Protein AF-A0A5R9DY13-F1 (afdb_monomer_lite)

InterPro domains:
  IPR001054 Adenylyl cyclase class-3/4/guanylyl cyclase [PF00211] (62-213)
  IPR001054 Adenylyl cyclase class-3/4/guanylyl cyclase [PS50125] (68-194)
  IPR001054 Adenylyl cyclase class-3/4/guanylyl cyclase [cd07302] (67-253)
  IPR029787 Nucleotide cyclase [G3DSA:3.30.70.1230] (62-266)
  IPR029787 Nucleotide cyclase [SSF55073] (59-257)
  IPR050697 Adenylyl/Guanylyl Cyclase Class-3/4 [PTHR43081] (61-280)

pLDDT: mean 74.36, std 24.33, range [22.41, 98.88]

Radius of gyration: 33.56 Å; chains: 1; bounding box: 117×83×84 Å

Secondary structure (DSSP, 8-state):
--------------------------------PPP------------------HHHHHH-GGGEEEEEEEEEEETTHHHHHHHS-HHHHHHHHHHHHHHHHHHHHHH-TT-EEEEETTEEEEEEEGGGHHHHHHHHHHHHHHHHHHHB-GGGSBPS----EEEEEEEEEEEEEE-TTS-EEEESHHHHHHHHHHHHBPTT-EEEEHHHHHHS-GGG---HHHHHTT--GGGGB---EEE--TT-SSPEEEEEB--SSS---B-HHHHHHHHHHHTTSPPPPPPP------------------------EEEEEEEEEEEGGGTEEEEEETTT--EEEE-GGGBS-GGGHHHH--TT-EEEEEEES-TTSSSPPEEEEEEETTSEEEEEEE--TT-SEEEEEEE-TTS-EEEEEEEHHHHTTS-TT-EEEEEEEEETTEEEEEEEEPPP-----

Foldseek 3Di:
DDDDDDDDDDDDDDDDDDDDDDDDDDDDDDDDDDDDDPPPPPPPPPPPPPVCPVVNLQVDPVQKAWKKKKKKAWPPVVVCPVPDDCVVCVQVLVVLVVQLVVLQCVLPVPWDWDDDPRMIMIMDHLLSLQSSLQSLLSSLVVVVVQCDDPPPDGGSDDIFMFMFMFIGIWGWDADPVGDIDTDDPRNLRRVQNRVFAAGSKHKYFPSSVVSHDLQSRAAPVCVVVVNHSVNQWADWDFFDTPPDPGTTIIIIGPRDPDHRGTDPVSVVVVVVVVVPDDDDDDDDDDDDDDDDDDDDDDDDDDDDDDPFQKFKFFWQADDLVVQKTWTQGPPPRAIAIEGLQQELCSVCCVPQDDGGWIKMFTWADDPPDPDHTHGHHIDTAQDKDKFAWADDPPDQWTFGWGAGNVGDIDTAIEGCVVCVVDDHGAIWMFGWHADPRTTHTHPIGHPDPPPDD

Structure (mmCIF, N/CA/C/O backbone):
data_AF-A0A5R9DY13-F1
#
_entry.id   AF-A0A5R9DY13-F1
#
loop_
_atom_site.group_PDB
_atom_site.id
_atom_site.type_symbol
_atom_site.label_atom_id
_atom_site.label_alt_id
_atom_site.label_comp_id
_atom_site.label_asym_id
_atom_site.label_entity_id
_atom_site.label_seq_id
_atom_site.pdbx_PDB_ins_code
_atom_site.Cartn_x
_atom_site.Cartn_y
_atom_site.Cartn_z
_atom_site.occupancy
_atom_site.B_iso_or_equiv
_atom_site.auth_seq_id
_atom_site.auth_comp_id
_atom_site.auth_asym_id
_atom_site.auth_atom_id
_atom_site.pdbx_PDB_model_num
ATOM 1 N N . MET A 1 1 ? 40.344 26.426 52.930 1.00 34.72 1 MET A N 1
ATOM 2 C CA . MET A 1 1 ? 40.906 25.186 52.351 1.00 34.72 1 MET A CA 1
ATOM 3 C C . MET A 1 1 ? 40.030 24.780 51.169 1.00 34.72 1 MET A C 1
ATOM 5 O O . MET A 1 1 ? 38.862 24.529 51.400 1.00 34.72 1 MET A O 1
ATOM 9 N N . ARG A 1 2 ? 40.609 24.840 49.954 1.00 33.97 2 ARG A N 1
ATOM 10 C CA . ARG A 1 2 ? 40.239 24.253 48.635 1.00 33.97 2 ARG A CA 1
ATOM 11 C C . ARG A 1 2 ? 38.736 24.131 48.297 1.00 33.97 2 ARG A C 1
ATOM 13 O O . ARG A 1 2 ? 38.066 23.295 48.877 1.00 33.97 2 ARG A O 1
ATOM 20 N N . SER A 1 3 ? 38.106 24.984 47.477 1.00 29.84 3 SER A N 1
ATOM 21 C CA . SER A 1 3 ? 38.254 25.281 46.027 1.00 29.84 3 SER A CA 1
ATOM 22 C C . SER A 1 3 ? 37.978 24.099 45.085 1.00 29.84 3 SER A C 1
ATOM 24 O O . SER A 1 3 ? 38.819 23.214 44.991 1.00 29.84 3 SER A O 1
ATOM 26 N N . HIS A 1 4 ? 36.864 24.152 44.341 1.00 33.75 4 HIS A N 1
ATOM 27 C CA . HIS A 1 4 ? 36.842 24.094 42.869 1.00 33.75 4 HIS A CA 1
ATOM 28 C C . HIS A 1 4 ? 35.463 24.525 42.327 1.00 33.75 4 HIS A C 1
ATOM 30 O O . HIS A 1 4 ? 34.470 23.823 42.483 1.00 33.75 4 HIS A O 1
ATOM 36 N N . HIS A 1 5 ? 35.446 25.699 41.692 1.00 33.16 5 HIS A N 1
ATOM 37 C CA . HIS A 1 5 ? 34.465 26.154 40.705 1.00 33.16 5 HIS A CA 1
ATOM 38 C C . HIS A 1 5 ? 35.084 25.949 39.316 1.00 33.16 5 HIS A C 1
ATOM 40 O O . HIS A 1 5 ? 36.285 26.180 39.173 1.00 33.16 5 HIS A O 1
ATOM 46 N N . TYR A 1 6 ? 34.276 25.605 38.313 1.00 32.31 6 TYR A N 1
ATOM 47 C CA . TYR A 1 6 ? 34.524 25.987 36.920 1.00 32.31 6 TYR A CA 1
ATOM 48 C C . TYR A 1 6 ? 33.188 26.114 36.177 1.00 32.31 6 TYR A C 1
ATOM 50 O O . TYR A 1 6 ? 32.523 25.117 35.908 1.00 32.31 6 TYR A O 1
ATOM 58 N N . ASP A 1 7 ? 32.830 27.362 35.873 1.00 31.80 7 ASP A N 1
ATOM 59 C CA . ASP A 1 7 ? 31.864 27.763 34.851 1.00 31.80 7 ASP A CA 1
ATOM 60 C C . ASP A 1 7 ? 32.601 27.939 33.514 1.00 31.80 7 ASP A C 1
ATOM 62 O O . ASP A 1 7 ? 33.741 28.410 33.480 1.00 31.80 7 ASP A O 1
ATOM 66 N N . GLY A 1 8 ? 31.944 27.588 32.408 1.00 29.84 8 GLY A N 1
ATOM 67 C CA . GLY A 1 8 ? 32.460 27.763 31.052 1.00 29.84 8 GLY A CA 1
ATOM 68 C C . GLY A 1 8 ? 31.366 28.227 30.096 1.00 29.84 8 GLY A C 1
ATOM 69 O O . GLY A 1 8 ? 30.647 27.412 29.528 1.00 29.84 8 GLY A O 1
ATOM 70 N N . LEU A 1 9 ? 31.275 29.542 29.897 1.00 31.50 9 LEU A N 1
ATOM 71 C CA . LEU A 1 9 ? 30.564 30.196 28.796 1.00 31.50 9 LEU A CA 1
ATOM 72 C C . LEU A 1 9 ? 31.496 31.259 28.200 1.00 31.50 9 LEU A C 1
ATOM 74 O O . LEU A 1 9 ? 32.114 32.038 28.923 1.00 31.50 9 LEU A O 1
ATOM 78 N N . SER A 1 10 ? 31.608 31.303 26.875 1.00 30.11 10 SER A N 1
ATOM 79 C CA . SER A 1 10 ? 32.267 32.386 26.132 1.00 30.11 10 SER A CA 1
ATOM 80 C C . SER A 1 10 ? 31.550 32.615 24.801 1.00 30.11 10 SER A C 1
ATOM 82 O O . SER A 1 10 ? 31.262 31.641 24.106 1.00 30.11 10 SER A O 1
ATOM 84 N N . PRO A 1 11 ? 31.286 33.882 24.428 1.00 36.81 11 PRO A N 1
ATOM 85 C CA . PRO A 1 11 ? 30.962 34.290 23.064 1.00 36.81 11 PRO A CA 1
ATOM 86 C C . PRO A 1 11 ? 32.041 35.292 22.540 1.00 36.81 11 PRO A C 1
ATOM 88 O O . PRO A 1 11 ? 33.172 35.243 23.022 1.00 36.81 11 PRO A O 1
ATOM 91 N N . PRO A 1 12 ? 31.801 36.114 21.494 1.00 42.72 12 PRO A N 1
ATOM 92 C CA . PRO A 1 12 ? 32.488 36.032 20.205 1.00 42.72 12 PRO A CA 1
ATOM 93 C C . PRO A 1 12 ? 33.523 37.155 19.977 1.00 42.72 12 PRO A C 1
ATOM 95 O O . PRO A 1 12 ? 33.524 38.173 20.665 1.00 42.72 12 PRO A O 1
ATOM 98 N N . CYS A 1 13 ? 34.379 37.007 18.959 1.00 26.83 13 CYS A N 1
ATOM 99 C CA . CYS A 1 13 ? 35.374 38.017 18.583 1.00 26.83 13 CYS A CA 1
ATOM 100 C C . CYS A 1 13 ? 35.196 38.481 17.128 1.00 26.83 13 CYS A C 1
ATOM 102 O O . CYS A 1 13 ? 35.056 37.670 16.213 1.00 26.83 13 CYS A O 1
ATOM 104 N N . GLN A 1 14 ? 35.217 39.802 16.940 1.00 32.22 14 GLN A N 1
ATOM 105 C CA . GLN A 1 14 ? 35.135 40.528 15.674 1.00 32.22 14 GLN A CA 1
ATOM 106 C C . GLN A 1 14 ? 36.376 41.439 15.521 1.00 32.22 14 GLN A C 1
ATOM 108 O O . GLN A 1 14 ? 36.855 41.988 16.508 1.00 32.22 14 GLN A O 1
ATOM 113 N N . GLN A 1 15 ? 36.771 41.676 14.257 1.00 31.61 15 GLN A N 1
ATOM 114 C CA . GLN A 1 15 ? 37.649 42.736 13.702 1.00 31.61 15 GLN A CA 1
ATOM 115 C C . GLN A 1 15 ? 39.187 42.577 13.740 1.00 31.61 15 GLN A C 1
ATOM 117 O O . GLN A 1 15 ? 39.808 42.632 14.796 1.00 31.61 15 GLN A O 1
ATOM 122 N N . ARG A 1 16 ? 39.827 42.636 12.553 1.00 29.59 16 ARG A N 1
ATOM 123 C CA . ARG A 1 16 ? 40.486 43.863 12.030 1.00 29.59 16 ARG A CA 1
ATOM 124 C C . ARG A 1 16 ? 41.014 43.716 10.590 1.00 29.59 16 ARG A C 1
ATOM 126 O O . ARG A 1 16 ? 41.559 42.689 10.210 1.00 29.59 16 ARG A O 1
ATOM 133 N N . LEU A 1 17 ? 40.854 44.804 9.834 1.00 33.59 17 LEU A N 1
ATOM 134 C CA . LEU A 1 17 ? 41.421 45.110 8.514 1.00 33.59 17 LEU A CA 1
ATOM 135 C C . LEU A 1 17 ? 42.868 45.627 8.637 1.00 33.59 17 LEU A C 1
ATOM 137 O O . LEU A 1 17 ? 43.201 46.275 9.630 1.00 33.59 17 LEU A O 1
ATOM 141 N N . GLY A 1 18 ? 43.681 45.445 7.590 1.00 28.92 18 GLY A N 1
ATOM 142 C CA . GLY A 1 18 ? 44.979 46.109 7.423 1.00 28.92 18 GLY A CA 1
ATOM 143 C C . GLY A 1 18 ? 45.474 46.041 5.974 1.00 28.92 18 GLY A C 1
ATOM 144 O O . GLY A 1 18 ? 45.554 44.963 5.396 1.00 28.92 18 GLY A O 1
ATOM 145 N N . ALA A 1 19 ? 45.759 47.205 5.390 1.00 32.06 19 ALA A N 1
ATOM 146 C CA . ALA A 1 19 ? 46.112 47.438 3.992 1.00 32.06 19 ALA A CA 1
ATOM 147 C C . ALA A 1 19 ? 47.623 47.702 3.797 1.00 32.06 19 ALA A C 1
ATOM 149 O O . ALA A 1 19 ? 48.274 48.194 4.714 1.00 32.06 19 ALA A O 1
ATOM 150 N N . GLY A 1 20 ? 48.122 47.506 2.565 1.00 28.83 20 GLY A N 1
ATOM 151 C CA . GLY A 1 20 ? 49.206 48.314 1.975 1.00 28.83 20 GLY A CA 1
ATOM 152 C C . GLY A 1 20 ? 50.581 47.660 1.754 1.00 28.83 20 GLY A C 1
ATOM 153 O O . GLY A 1 20 ? 51.299 47.362 2.700 1.00 28.83 20 GLY A O 1
ATOM 154 N N . SER A 1 21 ? 51.019 47.567 0.491 1.00 29.06 21 SER A N 1
ATOM 155 C CA . SER A 1 21 ? 52.071 48.438 -0.094 1.00 29.06 21 SER A CA 1
ATOM 156 C C . SER A 1 21 ? 52.761 47.824 -1.332 1.00 29.06 21 SER A C 1
ATOM 158 O O . SER A 1 21 ? 52.785 46.614 -1.533 1.00 29.06 21 SER A O 1
ATOM 160 N N . LEU A 1 22 ? 53.246 48.717 -2.201 1.00 28.28 22 LEU A N 1
ATOM 161 C CA . LEU A 1 22 ? 53.724 48.539 -3.576 1.00 28.28 22 LEU A CA 1
ATOM 162 C C . LEU A 1 22 ? 55.270 48.590 -3.675 1.00 28.28 22 LEU A C 1
ATOM 164 O O . LEU A 1 22 ? 55.860 49.461 -3.047 1.00 28.28 22 LEU A O 1
ATOM 168 N N . GLN A 1 23 ? 55.832 47.790 -4.610 1.00 30.05 23 GLN A N 1
ATOM 169 C CA . GLN A 1 23 ? 57.008 48.039 -5.505 1.00 30.05 23 GLN A CA 1
ATOM 170 C C . GLN A 1 23 ? 58.452 48.161 -4.925 1.00 30.05 23 GLN A C 1
ATOM 172 O O . GLN A 1 23 ? 58.563 48.368 -3.721 1.00 30.05 23 GLN A O 1
ATOM 177 N N . PRO A 1 24 ? 59.574 48.108 -5.726 1.00 42.06 24 PRO A N 1
ATOM 178 C CA . PRO A 1 24 ? 59.779 47.915 -7.201 1.00 42.06 24 PRO A CA 1
ATOM 179 C C . PRO A 1 24 ? 60.961 46.979 -7.681 1.00 42.06 24 PRO A C 1
ATOM 181 O O . PRO A 1 24 ? 61.841 46.655 -6.899 1.00 42.06 24 PRO A O 1
ATOM 184 N N . CYS A 1 25 ? 60.960 46.628 -8.998 1.00 28.00 25 CYS A N 1
ATOM 185 C CA . CYS A 1 25 ? 62.019 46.471 -10.068 1.00 28.00 25 CYS A CA 1
ATOM 186 C C . CYS A 1 25 ? 63.490 45.988 -9.787 1.00 28.00 25 CYS A C 1
ATOM 188 O O . CYS A 1 25 ? 63.915 46.084 -8.646 1.00 28.00 25 CYS A O 1
ATOM 190 N N . PRO A 1 26 ? 64.351 45.581 -10.785 1.00 42.91 26 PRO A N 1
ATOM 191 C CA . PRO A 1 26 ? 64.261 45.729 -12.258 1.00 42.91 26 PRO A CA 1
ATOM 192 C C . PRO A 1 26 ? 64.737 44.560 -13.190 1.00 42.91 26 PRO A C 1
ATOM 194 O O . PRO A 1 26 ? 65.440 43.626 -12.830 1.00 42.91 26 PRO A O 1
ATOM 197 N N . LEU A 1 27 ? 64.318 44.736 -14.448 1.00 31.39 27 LEU A N 1
ATOM 198 C CA . LEU A 1 27 ? 64.796 44.382 -15.804 1.00 31.39 27 LEU A CA 1
ATOM 199 C C . LEU A 1 27 ? 66.202 43.772 -16.118 1.00 31.39 27 LEU A C 1
ATOM 201 O O . LEU A 1 27 ? 67.233 44.336 -15.776 1.00 31.39 27 LEU A O 1
ATOM 205 N N . VAL A 1 28 ? 66.141 42.790 -17.048 1.00 32.34 28 VAL A N 1
ATOM 206 C CA . VAL A 1 28 ? 66.913 42.579 -18.318 1.00 32.34 28 VAL A CA 1
ATOM 207 C C . VAL A 1 28 ? 68.231 41.777 -18.323 1.00 32.34 28 VAL A C 1
ATOM 209 O O . VAL A 1 28 ? 69.223 42.157 -17.718 1.00 32.34 28 VAL A O 1
ATOM 212 N N . GLY A 1 29 ? 68.265 40.740 -19.186 1.00 29.81 29 GLY A N 1
ATOM 213 C CA . GLY A 1 29 ? 69.494 40.069 -19.642 1.00 29.81 29 GLY A CA 1
ATOM 214 C C . GLY A 1 29 ? 69.299 38.855 -20.575 1.00 29.81 29 GLY A C 1
ATOM 215 O O . GLY A 1 29 ? 69.408 37.725 -20.132 1.00 29.81 29 GLY A O 1
ATOM 216 N N . VAL A 1 30 ? 68.986 39.119 -21.850 1.00 36.53 30 VAL A N 1
ATOM 217 C CA . VAL A 1 30 ? 69.357 38.419 -23.112 1.00 36.53 30 VAL A CA 1
ATOM 218 C C . VAL A 1 30 ? 69.718 36.911 -23.116 1.00 36.53 30 VAL A C 1
ATOM 220 O O . VAL A 1 30 ? 70.729 36.501 -22.561 1.00 36.53 30 VAL A O 1
ATOM 223 N N . GLY A 1 31 ? 69.051 36.158 -24.009 1.00 33.28 31 GLY A N 1
ATOM 224 C CA . GLY A 1 31 ? 69.748 35.240 -24.931 1.00 33.28 31 GLY A CA 1
ATOM 225 C C . GLY A 1 31 ? 69.369 33.756 -24.879 1.00 33.28 31 GLY A C 1
ATOM 226 O O . GLY A 1 31 ? 69.719 33.050 -23.944 1.00 33.28 31 GLY A O 1
ATOM 227 N N . GLY A 1 32 ? 68.758 33.256 -25.960 1.00 32.25 32 GLY A N 1
ATOM 228 C CA . GLY A 1 32 ? 68.712 31.821 -26.271 1.00 32.25 32 GLY A CA 1
ATOM 229 C C . GLY A 1 32 ? 67.359 31.357 -26.799 1.00 32.25 32 GLY A C 1
ATOM 230 O O . GLY A 1 32 ? 66.417 31.191 -26.035 1.00 32.25 32 GLY A O 1
ATOM 231 N N . ARG A 1 33 ? 67.256 31.120 -28.111 1.00 42.44 33 ARG A N 1
ATOM 232 C CA . ARG A 1 33 ? 66.158 30.334 -28.695 1.00 42.44 33 ARG A CA 1
ATOM 233 C C . ARG A 1 33 ? 66.456 28.843 -28.485 1.00 42.44 33 ARG A C 1
ATOM 235 O O . ARG A 1 33 ? 67.481 28.399 -29.002 1.00 42.44 33 ARG A O 1
ATOM 242 N N . PRO A 1 34 ? 65.570 28.044 -27.868 1.00 38.25 34 PRO A N 1
ATOM 243 C CA . PRO A 1 34 ? 65.516 26.613 -28.112 1.00 38.25 34 PRO A CA 1
ATOM 244 C C . PRO A 1 34 ? 64.434 26.313 -29.162 1.00 38.25 34 PRO A C 1
ATOM 246 O O . PRO A 1 34 ? 63.343 26.883 -29.139 1.00 38.25 34 PRO A O 1
ATOM 249 N N . GLY A 1 35 ? 64.763 25.443 -30.119 1.00 41.62 35 GLY A N 1
ATOM 250 C CA . GLY A 1 35 ? 63.836 24.950 -31.140 1.00 41.62 35 GLY A CA 1
ATOM 251 C C . GLY A 1 35 ? 62.648 24.173 -30.550 1.00 41.62 35 GLY A C 1
ATOM 252 O O . GLY A 1 35 ? 62.635 23.870 -29.355 1.00 41.62 35 GLY A O 1
ATOM 253 N N . PRO A 1 36 ? 61.635 23.844 -31.371 1.00 36.19 36 PRO A N 1
ATOM 254 C CA . PRO A 1 36 ? 60.441 23.170 -30.888 1.00 36.19 36 PRO A CA 1
ATOM 255 C C . PRO A 1 36 ? 60.803 21.770 -30.383 1.00 36.19 36 PRO A C 1
ATOM 257 O O . PRO A 1 36 ? 61.211 20.893 -31.144 1.00 36.19 36 PRO A O 1
ATOM 260 N N . VAL A 1 37 ? 60.644 21.569 -29.077 1.00 39.16 37 VAL A N 1
ATOM 261 C CA . VAL A 1 37 ? 60.623 20.247 -28.452 1.00 39.16 37 VAL A CA 1
ATOM 262 C C . VAL A 1 37 ? 59.404 19.509 -29.016 1.00 39.16 37 VAL A C 1
ATOM 264 O O . VAL A 1 37 ? 58.307 20.075 -28.985 1.00 39.16 37 VAL A O 1
ATOM 267 N N . PRO A 1 38 ? 59.530 18.275 -29.536 1.00 34.84 38 PRO A N 1
ATOM 268 C CA . PRO A 1 38 ? 58.363 17.515 -29.940 1.00 34.84 38 PRO A CA 1
ATOM 269 C C . PRO A 1 38 ? 57.567 17.190 -28.678 1.00 34.84 38 PRO A C 1
ATOM 271 O O . PRO A 1 38 ? 57.940 16.324 -27.885 1.00 34.84 38 PRO A O 1
ATOM 274 N N . VAL A 1 39 ? 56.458 17.903 -28.482 1.00 34.84 39 VAL A N 1
ATOM 275 C CA . VAL A 1 39 ? 55.418 17.488 -27.550 1.00 34.84 39 VAL A CA 1
ATOM 276 C C . VAL A 1 39 ? 54.942 16.137 -28.063 1.00 34.84 39 VAL A C 1
ATOM 278 O O . VAL A 1 39 ? 54.221 16.049 -29.057 1.00 34.84 39 VAL A O 1
ATOM 281 N N . ARG A 1 40 ? 55.380 15.058 -27.405 1.00 35.50 40 ARG A N 1
ATOM 282 C CA . ARG A 1 40 ? 54.664 13.789 -27.446 1.00 35.50 40 ARG A CA 1
ATOM 283 C C . ARG A 1 40 ? 53.268 14.112 -26.942 1.00 35.50 40 ARG A C 1
ATOM 285 O O . ARG A 1 40 ? 53.043 14.198 -25.739 1.00 35.50 40 ARG A O 1
ATOM 292 N N . ILE A 1 41 ? 52.349 14.335 -27.878 1.00 35.62 41 ILE A N 1
ATOM 293 C CA . ILE A 1 41 ? 50.923 14.262 -27.613 1.00 35.62 41 ILE A CA 1
ATOM 294 C C . ILE A 1 41 ? 50.752 12.854 -27.068 1.00 35.62 41 ILE A C 1
ATOM 296 O O . ILE A 1 41 ? 50.846 11.879 -27.817 1.00 35.62 41 ILE A O 1
ATOM 300 N N . ALA A 1 42 ? 50.619 12.751 -25.745 1.00 35.31 42 ALA A N 1
ATOM 301 C CA . ALA A 1 42 ? 50.146 11.546 -25.109 1.00 35.31 42 ALA A CA 1
ATOM 302 C C . ALA A 1 42 ? 48.892 11.185 -25.889 1.00 35.31 42 ALA A C 1
ATOM 304 O O . ALA A 1 42 ? 47.928 11.960 -25.914 1.00 35.31 42 ALA A O 1
ATOM 305 N N . SER A 1 43 ? 48.977 10.081 -26.635 1.00 37.78 43 SER A N 1
ATOM 306 C CA . SER A 1 43 ? 47.846 9.538 -27.353 1.00 37.78 43 SER A CA 1
ATOM 307 C C . SER A 1 43 ? 46.749 9.471 -26.314 1.00 37.78 43 SER A C 1
ATOM 309 O O . SER A 1 43 ? 46.859 8.694 -25.362 1.00 37.78 43 SER A O 1
ATOM 311 N N . HIS A 1 44 ? 45.751 10.343 -26.445 1.00 36.25 44 HIS A N 1
ATOM 312 C CA . HIS A 1 44 ? 44.519 10.180 -25.716 1.00 36.25 44 HIS A CA 1
ATOM 313 C C . HIS A 1 44 ? 44.089 8.784 -26.111 1.00 36.25 44 HIS A C 1
ATOM 315 O O . HIS A 1 44 ? 43.691 8.548 -27.257 1.00 36.25 44 HIS A O 1
ATOM 321 N N . ARG A 1 45 ? 44.279 7.835 -25.194 1.00 39.12 45 ARG A N 1
ATOM 322 C CA . ARG A 1 45 ? 43.628 6.547 -25.257 1.00 39.12 45 ARG A CA 1
ATOM 323 C C . ARG A 1 45 ? 42.172 6.958 -25.143 1.00 39.12 45 ARG A C 1
ATOM 325 O O . ARG A 1 45 ? 41.662 7.151 -24.047 1.00 39.12 45 ARG A O 1
ATOM 332 N N . ARG A 1 46 ? 41.550 7.250 -26.291 1.00 38.38 46 ARG A N 1
ATOM 333 C CA . ARG A 1 46 ? 40.106 7.317 -26.407 1.00 38.38 46 ARG A CA 1
ATOM 334 C C . ARG A 1 46 ? 39.709 5.945 -25.924 1.00 38.38 46 ARG A C 1
ATOM 336 O O . ARG A 1 46 ? 39.860 4.968 -26.658 1.00 38.38 46 ARG A O 1
ATOM 343 N N . VAL A 1 47 ? 39.311 5.866 -24.660 1.00 38.12 47 VAL A N 1
ATOM 344 C CA . VAL A 1 47 ? 38.432 4.811 -24.212 1.00 38.12 47 VAL A CA 1
ATOM 345 C C . VAL A 1 47 ? 37.245 5.000 -25.133 1.00 38.12 47 VAL A C 1
ATOM 347 O O . VAL A 1 47 ? 36.445 5.918 -24.978 1.00 38.12 47 VAL A O 1
ATOM 350 N N . ARG A 1 48 ? 37.243 4.237 -26.227 1.00 37.31 48 ARG A N 1
ATOM 351 C CA . ARG A 1 48 ? 36.048 4.020 -27.007 1.00 37.31 48 ARG A CA 1
ATOM 352 C C . ARG A 1 48 ? 35.140 3.324 -26.004 1.00 37.31 48 ARG A C 1
ATOM 354 O O . ARG A 1 48 ? 35.198 2.108 -25.881 1.00 37.31 48 ARG A O 1
ATOM 361 N N . HIS A 1 49 ? 34.353 4.087 -25.248 1.00 45.12 49 HIS A N 1
ATOM 362 C CA . HIS A 1 49 ? 33.031 3.615 -24.890 1.00 45.12 49 HIS A CA 1
ATOM 363 C C . HIS A 1 49 ? 32.357 3.407 -26.240 1.00 45.12 49 HIS A C 1
ATOM 365 O O . HIS A 1 49 ? 31.771 4.319 -26.819 1.00 45.12 49 HIS A O 1
ATOM 371 N N . MET A 1 50 ? 32.563 2.222 -26.822 1.00 46.31 50 MET A N 1
ATOM 372 C CA . MET A 1 50 ? 31.526 1.685 -27.670 1.00 46.31 50 MET A CA 1
ATOM 373 C C . MET A 1 50 ? 30.338 1.668 -26.732 1.00 46.31 50 MET A C 1
ATOM 375 O O . MET A 1 50 ? 30.386 1.000 -25.704 1.00 46.31 50 MET A O 1
ATOM 379 N N . ALA A 1 51 ? 29.370 2.540 -26.994 1.00 53.50 51 ALA A N 1
ATOM 380 C CA . ALA A 1 51 ? 28.057 2.380 -26.425 1.00 53.50 51 ALA A CA 1
ATOM 381 C C . ALA A 1 51 ? 27.650 0.965 -26.829 1.00 53.50 51 ALA A C 1
ATOM 383 O O . ALA A 1 51 ? 27.265 0.756 -27.981 1.00 53.50 51 ALA A O 1
ATOM 384 N N . THR A 1 52 ? 27.876 -0.011 -25.943 1.00 59.69 52 THR A N 1
ATOM 385 C CA . THR A 1 52 ? 27.317 -1.345 -26.086 1.00 59.69 52 THR A CA 1
ATOM 386 C C . THR A 1 52 ? 25.855 -1.078 -26.349 1.00 59.69 52 THR A C 1
ATOM 388 O O . THR A 1 52 ? 25.195 -0.388 -25.562 1.00 59.69 52 THR A O 1
ATOM 391 N N . GLN A 1 53 ? 25.381 -1.463 -27.531 1.00 75.94 53 GLN A N 1
ATOM 392 C CA . GLN A 1 53 ? 23.999 -1.168 -27.863 1.00 75.94 53 GLN A CA 1
ATOM 393 C C . GLN A 1 53 ? 23.152 -1.833 -26.779 1.00 75.94 53 GLN A C 1
ATOM 395 O O . GLN A 1 53 ? 23.461 -2.952 -26.384 1.00 75.94 53 GLN A O 1
ATOM 400 N N . LEU A 1 54 ? 22.104 -1.175 -26.273 1.00 82.12 54 LEU A N 1
ATOM 401 C CA . LEU A 1 54 ? 21.315 -1.706 -25.145 1.00 82.12 54 LEU A CA 1
ATOM 402 C C . LEU A 1 54 ? 20.886 -3.166 -25.364 1.00 82.12 54 LEU A C 1
ATOM 404 O O . LEU A 1 54 ? 20.848 -3.961 -24.434 1.00 82.12 54 LEU A O 1
ATOM 408 N N . ARG A 1 55 ? 20.650 -3.538 -26.626 1.00 83.62 55 ARG A N 1
ATOM 409 C CA . ARG A 1 55 ? 20.386 -4.914 -27.050 1.00 83.62 55 ARG A CA 1
ATOM 410 C C . ARG A 1 55 ? 21.484 -5.910 -26.652 1.00 83.62 55 ARG A C 1
ATOM 412 O O . ARG A 1 55 ? 21.158 -7.010 -26.224 1.00 83.62 55 ARG A O 1
ATOM 419 N N . GLU A 1 56 ? 22.748 -5.554 -26.844 1.00 81.69 56 GLU A N 1
ATOM 420 C CA . GLU A 1 56 ? 23.908 -6.366 -26.465 1.00 81.69 56 GLU A CA 1
ATOM 421 C C . GLU A 1 56 ? 24.046 -6.400 -24.941 1.00 81.69 56 GLU A C 1
ATOM 423 O O . GLU A 1 56 ? 24.115 -7.485 -24.370 1.00 81.69 56 GLU A O 1
ATOM 428 N N . ALA A 1 57 ? 23.930 -5.242 -24.280 1.00 77.19 57 ALA A N 1
ATOM 429 C CA . ALA A 1 57 ? 23.993 -5.146 -22.820 1.00 77.19 57 ALA A CA 1
ATOM 430 C C . ALA A 1 57 ? 22.936 -6.038 -22.142 1.00 77.19 57 ALA A C 1
ATOM 432 O O . ALA A 1 57 ? 23.229 -6.738 -21.180 1.00 77.19 57 ALA A O 1
ATOM 433 N N . PHE A 1 58 ? 21.717 -6.097 -22.687 1.00 84.50 58 PHE A N 1
ATOM 434 C CA . PHE A 1 58 ? 20.647 -6.943 -22.149 1.00 84.50 58 PHE A CA 1
ATOM 435 C C . PHE A 1 58 ? 20.871 -8.444 -22.369 1.00 84.50 58 PHE A C 1
ATOM 437 O O . PHE A 1 58 ? 20.258 -9.258 -21.666 1.00 84.50 58 PHE A O 1
ATOM 444 N N . ALA A 1 59 ? 21.698 -8.819 -23.346 1.00 82.31 59 ALA A N 1
ATOM 445 C CA . ALA A 1 59 ? 22.014 -10.206 -23.669 1.00 82.31 59 ALA A CA 1
ATOM 446 C C . ALA A 1 59 ? 23.206 -10.749 -22.862 1.00 82.31 59 ALA A C 1
ATOM 448 O O . ALA A 1 59 ? 23.333 -11.965 -22.721 1.00 82.31 59 ALA A O 1
ATOM 449 N N . GLU A 1 60 ? 24.060 -9.877 -22.322 1.00 85.44 60 GLU A N 1
ATOM 450 C CA . GLU A 1 60 ? 25.231 -10.272 -21.540 1.00 85.44 60 GLU A CA 1
ATOM 451 C C . GLU A 1 60 ? 24.825 -10.894 -20.193 1.00 85.44 60 GLU A C 1
ATOM 453 O O . GLU A 1 60 ? 24.105 -10.257 -19.422 1.00 85.44 60 GLU A O 1
ATOM 458 N N . PRO A 1 61 ? 25.294 -12.107 -19.844 1.00 83.25 61 PRO A N 1
ATOM 459 C CA . PRO A 1 61 ? 24.990 -12.730 -18.553 1.00 83.25 61 PRO A CA 1
ATOM 460 C C . PRO A 1 61 ? 25.388 -11.880 -17.340 1.00 83.25 61 PRO A C 1
ATOM 462 O O . PRO A 1 61 ? 24.712 -11.928 -16.318 1.00 83.25 61 PRO A O 1
ATOM 465 N N . GLN A 1 62 ? 26.451 -11.082 -17.460 1.00 85.12 62 GLN A N 1
ATOM 466 C CA . GLN A 1 62 ? 26.960 -10.203 -16.405 1.00 85.12 62 GLN A CA 1
ATOM 467 C C . GLN A 1 62 ? 26.001 -9.059 -16.057 1.00 85.12 62 GLN A C 1
ATOM 469 O O . GLN A 1 62 ? 26.088 -8.523 -14.962 1.00 85.12 62 GLN A O 1
ATOM 474 N N . SER A 1 63 ? 25.066 -8.718 -16.949 1.00 86.69 63 SER A N 1
ATOM 475 C CA . SER A 1 63 ? 24.017 -7.729 -16.668 1.00 86.69 63 SER A CA 1
ATOM 476 C C . SER A 1 63 ? 22.948 -8.247 -15.700 1.00 86.69 63 SER A C 1
ATOM 478 O O . SER A 1 63 ? 22.074 -7.487 -15.291 1.00 86.69 63 SER A O 1
ATOM 480 N N . ARG A 1 64 ? 22.942 -9.549 -15.376 1.00 89.25 64 ARG A N 1
ATOM 481 C CA . ARG A 1 64 ? 21.955 -10.149 -14.474 1.00 89.25 64 ARG A CA 1
ATOM 482 C C . ARG A 1 64 ? 22.403 -10.002 -13.030 1.00 89.25 64 ARG A C 1
ATOM 484 O O . ARG A 1 64 ? 23.320 -10.682 -12.582 1.00 89.25 64 ARG A O 1
ATOM 491 N N . GLU A 1 65 ? 21.682 -9.175 -12.292 1.00 91.69 65 GLU A N 1
ATOM 492 C CA . GLU A 1 65 ? 21.967 -8.873 -10.892 1.00 91.69 65 GLU A CA 1
ATOM 493 C C . GLU A 1 65 ? 20.777 -9.245 -10.013 1.00 91.69 65 GLU A C 1
ATOM 495 O O . GLU A 1 65 ? 19.633 -9.217 -10.466 1.00 91.69 65 GLU A O 1
ATOM 500 N N . ALA A 1 66 ? 21.025 -9.611 -8.757 1.00 93.31 66 ALA A N 1
ATOM 501 C CA . ALA A 1 66 ? 19.973 -9.896 -7.789 1.00 93.31 66 ALA A CA 1
ATOM 502 C C . ALA A 1 66 ? 19.721 -8.654 -6.930 1.00 93.31 66 ALA A C 1
ATOM 504 O O . ALA A 1 66 ? 20.553 -8.297 -6.095 1.00 93.31 66 ALA A O 1
ATOM 505 N N . ARG A 1 67 ? 18.566 -8.013 -7.117 1.00 97.50 67 ARG A N 1
ATOM 506 C CA . ARG A 1 67 ? 18.223 -6.733 -6.485 1.00 97.50 67 ARG A CA 1
ATOM 507 C C . ARG A 1 67 ? 16.874 -6.792 -5.772 1.00 97.50 67 ARG A C 1
ATOM 509 O O . ARG A 1 67 ? 16.017 -7.613 -6.111 1.00 97.50 67 ARG A O 1
ATOM 516 N N . THR A 1 68 ? 16.683 -5.898 -4.807 1.00 98.44 68 THR A N 1
ATOM 517 C CA . THR A 1 68 ? 15.377 -5.576 -4.221 1.00 98.44 68 THR A CA 1
ATOM 518 C C . THR A 1 68 ? 14.937 -4.211 -4.723 1.00 98.44 68 THR A C 1
ATOM 520 O O . THR A 1 68 ? 15.623 -3.216 -4.509 1.00 98.44 68 THR A O 1
ATOM 523 N N . VAL A 1 69 ? 13.790 -4.170 -5.396 1.00 98.75 69 VAL A N 1
ATOM 524 C CA . VAL A 1 69 ? 13.250 -2.967 -6.029 1.00 98.75 69 VAL A CA 1
ATOM 525 C C . VAL A 1 69 ? 12.019 -2.502 -5.266 1.00 98.75 69 VAL A C 1
ATOM 527 O O . VAL A 1 69 ? 11.077 -3.271 -5.071 1.00 98.75 69 VAL A O 1
ATOM 530 N N . LEU A 1 70 ? 12.025 -1.234 -4.874 1.00 98.50 70 LEU A N 1
ATOM 531 C CA . LEU A 1 70 ? 10.971 -0.527 -4.159 1.00 98.50 70 LEU A CA 1
ATOM 532 C C . LEU A 1 70 ? 10.386 0.552 -5.075 1.00 98.50 70 LEU A C 1
ATOM 534 O O . LEU A 1 70 ? 11.132 1.352 -5.632 1.00 98.50 70 LEU A O 1
ATOM 538 N N . PHE A 1 71 ? 9.062 0.611 -5.192 1.00 98.75 71 PHE A N 1
ATOM 539 C CA . PHE A 1 71 ? 8.350 1.734 -5.798 1.00 98.75 71 PHE A CA 1
ATOM 540 C C . PHE A 1 71 ? 7.455 2.407 -4.769 1.00 98.75 71 PHE A C 1
ATOM 542 O O . PHE A 1 71 ? 6.652 1.737 -4.120 1.00 98.75 71 PHE A O 1
ATOM 549 N N . ILE A 1 72 ? 7.550 3.727 -4.682 1.00 98.69 72 ILE A N 1
ATOM 550 C CA . ILE A 1 72 ? 6.695 4.598 -3.874 1.00 98.69 72 ILE A CA 1
ATOM 551 C C . ILE A 1 72 ? 5.947 5.504 -4.843 1.00 98.69 72 ILE A C 1
ATOM 553 O O . ILE A 1 72 ? 6.575 6.068 -5.732 1.00 98.69 72 ILE A O 1
ATOM 557 N N . ASP A 1 73 ? 4.634 5.639 -4.688 1.00 96.62 73 ASP A N 1
ATOM 558 C CA . ASP A 1 73 ? 3.804 6.441 -5.591 1.00 96.62 73 ASP A CA 1
ATOM 559 C C . ASP A 1 73 ? 2.810 7.299 -4.808 1.00 96.62 73 ASP A C 1
ATOM 561 O O . ASP A 1 73 ? 2.180 6.817 -3.858 1.00 96.62 73 ASP A O 1
ATOM 565 N N . GLN A 1 74 ? 2.674 8.572 -5.187 1.00 94.69 74 GLN A N 1
ATOM 566 C CA . GLN A 1 74 ? 1.712 9.479 -4.567 1.00 94.69 74 GLN A CA 1
ATOM 567 C C . GLN A 1 74 ? 0.286 9.146 -5.025 1.00 94.69 74 GLN A C 1
ATOM 569 O O . GLN A 1 74 ? -0.058 9.183 -6.203 1.00 94.69 74 GLN A O 1
ATOM 574 N N . VAL A 1 75 ? -0.600 8.892 -4.067 1.00 89.62 75 VAL A N 1
ATOM 575 C CA . VAL A 1 75 ? -2.009 8.595 -4.338 1.00 89.62 75 VAL A CA 1
ATOM 576 C C . VAL A 1 75 ? -2.731 9.849 -4.826 1.00 89.62 75 VAL A C 1
ATOM 578 O O . VAL A 1 75 ? -2.656 10.896 -4.186 1.00 89.62 75 VAL A O 1
ATOM 581 N N . GLY A 1 76 ? -3.488 9.721 -5.922 1.00 83.81 76 GLY A N 1
ATOM 582 C CA . GLY A 1 76 ? -4.338 10.798 -6.450 1.00 83.81 76 GLY A CA 1
ATOM 583 C C . GLY A 1 76 ? -3.564 11.939 -7.120 1.00 83.81 76 GLY A C 1
ATOM 584 O O . GLY A 1 76 ? -4.145 12.969 -7.458 1.00 83.81 76 GLY A O 1
ATOM 585 N N . SER A 1 77 ? -2.261 11.757 -7.342 1.00 85.12 77 SER A N 1
ATOM 586 C CA . SER A 1 77 ? -1.350 12.757 -7.906 1.00 85.12 77 SER A CA 1
ATOM 587 C C . SER A 1 77 ? -1.795 13.291 -9.270 1.00 85.12 77 SER A C 1
ATOM 589 O O . SER A 1 77 ? -1.674 14.483 -9.523 1.00 85.12 77 SER A O 1
ATOM 591 N N . THR A 1 78 ? -2.323 12.430 -10.147 1.00 82.31 78 THR A N 1
ATOM 592 C CA . THR A 1 78 ? -2.719 12.810 -11.512 1.00 82.31 78 THR A CA 1
ATOM 593 C C . THR A 1 78 ? -3.868 13.813 -11.472 1.00 82.31 78 THR A C 1
ATOM 595 O O . THR A 1 78 ? -3.755 14.901 -12.027 1.00 82.31 78 THR A O 1
ATOM 598 N N . VAL A 1 79 ? -4.924 13.497 -10.718 1.00 81.56 79 VAL A N 1
ATOM 599 C CA . VAL A 1 79 ? -6.084 14.381 -10.534 1.00 81.56 79 VAL A CA 1
ATOM 600 C C . VAL A 1 79 ? -5.667 15.688 -9.853 1.00 81.56 79 VAL A C 1
ATOM 602 O O . VAL A 1 79 ? -6.065 16.768 -10.282 1.00 81.56 79 VAL A O 1
ATOM 605 N N . MET A 1 80 ? -4.809 15.611 -8.830 1.00 85.62 80 MET A N 1
ATOM 606 C CA . MET A 1 80 ? -4.272 16.790 -8.145 1.00 85.62 80 MET A CA 1
ATOM 607 C C . MET A 1 80 ? -3.505 17.715 -9.105 1.00 85.62 80 MET A C 1
ATOM 609 O O . MET A 1 80 ? -3.737 18.923 -9.095 1.00 85.62 80 MET A O 1
ATOM 613 N N . LYS A 1 81 ? -2.622 17.159 -9.944 1.00 86.44 81 LYS A N 1
ATOM 614 C CA . LYS A 1 81 ? -1.813 17.915 -10.914 1.00 86.44 81 LYS A CA 1
ATOM 615 C C . LYS A 1 81 ? -2.664 18.568 -12.007 1.00 86.44 81 LYS A C 1
ATOM 617 O O . LYS A 1 81 ? -2.305 19.640 -12.479 1.00 86.44 81 LYS A O 1
ATOM 622 N N . GLU A 1 82 ? -3.779 17.950 -12.398 1.00 88.31 82 GLU A N 1
ATOM 623 C CA . GLU A 1 82 ? -4.717 18.520 -13.378 1.00 88.31 82 GLU A CA 1
ATOM 624 C C . GLU A 1 82 ? -5.553 19.670 -12.802 1.00 88.31 82 GLU A C 1
ATOM 626 O O . GLU A 1 82 ? -5.876 20.624 -13.509 1.00 88.31 82 GLU A O 1
ATOM 631 N N . GLN A 1 83 ? -5.926 19.579 -11.525 1.00 88.69 83 GLN A N 1
ATOM 632 C CA . GLN A 1 83 ? -6.874 20.506 -10.903 1.00 88.69 83 GLN A CA 1
ATOM 633 C C . GLN A 1 83 ? -6.210 21.676 -10.177 1.00 88.69 83 GLN A C 1
ATOM 635 O O . GLN A 1 83 ? -6.870 22.686 -9.922 1.00 88.69 83 GLN A O 1
ATOM 640 N N . GLN A 1 84 ? -4.933 21.552 -9.813 1.00 86.31 84 GLN A N 1
ATOM 641 C CA . GLN A 1 84 ? -4.244 22.540 -8.991 1.00 86.31 84 GLN A CA 1
ATOM 642 C C . GLN A 1 84 ? -3.004 23.127 -9.687 1.00 86.31 84 GLN A C 1
ATOM 644 O O . GLN A 1 84 ? -2.278 22.402 -10.369 1.00 86.31 84 GLN A O 1
ATOM 649 N N . PRO A 1 85 ? -2.706 24.428 -9.492 1.00 90.25 85 PRO A N 1
ATOM 650 C CA . PRO A 1 85 ? -1.480 25.040 -10.004 1.00 90.25 85 PRO A CA 1
ATOM 651 C C . PRO A 1 85 ? -0.220 24.364 -9.451 1.00 90.25 85 PRO A C 1
ATOM 653 O O . PRO A 1 85 ? -0.183 23.997 -8.283 1.00 90.25 85 PRO A O 1
ATOM 656 N N . GLU A 1 86 ? 0.859 24.306 -10.236 1.00 91.88 86 GLU A N 1
ATOM 657 C CA . GLU A 1 86 ? 2.122 23.655 -9.832 1.00 91.88 86 GLU A CA 1
ATOM 658 C C . GLU A 1 86 ? 2.669 24.139 -8.481 1.00 91.88 86 GLU A C 1
ATOM 660 O O . GLU A 1 86 ? 3.173 23.352 -7.681 1.00 91.88 86 GLU A O 1
ATOM 665 N N . ALA A 1 87 ? 2.504 25.431 -8.184 1.00 90.94 87 ALA A N 1
ATOM 666 C CA . ALA A 1 87 ? 2.936 26.032 -6.927 1.00 90.94 87 ALA A CA 1
ATOM 667 C C . ALA A 1 87 ? 2.257 25.437 -5.675 1.00 90.94 87 ALA A C 1
ATOM 669 O O . ALA A 1 87 ? 2.799 25.594 -4.582 1.00 90.94 87 ALA A O 1
ATOM 670 N N . SER A 1 88 ? 1.097 24.773 -5.801 1.00 85.56 88 SER A N 1
ATOM 671 C CA . SER A 1 88 ? 0.408 24.158 -4.659 1.00 85.56 88 SER A CA 1
ATOM 672 C C . SER A 1 88 ? 0.973 22.789 -4.285 1.00 85.56 88 SER A C 1
ATOM 674 O O . SER A 1 88 ? 0.963 22.446 -3.106 1.00 85.56 88 SER A O 1
ATOM 676 N N . TRP A 1 89 ? 1.482 22.020 -5.253 1.00 88.94 89 TRP A N 1
ATOM 677 C CA . TRP A 1 89 ? 1.880 20.626 -5.034 1.00 88.94 89 TRP A CA 1
ATOM 678 C C . TRP A 1 89 ? 3.380 20.360 -5.197 1.00 88.94 89 TRP A C 1
ATOM 680 O O . TRP A 1 89 ? 3.884 19.404 -4.608 1.00 88.94 89 TRP A O 1
ATOM 690 N N . LEU A 1 90 ? 4.126 21.203 -5.923 1.00 93.12 90 LEU A N 1
ATOM 691 C CA . LEU A 1 90 ? 5.583 21.058 -6.058 1.00 93.12 90 LEU A CA 1
ATOM 692 C C . LEU A 1 90 ? 6.327 21.047 -4.709 1.00 93.12 90 LEU A C 1
ATOM 694 O O . LEU A 1 90 ? 7.224 20.218 -4.560 1.00 93.12 90 LEU A O 1
ATOM 698 N N . PRO A 1 91 ? 5.975 21.878 -3.702 1.00 93.50 91 PRO A N 1
ATOM 699 C CA . PRO A 1 91 ? 6.617 21.801 -2.389 1.00 93.50 91 PRO A CA 1
ATOM 700 C C . PRO A 1 91 ? 6.387 20.457 -1.685 1.00 93.50 91 PRO A C 1
ATOM 702 O O . PRO A 1 91 ? 7.302 19.921 -1.065 1.00 93.50 91 PRO A O 1
ATOM 705 N N . ALA A 1 92 ? 5.183 19.893 -1.812 1.00 92.19 92 ALA A N 1
ATOM 706 C CA . ALA A 1 92 ? 4.832 18.610 -1.214 1.00 92.19 92 ALA A CA 1
ATOM 707 C C . ALA A 1 92 ? 5.574 17.447 -1.905 1.00 92.19 92 ALA A C 1
ATOM 709 O O . ALA A 1 92 ? 6.069 16.541 -1.233 1.00 92.19 92 ALA A O 1
ATOM 710 N N . LEU A 1 93 ? 5.731 17.512 -3.233 1.00 94.31 93 LEU A N 1
ATOM 711 C CA . LEU A 1 93 ? 6.551 16.568 -3.997 1.00 94.31 93 LEU A CA 1
ATOM 712 C C . LEU A 1 93 ? 8.042 16.680 -3.641 1.00 94.31 93 LEU A C 1
ATOM 714 O O . LEU A 1 93 ? 8.702 15.664 -3.441 1.00 94.31 93 LEU A O 1
ATOM 718 N N . GLY A 1 94 ? 8.565 17.904 -3.519 1.00 95.69 94 GLY A N 1
ATOM 719 C CA . GLY A 1 94 ? 9.942 18.145 -3.079 1.00 95.69 94 GLY A CA 1
ATOM 720 C C . GLY A 1 94 ? 10.205 17.561 -1.691 1.00 95.69 94 GLY A C 1
ATOM 721 O O . GLY A 1 94 ? 11.189 16.854 -1.497 1.00 95.69 94 GLY A O 1
ATOM 722 N N . TRP A 1 95 ? 9.266 17.751 -0.758 1.00 96.50 95 TRP A N 1
ATOM 723 C CA . TRP A 1 95 ? 9.335 17.131 0.564 1.00 96.50 95 TRP A CA 1
ATOM 724 C C . TRP A 1 95 ? 9.397 15.597 0.487 1.00 96.50 95 TRP A C 1
ATOM 726 O O . TRP A 1 95 ? 10.195 14.988 1.199 1.00 96.50 95 TRP A O 1
ATOM 736 N N . LEU A 1 96 ? 8.598 14.967 -0.386 1.00 96.50 96 LEU A N 1
ATOM 737 C CA . LEU A 1 96 ? 8.624 13.511 -0.563 1.00 96.50 96 LEU A CA 1
ATOM 738 C C . LEU A 1 96 ? 9.998 13.036 -1.045 1.00 96.50 96 LEU A C 1
ATOM 740 O O . LEU A 1 96 ? 10.526 12.061 -0.514 1.00 96.50 96 LEU A O 1
ATOM 744 N N . TYR A 1 97 ? 10.577 13.727 -2.030 1.00 97.94 97 TYR A N 1
ATOM 745 C CA . TYR A 1 97 ? 11.892 13.394 -2.578 1.00 97.94 97 TYR A CA 1
ATOM 746 C C . TYR A 1 97 ? 12.985 13.491 -1.517 1.00 97.94 97 TYR A C 1
ATOM 748 O O . TYR A 1 97 ? 13.766 12.549 -1.366 1.00 97.94 97 TYR A O 1
ATOM 756 N N . ASP A 1 98 ? 12.997 14.575 -0.742 1.00 98.06 98 ASP A N 1
ATOM 757 C CA . ASP A 1 98 ? 13.978 14.783 0.323 1.00 98.06 98 ASP A CA 1
ATOM 758 C C . ASP A 1 98 ? 13.838 13.728 1.429 1.00 98.06 98 ASP A C 1
ATOM 760 O O . ASP A 1 98 ? 14.826 13.112 1.835 1.00 98.06 98 ASP A O 1
ATOM 764 N N . ALA A 1 99 ? 12.608 13.471 1.890 1.00 97.94 99 ALA A N 1
ATOM 765 C CA . ALA A 1 99 ? 12.340 12.514 2.960 1.00 97.94 99 ALA A CA 1
ATOM 766 C C . ALA A 1 99 ? 12.718 11.083 2.556 1.00 97.94 99 ALA A C 1
ATOM 768 O O . ALA A 1 99 ? 13.414 10.387 3.297 1.00 97.94 99 ALA A O 1
ATOM 769 N N . VAL A 1 100 ? 12.294 10.645 1.368 1.00 98.25 100 VAL A N 1
ATOM 770 C CA . VAL A 1 100 ? 12.576 9.294 0.868 1.00 98.25 100 VAL A CA 1
ATOM 771 C C . VAL A 1 100 ? 14.069 9.108 0.610 1.00 98.25 100 VAL A C 1
ATOM 773 O O . VAL A 1 100 ? 14.619 8.070 0.973 1.00 98.25 100 VAL A O 1
ATOM 776 N N . THR A 1 101 ? 14.745 10.117 0.055 1.00 98.38 101 THR A N 1
ATOM 777 C CA . THR A 1 101 ? 16.193 10.062 -0.185 1.00 98.38 101 THR A CA 1
ATOM 778 C C . THR A 1 101 ? 16.977 9.962 1.110 1.00 98.38 101 THR A C 1
ATOM 780 O O . THR A 1 101 ? 17.858 9.113 1.222 1.00 98.38 101 THR A O 1
ATOM 783 N N . ALA A 1 102 ? 16.636 10.778 2.110 1.00 98.56 102 ALA A N 1
ATOM 784 C CA . ALA A 1 102 ? 17.290 10.723 3.411 1.00 98.56 102 ALA A CA 1
ATOM 785 C C . ALA A 1 102 ? 17.134 9.339 4.064 1.00 98.56 102 ALA A C 1
ATOM 787 O O . ALA A 1 102 ? 18.115 8.781 4.551 1.00 98.56 102 ALA A O 1
ATOM 788 N N . LEU A 1 103 ? 15.927 8.762 4.024 1.00 98.62 103 LEU A N 1
ATOM 789 C CA . LEU A 1 103 ? 15.649 7.435 4.582 1.00 98.62 103 LEU A CA 1
ATOM 790 C C . LEU A 1 103 ? 16.390 6.317 3.839 1.00 98.62 103 LEU A C 1
ATOM 792 O O . LEU A 1 103 ? 16.950 5.428 4.479 1.00 98.62 103 LEU A O 1
ATOM 796 N N . ALA A 1 104 ? 16.415 6.362 2.507 1.00 98.12 104 ALA A N 1
ATOM 797 C CA . ALA A 1 104 ? 17.099 5.362 1.695 1.00 98.12 104 ALA A CA 1
ATOM 798 C C . ALA A 1 104 ? 18.618 5.403 1.899 1.00 98.12 104 ALA A C 1
ATOM 800 O O . ALA A 1 104 ? 19.203 4.371 2.204 1.00 98.12 104 ALA A O 1
ATOM 801 N N . VAL A 1 105 ? 19.234 6.589 1.837 1.00 98.06 105 VAL A N 1
ATOM 802 C CA . VAL A 1 105 ? 20.683 6.770 2.051 1.00 98.06 105 VAL A CA 1
ATOM 803 C C . VAL A 1 105 ? 21.091 6.413 3.481 1.00 98.06 105 VAL A C 1
ATOM 805 O O . VAL A 1 105 ? 22.169 5.864 3.701 1.00 98.06 105 VAL A O 1
ATOM 808 N N . GLN A 1 106 ? 20.238 6.701 4.470 1.00 98.06 106 GLN A N 1
ATOM 809 C CA . GLN A 1 106 ? 20.483 6.296 5.853 1.00 98.06 106 GLN A CA 1
ATOM 810 C C . GLN A 1 106 ? 20.478 4.770 6.012 1.00 98.06 106 GLN A C 1
ATOM 812 O O . GLN A 1 106 ? 21.261 4.241 6.801 1.00 98.06 106 GLN A O 1
ATOM 817 N N . ALA A 1 107 ? 19.588 4.072 5.305 1.00 96.94 107 ALA A N 1
ATOM 818 C CA . ALA A 1 107 ? 19.530 2.617 5.335 1.00 96.94 107 ALA A CA 1
ATOM 819 C C . ALA A 1 107 ? 20.702 1.994 4.565 1.00 96.94 107 ALA A C 1
ATOM 821 O O . ALA A 1 107 ? 21.330 1.050 5.047 1.00 96.94 107 ALA A O 1
ATOM 822 N N . ASP A 1 108 ? 21.016 2.526 3.387 1.00 97.12 108 ASP A N 1
ATOM 823 C CA . ASP A 1 108 ? 22.100 2.054 2.542 1.00 97.12 108 ASP A CA 1
ATOM 824 C C . ASP A 1 108 ? 22.654 3.191 1.663 1.00 97.12 108 ASP A C 1
ATOM 826 O O . ASP A 1 108 ? 21.956 3.656 0.761 1.00 97.12 108 ASP A O 1
ATOM 830 N N . PRO A 1 109 ? 23.901 3.647 1.884 1.00 96.12 109 PRO A N 1
ATOM 831 C CA . PRO A 1 109 ? 24.513 4.697 1.067 1.00 96.12 109 PRO A CA 1
ATOM 832 C C . PRO A 1 109 ? 24.646 4.340 -0.419 1.00 96.12 109 PRO A C 1
ATOM 834 O O . PRO A 1 109 ? 24.737 5.243 -1.246 1.00 96.12 109 PRO A O 1
ATOM 837 N N . GLU A 1 110 ? 24.643 3.044 -0.745 1.00 94.75 110 GLU A N 1
ATOM 838 C CA . GLU A 1 110 ? 24.710 2.529 -2.116 1.00 94.75 110 GLU A CA 1
ATOM 839 C C . GLU A 1 110 ? 23.317 2.332 -2.747 1.00 94.75 110 GLU A C 1
ATOM 841 O O . GLU A 1 110 ? 23.216 1.872 -3.883 1.00 94.75 110 GLU A O 1
ATOM 846 N N . ALA A 1 111 ? 22.229 2.677 -2.041 1.00 95.56 111 ALA A N 1
ATOM 847 C CA . ALA A 1 111 ? 20.883 2.598 -2.598 1.00 95.56 111 ALA A CA 1
ATOM 848 C C . ALA A 1 111 ? 20.738 3.523 -3.813 1.00 95.56 111 ALA A C 1
ATOM 850 O O . ALA A 1 111 ? 20.922 4.740 -3.733 1.00 95.56 111 ALA A O 1
ATOM 851 N N . GLU A 1 112 ? 20.328 2.953 -4.942 1.00 95.69 112 GLU A N 1
ATOM 852 C CA . GLU A 1 112 ? 20.125 3.710 -6.170 1.00 95.69 112 GLU A CA 1
ATOM 853 C C . GLU A 1 112 ? 18.708 4.271 -6.224 1.00 95.69 112 GLU A C 1
ATOM 855 O O . GLU A 1 112 ? 17.730 3.521 -6.194 1.00 95.69 112 GLU A O 1
ATOM 860 N N . ILE A 1 113 ? 18.592 5.595 -6.331 1.00 97.31 113 ILE A N 1
ATOM 861 C CA . ILE A 1 113 ? 17.314 6.311 -6.302 1.00 97.31 113 ILE A CA 1
ATOM 862 C C . ILE A 1 113 ? 17.047 6.940 -7.665 1.00 97.31 113 ILE A C 1
ATOM 864 O O . ILE A 1 113 ? 17.872 7.676 -8.210 1.00 97.31 113 ILE A O 1
ATOM 868 N N . LYS A 1 114 ? 15.850 6.696 -8.196 1.00 95.06 114 LYS A N 1
ATOM 869 C CA . LYS A 1 114 ? 15.371 7.260 -9.455 1.00 95.06 114 LYS A CA 1
ATOM 870 C C . LYS A 1 114 ? 13.997 7.891 -9.271 1.00 95.06 114 LYS A C 1
ATOM 872 O O . LYS A 1 114 ? 13.048 7.240 -8.838 1.00 95.06 114 LYS A O 1
ATOM 877 N N . TYR A 1 115 ? 13.879 9.154 -9.662 1.00 96.19 115 TYR A N 1
ATOM 878 C CA . TYR A 1 115 ? 12.623 9.900 -9.631 1.00 96.19 115 TYR A CA 1
ATOM 879 C C . TYR A 1 115 ? 11.816 9.692 -10.913 1.00 96.19 115 TYR A C 1
ATOM 881 O O . TYR A 1 115 ? 12.357 9.744 -12.019 1.00 96.19 115 TYR A O 1
ATOM 889 N N . LEU A 1 116 ? 10.511 9.471 -10.765 1.00 93.44 116 LEU A N 1
ATOM 890 C CA . LEU A 1 116 ? 9.587 9.085 -11.832 1.00 93.44 116 LEU A CA 1
ATOM 891 C C . LEU A 1 116 ? 8.321 9.958 -11.792 1.00 93.44 116 LEU A C 1
ATOM 893 O O . LEU A 1 116 ? 7.200 9.457 -11.762 1.00 93.44 116 LEU A O 1
ATOM 897 N N . GLY A 1 117 ? 8.499 11.280 -11.776 1.00 91.81 117 GLY A N 1
ATOM 898 C CA . GLY A 1 117 ? 7.394 12.241 -11.750 1.00 91.81 117 GLY A CA 1
ATOM 899 C C . GLY A 1 117 ? 6.795 12.414 -10.355 1.00 91.81 117 GLY A C 1
ATOM 900 O O . GLY A 1 117 ? 7.185 13.319 -9.638 1.00 91.81 117 GLY A O 1
ATOM 901 N N . ASP A 1 118 ? 5.798 11.612 -10.002 1.00 89.88 118 ASP A N 1
ATOM 902 C CA . ASP A 1 118 ? 5.201 11.500 -8.654 1.00 89.88 118 ASP A CA 1
ATOM 903 C C . ASP A 1 118 ? 5.542 10.176 -7.961 1.00 89.88 118 ASP A C 1
ATOM 905 O O . ASP A 1 118 ? 5.180 9.968 -6.802 1.00 89.88 118 ASP A O 1
ATOM 909 N N . GLY A 1 119 ? 6.268 9.309 -8.667 1.00 95.19 119 GLY A N 1
ATOM 910 C CA . GLY A 1 119 ? 6.813 8.081 -8.124 1.00 95.19 119 GLY A CA 1
ATOM 911 C C . GLY A 1 119 ? 8.309 8.177 -7.842 1.00 95.19 119 GLY A C 1
ATOM 912 O O . GLY A 1 119 ? 9.037 8.976 -8.436 1.00 95.19 119 GLY A O 1
ATOM 913 N N . ILE A 1 120 ? 8.785 7.300 -6.967 1.00 98.50 120 ILE A N 1
ATOM 914 C CA . ILE A 1 120 ? 10.202 7.094 -6.669 1.00 98.50 120 ILE A CA 1
ATOM 915 C C . ILE A 1 120 ? 10.480 5.601 -6.770 1.00 98.50 120 ILE A C 1
ATOM 917 O O . ILE A 1 120 ? 9.741 4.787 -6.217 1.00 98.50 120 ILE A O 1
ATOM 921 N N . MET A 1 121 ? 11.547 5.248 -7.475 1.00 98.50 121 MET A N 1
ATOM 922 C CA . MET A 1 121 ? 12.099 3.903 -7.506 1.00 98.50 121 MET A CA 1
ATOM 923 C C . MET A 1 121 ? 13.396 3.886 -6.709 1.00 98.50 121 MET A C 1
ATOM 925 O O . MET A 1 121 ? 14.257 4.740 -6.917 1.00 98.50 121 MET A O 1
ATOM 929 N N . ILE A 1 122 ? 13.534 2.908 -5.821 1.00 98.56 122 ILE A N 1
ATOM 930 C CA . ILE A 1 122 ? 14.762 2.669 -5.064 1.00 98.56 122 ILE A CA 1
ATOM 931 C C . ILE A 1 122 ? 15.194 1.232 -5.301 1.00 98.56 122 ILE A C 1
ATOM 933 O O . ILE A 1 122 ? 14.366 0.318 -5.257 1.00 98.56 122 ILE A O 1
ATOM 937 N N . THR A 1 123 ? 16.478 1.033 -5.560 1.00 98.12 123 THR A N 1
ATOM 938 C CA . THR A 1 123 ? 17.057 -0.292 -5.769 1.00 98.12 123 THR A CA 1
ATOM 939 C C . THR A 1 123 ? 18.137 -0.543 -4.734 1.00 98.12 123 THR A C 1
ATOM 941 O O . THR A 1 123 ? 19.022 0.284 -4.539 1.00 98.12 123 THR A O 1
ATOM 944 N N . PHE A 1 124 ? 18.043 -1.697 -4.085 1.00 97.75 124 PHE A N 1
ATOM 945 C CA . PHE A 1 124 ? 19.026 -2.209 -3.143 1.00 97.75 124 PHE A CA 1
ATOM 946 C C . PHE A 1 124 ? 19.595 -3.530 -3.656 1.00 97.75 124 PHE A C 1
ATOM 948 O O . PHE A 1 124 ? 18.958 -4.228 -4.458 1.00 97.75 124 PHE A O 1
ATOM 955 N N . ASP A 1 125 ? 20.740 -3.940 -3.119 1.00 95.62 125 ASP A N 1
ATOM 956 C CA . ASP A 1 125 ? 21.168 -5.331 -3.211 1.00 95.62 125 ASP A CA 1
ATOM 957 C C . ASP A 1 125 ? 20.128 -6.292 -2.610 1.00 95.62 125 ASP A C 1
ATOM 959 O O . ASP A 1 125 ? 19.355 -5.959 -1.705 1.00 95.62 125 ASP A O 1
ATOM 963 N N . SER A 1 126 ? 20.053 -7.509 -3.156 1.00 91.44 126 SER A N 1
ATOM 964 C CA . SER A 1 126 ? 19.051 -8.496 -2.722 1.00 91.44 126 SER A CA 1
ATOM 965 C C . SER A 1 126 ? 19.196 -8.937 -1.260 1.00 91.44 126 SER A C 1
ATOM 967 O O . SER A 1 126 ? 18.189 -9.271 -0.636 1.00 91.44 126 SER A O 1
ATOM 969 N N . ASP A 1 127 ? 20.399 -8.892 -0.683 1.00 92.44 127 ASP A N 1
ATOM 970 C CA . ASP A 1 127 ? 20.653 -9.187 0.734 1.00 92.44 127 ASP A CA 1
ATOM 971 C C . ASP A 1 127 ? 20.186 -8.062 1.679 1.00 92.44 127 ASP A C 1
ATOM 973 O O . ASP A 1 127 ? 19.979 -8.289 2.874 1.00 92.44 127 ASP A O 1
ATOM 977 N N . ARG A 1 128 ? 19.911 -6.872 1.136 1.00 96.81 128 ARG A N 1
ATOM 978 C CA . ARG A 1 128 ? 19.335 -5.718 1.841 1.00 96.81 128 ARG A CA 1
ATOM 979 C C . ARG A 1 128 ? 17.804 -5.670 1.758 1.00 96.81 128 ARG A C 1
ATOM 981 O O . ARG A 1 128 ? 17.198 -4.642 2.050 1.00 96.81 128 ARG A O 1
ATOM 988 N N . ALA A 1 129 ? 17.135 -6.779 1.415 1.00 96.88 129 ALA A N 1
ATOM 989 C CA . ALA A 1 129 ? 15.667 -6.842 1.335 1.00 96.88 129 ALA A CA 1
ATOM 990 C C . ALA A 1 129 ? 14.966 -6.394 2.634 1.00 96.88 129 ALA A C 1
ATOM 992 O O . ALA A 1 129 ? 13.928 -5.738 2.591 1.00 96.88 129 ALA A O 1
ATOM 993 N N . THR A 1 130 ? 15.559 -6.703 3.792 1.00 98.12 130 THR A N 1
ATOM 994 C CA . THR A 1 130 ? 15.060 -6.245 5.101 1.00 98.12 130 THR A CA 1
ATOM 995 C C . THR A 1 130 ? 15.086 -4.719 5.216 1.00 98.12 130 THR A C 1
ATOM 997 O O . THR A 1 130 ? 14.117 -4.117 5.675 1.00 98.12 130 THR A O 1
ATOM 1000 N N . ASP A 1 131 ? 16.177 -4.090 4.774 1.00 98.44 131 ASP A N 1
ATOM 1001 C CA . ASP A 1 131 ? 16.342 -2.638 4.838 1.00 98.44 131 ASP A CA 1
ATOM 1002 C C . ASP A 1 131 ? 15.379 -1.940 3.878 1.00 98.44 131 ASP A C 1
ATOM 1004 O O . ASP A 1 131 ? 14.729 -0.977 4.269 1.00 98.44 131 ASP A O 1
ATOM 1008 N N . ALA A 1 132 ? 15.177 -2.489 2.676 1.00 98.62 132 ALA A N 1
ATOM 1009 C CA . ALA A 1 132 ? 14.186 -1.983 1.728 1.00 98.62 132 ALA A CA 1
ATOM 1010 C C . ALA A 1 132 ? 12.758 -1.971 2.316 1.00 98.62 132 ALA A C 1
ATOM 1012 O O . ALA A 1 132 ? 12.022 -0.994 2.153 1.00 98.62 132 ALA A O 1
ATOM 1013 N N . VAL A 1 133 ? 12.365 -3.026 3.043 1.00 98.75 133 VAL A N 1
ATOM 1014 C CA . VAL A 1 133 ? 11.055 -3.085 3.717 1.00 98.75 133 VAL A CA 1
ATOM 1015 C C . VAL A 1 133 ? 10.975 -2.094 4.885 1.00 98.75 133 VAL A C 1
ATOM 1017 O O . VAL A 1 133 ? 9.958 -1.422 5.045 1.00 98.75 133 VAL A O 1
ATOM 1020 N N . ASN A 1 134 ? 12.042 -1.929 5.668 1.00 98.69 134 ASN A N 1
ATOM 1021 C CA . ASN A 1 134 ? 12.079 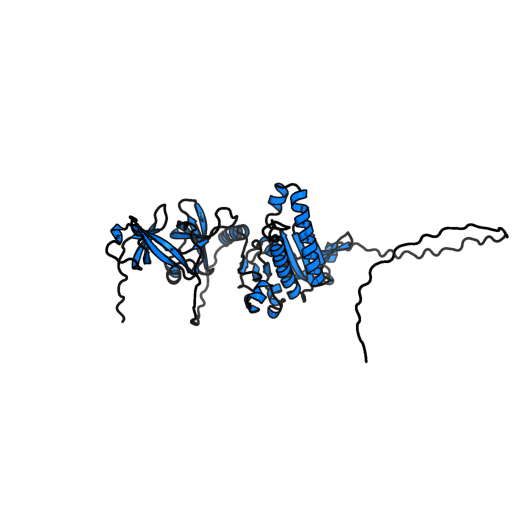-0.933 6.744 1.00 98.69 134 ASN A CA 1
ATOM 1022 C C . ASN A 1 134 ? 12.086 0.512 6.223 1.00 98.69 134 ASN A C 1
ATOM 1024 O O . ASN A 1 134 ? 11.495 1.390 6.852 1.00 98.69 134 ASN A O 1
ATOM 1028 N N . VAL A 1 135 ? 12.687 0.771 5.059 1.00 98.88 135 VAL A N 1
ATOM 1029 C CA . VAL A 1 135 ? 12.564 2.056 4.359 1.00 98.88 135 VAL A CA 1
ATOM 1030 C C . VAL A 1 135 ? 11.112 2.283 3.956 1.00 98.88 135 VAL A C 1
ATOM 1032 O O . VAL A 1 135 ? 10.581 3.349 4.244 1.00 98.88 135 VAL A O 1
ATOM 1035 N N . ALA A 1 136 ? 10.423 1.285 3.391 1.00 98.81 136 ALA A N 1
ATOM 1036 C CA . ALA A 1 136 ? 8.996 1.400 3.077 1.00 98.81 136 ALA A CA 1
ATOM 1037 C C . ALA A 1 136 ? 8.142 1.757 4.309 1.00 98.81 136 ALA A C 1
ATOM 1039 O O . ALA A 1 136 ? 7.300 2.655 4.240 1.00 98.81 136 ALA A O 1
ATOM 1040 N N . VAL A 1 137 ? 8.387 1.097 5.446 1.00 98.88 137 VAL A N 1
ATOM 1041 C CA . VAL A 1 137 ? 7.730 1.411 6.727 1.00 98.88 137 VAL A CA 1
ATOM 1042 C C . VAL A 1 137 ? 8.029 2.848 7.155 1.00 98.88 137 VAL A C 1
ATOM 1044 O O . VAL A 1 137 ? 7.111 3.612 7.447 1.00 98.88 137 VAL A O 1
ATOM 1047 N N . SER A 1 138 ? 9.303 3.237 7.133 1.00 98.81 138 SER A N 1
ATOM 1048 C CA . SER A 1 138 ? 9.753 4.563 7.566 1.00 98.81 138 SER A CA 1
ATOM 1049 C C . SER A 1 138 ? 9.197 5.683 6.681 1.00 98.81 138 SER A C 1
ATOM 1051 O O . SER A 1 138 ? 8.860 6.755 7.178 1.00 98.81 138 SER A O 1
ATOM 1053 N N . VAL A 1 139 ? 9.039 5.434 5.377 1.00 98.69 139 VAL A N 1
ATOM 1054 C CA . VAL A 1 139 ? 8.405 6.367 4.435 1.00 98.69 139 VAL A CA 1
ATOM 1055 C C . VAL A 1 139 ? 6.933 6.564 4.780 1.00 98.69 139 VAL A C 1
ATOM 1057 O O . VAL A 1 139 ? 6.480 7.706 4.853 1.00 98.69 139 VAL A O 1
ATOM 1060 N N . GLN A 1 140 ? 6.189 5.486 5.045 1.00 98.44 140 GLN A N 1
ATOM 1061 C CA . GLN A 1 140 ? 4.787 5.609 5.451 1.00 98.44 140 GLN A CA 1
ATOM 1062 C C . GLN A 1 140 ? 4.633 6.380 6.767 1.00 98.44 140 GLN A C 1
ATOM 1064 O O . GLN A 1 140 ? 3.746 7.223 6.898 1.00 98.44 140 GLN A O 1
ATOM 1069 N N . GLU A 1 141 ? 5.531 6.149 7.722 1.00 98.00 141 GLU A N 1
ATOM 1070 C CA . GLU A 1 141 ? 5.563 6.889 8.980 1.00 98.00 141 GLU A CA 1
ATOM 1071 C C . GLU A 1 141 ? 5.894 8.372 8.796 1.00 98.00 141 GLU A C 1
ATOM 1073 O O . GLU A 1 141 ? 5.231 9.219 9.391 1.00 98.00 141 GLU A O 1
ATOM 1078 N N . ALA A 1 142 ? 6.876 8.702 7.956 1.00 97.50 142 ALA A N 1
ATOM 1079 C CA . ALA A 1 142 ? 7.227 10.086 7.660 1.00 97.50 142 ALA A CA 1
ATOM 1080 C C . ALA A 1 142 ? 6.065 10.820 6.974 1.00 97.50 142 ALA A C 1
ATOM 1082 O O . ALA A 1 142 ? 5.744 11.950 7.341 1.00 97.50 142 ALA A O 1
ATOM 1083 N N . VAL A 1 143 ? 5.402 10.170 6.010 1.00 96.50 143 VAL A N 1
ATOM 1084 C CA . VAL A 1 143 ? 4.208 10.707 5.338 1.00 96.50 143 VAL A CA 1
ATOM 1085 C C . VAL A 1 143 ? 3.070 10.889 6.340 1.00 96.50 143 VAL A C 1
ATOM 1087 O O . VAL A 1 143 ? 2.388 11.913 6.312 1.00 96.50 143 VAL A O 1
ATOM 1090 N N . HIS A 1 144 ? 2.865 9.939 7.255 1.00 94.19 144 HIS A N 1
ATOM 1091 C CA . HIS A 1 144 ? 1.876 10.079 8.321 1.00 94.19 144 HIS A CA 1
ATOM 1092 C C . HIS A 1 144 ? 2.167 11.304 9.188 1.00 94.19 144 HIS A C 1
ATOM 1094 O O . HIS A 1 144 ? 1.294 12.154 9.343 1.00 94.19 144 HIS A O 1
ATOM 1100 N N . ASP A 1 145 ? 3.389 11.432 9.701 1.00 93.44 145 ASP A N 1
ATOM 1101 C CA . ASP A 1 145 ? 3.787 12.541 10.568 1.00 93.44 145 ASP A CA 1
ATOM 1102 C C . ASP A 1 145 ? 3.661 13.893 9.856 1.00 93.44 145 ASP A C 1
ATOM 1104 O O . ASP A 1 145 ? 3.176 14.856 10.442 1.00 93.44 145 ASP A O 1
ATOM 1108 N N . ALA A 1 146 ? 4.044 13.974 8.581 1.00 93.19 146 ALA A N 1
ATOM 1109 C CA . ALA A 1 146 ? 3.958 15.211 7.812 1.00 93.19 146 ALA A CA 1
ATOM 1110 C C . ALA A 1 146 ? 2.517 15.618 7.470 1.00 93.19 146 ALA A C 1
ATOM 1112 O O . ALA A 1 146 ? 2.248 16.812 7.331 1.00 93.19 146 ALA A O 1
ATOM 1113 N N . ASN A 1 147 ? 1.586 14.660 7.385 1.00 90.25 147 ASN A N 1
ATOM 1114 C CA . ASN A 1 147 ? 0.151 14.936 7.276 1.00 90.25 147 ASN A CA 1
ATOM 1115 C C . ASN A 1 147 ? -0.455 15.430 8.605 1.00 90.25 147 ASN A C 1
ATOM 1117 O O . ASN A 1 147 ? -1.427 16.189 8.594 1.00 90.25 147 ASN A O 1
ATOM 1121 N N . GLN A 1 148 ? 0.104 15.028 9.752 1.00 83.19 148 GLN A N 1
ATOM 1122 C CA . GLN A 1 148 ? -0.324 15.491 11.074 1.00 83.19 148 GLN A CA 1
ATOM 1123 C C . GLN A 1 148 ? 0.353 16.832 11.391 1.00 83.19 148 GLN A C 1
ATOM 1125 O O . GLN A 1 148 ? 1.468 16.891 11.908 1.00 83.19 148 GLN A O 1
ATOM 1130 N N . GLY A 1 149 ? -0.304 17.953 11.085 1.00 64.94 149 GLY A N 1
ATOM 1131 C CA . GLY A 1 149 ? 0.239 19.257 11.462 1.00 64.94 149 GLY A CA 1
ATOM 1132 C C . GLY A 1 149 ? 0.445 19.366 12.979 1.00 64.94 149 GLY A C 1
ATOM 1133 O O . GLY A 1 149 ? -0.307 18.810 13.785 1.00 64.94 149 GLY A O 1
ATOM 1134 N N . ARG A 1 150 ? 1.478 20.101 13.403 1.00 56.72 150 ARG A N 1
ATOM 1135 C CA . ARG A 1 150 ? 1.700 20.356 14.833 1.00 56.72 150 ARG A CA 1
ATOM 1136 C C . ARG A 1 150 ? 0.525 21.179 15.369 1.00 56.72 150 ARG A C 1
ATOM 1138 O O . ARG A 1 150 ? 0.112 22.160 14.751 1.00 56.72 150 ARG A O 1
ATOM 1145 N N . THR A 1 151 ? -0.019 20.780 16.520 1.00 56.97 151 THR A N 1
ATOM 1146 C CA . THR A 1 151 ? -1.037 21.546 17.268 1.00 56.97 151 THR A CA 1
ATOM 1147 C C . THR A 1 151 ? -2.318 21.892 16.486 1.00 56.97 151 THR A C 1
ATOM 1149 O O . THR A 1 151 ? -2.872 22.972 16.658 1.00 56.97 151 THR A O 1
ATOM 1152 N N . GLY A 1 152 ? -2.810 20.988 15.629 1.00 53.28 152 GLY A N 1
ATOM 1153 C CA . GLY A 1 152 ? -4.094 21.164 14.929 1.00 53.28 152 GLY A CA 1
ATOM 1154 C C . GLY A 1 152 ? -4.045 22.031 13.665 1.00 53.28 152 GLY A C 1
ATOM 1155 O O . GLY A 1 152 ? -5.094 22.330 13.097 1.00 53.28 152 GLY A O 1
ATOM 1156 N N . ALA A 1 153 ? -2.851 22.424 13.209 1.00 62.41 153 ALA A N 1
ATOM 1157 C CA . ALA A 1 153 ? -2.656 23.015 11.886 1.00 62.41 153 ALA A CA 1
ATOM 1158 C C . ALA A 1 153 ? -2.737 21.948 10.774 1.00 62.41 153 ALA A C 1
ATOM 1160 O O . ALA A 1 153 ? -2.636 20.750 11.042 1.00 62.41 153 ALA A O 1
ATOM 1161 N N . ARG A 1 154 ? -2.893 22.381 9.514 1.00 68.62 154 ARG A N 1
ATOM 1162 C CA . ARG A 1 154 ? -2.746 21.495 8.344 1.00 68.62 154 ARG A CA 1
ATOM 1163 C C . ARG A 1 154 ? -1.309 20.959 8.300 1.00 68.62 154 ARG A C 1
ATOM 1165 O O . ARG A 1 154 ? -0.376 21.686 8.647 1.00 68.62 154 ARG A O 1
ATOM 1172 N N . GLY A 1 155 ? -1.153 19.691 7.920 1.00 80.75 155 GLY A N 1
ATOM 1173 C CA . GLY A 1 155 ? 0.152 19.074 7.687 1.00 80.75 155 GLY A CA 1
ATOM 1174 C C . GLY A 1 155 ? 0.986 19.832 6.652 1.00 80.75 155 GLY A C 1
ATOM 1175 O O . GLY A 1 155 ? 0.466 20.651 5.894 1.00 80.75 155 GLY A O 1
ATOM 1176 N N . VAL A 1 156 ? 2.291 19.555 6.627 1.00 86.19 156 VAL A N 1
ATOM 1177 C CA . VAL A 1 156 ? 3.221 20.095 5.615 1.00 86.19 156 VAL A CA 1
ATOM 1178 C C . VAL A 1 156 ? 2.905 19.524 4.226 1.00 86.19 156 VAL A C 1
ATOM 1180 O O . VAL A 1 156 ? 3.196 20.157 3.215 1.00 86.19 156 VAL A O 1
ATOM 1183 N N . ILE A 1 157 ? 2.264 18.355 4.190 1.00 90.81 157 ILE A N 1
ATOM 1184 C CA . ILE A 1 157 ? 1.728 17.708 2.992 1.00 90.81 157 ILE A CA 1
ATOM 1185 C C . ILE A 1 157 ? 0.252 17.340 3.203 1.00 90.81 157 ILE A C 1
ATOM 1187 O O . ILE A 1 157 ? -0.233 17.335 4.337 1.00 90.81 157 ILE A O 1
ATOM 1191 N N . ASP A 1 158 ? -0.449 17.012 2.118 1.00 88.38 158 ASP A N 1
ATOM 1192 C CA . ASP A 1 158 ? -1.853 16.581 2.120 1.00 88.38 158 ASP A CA 1
ATOM 1193 C C . ASP A 1 158 ? -2.129 15.357 1.224 1.00 88.38 158 ASP A C 1
ATOM 1195 O O . ASP A 1 158 ? -3.250 15.149 0.757 1.00 88.38 158 ASP A O 1
ATOM 1199 N N . PHE A 1 159 ? -1.118 14.513 1.013 1.00 90.56 159 PHE A N 1
ATOM 1200 C CA . PHE A 1 159 ? -1.224 13.291 0.217 1.00 90.56 159 PHE A CA 1
ATOM 1201 C C . PHE A 1 159 ? -0.861 12.040 1.024 1.00 90.56 159 PHE A C 1
ATOM 1203 O O . PHE A 1 159 ? -0.180 12.096 2.045 1.00 90.56 159 PHE A O 1
ATOM 1210 N N . ASN A 1 160 ? -1.275 10.875 0.523 1.00 94.38 160 ASN A N 1
ATOM 1211 C CA . ASN A 1 160 ? -0.778 9.573 0.978 1.00 94.38 160 ASN A CA 1
ATOM 1212 C C . ASN A 1 160 ? 0.059 8.922 -0.127 1.00 94.38 160 ASN A C 1
ATOM 1214 O O . ASN A 1 160 ? -0.052 9.309 -1.290 1.00 94.38 160 ASN A O 1
ATOM 1218 N N . CYS A 1 161 ? 0.843 7.901 0.215 1.00 96.69 161 CYS A N 1
ATOM 1219 C CA . CYS A 1 161 ? 1.551 7.088 -0.771 1.00 96.69 161 CYS A CA 1
ATOM 1220 C C . CYS A 1 161 ? 1.177 5.605 -0.663 1.00 96.69 161 CYS A C 1
ATOM 1222 O O . CYS A 1 161 ? 0.699 5.136 0.375 1.00 96.69 161 CYS A O 1
ATOM 1224 N N . SER A 1 162 ? 1.373 4.872 -1.752 1.00 96.44 162 SER A N 1
ATOM 1225 C CA . SER A 1 162 ? 1.338 3.409 -1.794 1.00 96.44 162 SER A CA 1
ATOM 1226 C C . SER A 1 162 ? 2.725 2.882 -2.133 1.00 96.44 162 SER A C 1
ATOM 1228 O O . SER A 1 162 ? 3.508 3.576 -2.785 1.00 96.44 162 SER A O 1
ATOM 1230 N N . ILE A 1 163 ? 3.043 1.674 -1.666 1.00 98.81 163 ILE A N 1
ATOM 1231 C CA . ILE A 1 163 ? 4.384 1.113 -1.808 1.00 98.81 163 ILE A CA 1
ATOM 1232 C C . ILE A 1 163 ? 4.327 -0.341 -2.278 1.00 98.81 163 ILE A C 1
ATOM 1234 O O . ILE A 1 163 ? 3.540 -1.137 -1.766 1.00 98.81 163 ILE A O 1
ATOM 1238 N N . GLY A 1 164 ? 5.185 -0.691 -3.237 1.00 98.62 164 GLY A N 1
ATOM 1239 C CA . GLY A 1 164 ? 5.366 -2.055 -3.734 1.00 98.62 164 GLY A CA 1
ATOM 1240 C C . GLY A 1 164 ? 6.836 -2.459 -3.765 1.00 98.62 164 GLY A C 1
ATOM 1241 O O . GLY A 1 164 ? 7.676 -1.675 -4.203 1.00 98.62 164 GLY A O 1
ATOM 1242 N N . VAL A 1 165 ? 7.138 -3.683 -3.329 1.00 98.81 165 VAL A N 1
ATOM 1243 C CA . VAL A 1 165 ? 8.500 -4.230 -3.245 1.00 98.81 165 VAL A CA 1
ATOM 1244 C C . VAL A 1 165 ? 8.570 -5.603 -3.909 1.00 98.81 165 VAL A C 1
ATOM 1246 O O . VAL A 1 165 ? 7.689 -6.443 -3.711 1.00 98.81 165 VAL A O 1
ATOM 1249 N N . SER A 1 166 ? 9.614 -5.843 -4.698 1.00 98.50 166 SER A N 1
ATOM 1250 C CA . SER A 1 166 ? 9.907 -7.163 -5.267 1.00 98.50 166 SER A CA 1
ATOM 1251 C C . SER A 1 166 ? 11.410 -7.414 -5.290 1.00 98.50 166 SER A C 1
ATOM 1253 O O . SER A 1 166 ? 12.196 -6.512 -5.582 1.00 98.50 166 SER A O 1
ATOM 1255 N N . THR A 1 167 ? 11.806 -8.653 -5.006 1.00 97.12 167 THR A N 1
ATOM 1256 C CA . THR A 1 167 ? 13.207 -9.088 -4.988 1.00 97.12 167 THR A CA 1
ATOM 1257 C C . THR A 1 167 ? 13.430 -10.166 -6.040 1.00 97.12 167 THR A C 1
ATOM 1259 O O . THR A 1 167 ? 12.619 -11.080 -6.197 1.00 97.12 167 THR A O 1
ATOM 1262 N N . GLY A 1 168 ? 14.545 -10.094 -6.762 1.00 93.25 168 GLY A N 1
ATOM 1263 C CA . GLY A 1 168 ? 14.938 -11.142 -7.698 1.00 93.25 168 GLY A CA 1
ATOM 1264 C C . GLY A 1 168 ? 15.964 -10.682 -8.724 1.00 93.25 168 GLY A C 1
ATOM 1265 O O . GLY A 1 168 ? 16.628 -9.664 -8.548 1.00 93.25 168 GLY A O 1
ATOM 1266 N N . SER A 1 169 ? 16.091 -11.452 -9.807 1.00 92.00 169 SER A N 1
ATOM 1267 C CA . SER A 1 169 ? 17.019 -11.126 -10.889 1.00 92.00 169 SER A CA 1
ATOM 1268 C C . SER A 1 169 ? 16.472 -10.011 -11.785 1.00 92.00 169 SER A C 1
ATOM 1270 O O . SER A 1 169 ? 15.357 -10.108 -12.304 1.00 92.00 169 SER A O 1
ATOM 1272 N N . VAL A 1 170 ? 17.280 -8.975 -11.982 1.00 93.25 170 VAL A N 1
ATOM 1273 C CA . VAL A 1 170 ? 17.049 -7.840 -12.882 1.00 93.25 170 VAL A CA 1
ATOM 1274 C C . VAL A 1 170 ? 18.163 -7.755 -13.920 1.00 93.25 170 VAL A C 1
ATOM 1276 O O . VAL A 1 170 ? 19.211 -8.382 -13.776 1.00 93.25 170 VAL A O 1
ATOM 1279 N N . VAL A 1 171 ? 17.927 -6.981 -14.975 1.00 91.69 171 VAL A N 1
ATOM 1280 C CA . VAL A 1 171 ? 18.939 -6.606 -15.963 1.00 91.69 171 VAL A CA 1
ATOM 1281 C C . VAL A 1 171 ? 19.407 -5.191 -15.658 1.00 91.69 171 VAL A C 1
ATOM 1283 O O . VAL A 1 171 ? 18.642 -4.246 -15.853 1.00 91.69 171 VAL A O 1
ATOM 1286 N N . ALA A 1 172 ? 20.641 -5.058 -15.188 1.00 92.81 172 ALA A N 1
ATOM 1287 C CA . ALA A 1 172 ? 21.305 -3.780 -14.989 1.00 92.81 172 ALA A CA 1
ATOM 1288 C C . ALA A 1 172 ? 21.952 -3.310 -16.296 1.00 92.81 172 ALA A C 1
ATOM 1290 O O . ALA A 1 172 ? 22.523 -4.104 -17.049 1.00 92.81 172 ALA A O 1
ATOM 1291 N N . PHE A 1 173 ? 21.869 -2.016 -16.584 1.00 89.25 173 PHE A N 1
ATOM 1292 C CA . PHE A 1 173 ? 22.546 -1.425 -17.732 1.00 89.25 173 PHE A CA 1
ATOM 1293 C C . PHE A 1 173 ? 22.891 0.040 -17.488 1.00 89.25 173 PHE A C 1
ATOM 1295 O O . PHE A 1 173 ? 22.260 0.733 -16.693 1.00 89.25 173 PHE A O 1
ATOM 1302 N N . THR A 1 174 ? 23.876 0.531 -18.234 1.00 87.75 174 THR A N 1
ATOM 1303 C CA . THR A 1 174 ? 24.195 1.956 -18.279 1.00 87.75 174 THR A CA 1
ATOM 1304 C C . THR A 1 174 ? 23.426 2.609 -19.425 1.00 87.75 174 THR A C 1
ATOM 1306 O O . THR A 1 174 ? 23.538 2.217 -20.588 1.00 87.75 174 THR A O 1
ATOM 1309 N N . THR A 1 175 ? 22.626 3.617 -19.099 1.00 84.69 175 THR A N 1
ATOM 1310 C CA . THR A 1 175 ? 21.924 4.466 -20.065 1.00 84.69 175 THR A CA 1
ATOM 1311 C C . THR A 1 175 ? 22.917 5.174 -21.000 1.00 84.69 175 THR A C 1
ATOM 1313 O O . THR A 1 175 ? 24.069 5.401 -20.624 1.00 84.69 175 THR A O 1
ATOM 1316 N N . PRO A 1 176 ? 22.495 5.615 -22.201 1.00 81.38 176 PRO A N 1
ATOM 1317 C CA . PRO A 1 176 ? 23.373 6.360 -23.113 1.00 81.38 176 PRO A CA 1
ATOM 1318 C C . PRO A 1 176 ? 23.982 7.638 -22.513 1.00 81.38 176 PRO A C 1
ATOM 1320 O O . PRO A 1 176 ? 25.003 8.120 -22.996 1.00 81.38 176 PRO A O 1
ATOM 1323 N N . THR A 1 177 ? 23.361 8.189 -21.467 1.00 83.69 177 THR A N 1
ATOM 1324 C CA . THR A 1 177 ? 23.824 9.371 -20.727 1.00 83.69 177 THR A CA 1
ATOM 1325 C C . THR A 1 177 ? 24.735 9.036 -19.541 1.00 83.69 177 THR A C 1
ATOM 1327 O O . THR A 1 177 ? 25.177 9.951 -18.855 1.00 83.69 177 THR A O 1
ATOM 1330 N N . GLY A 1 178 ? 25.030 7.755 -19.292 1.00 83.00 178 GLY A N 1
ATOM 1331 C CA . GLY A 1 178 ? 25.971 7.299 -18.262 1.00 83.00 178 GLY A CA 1
ATOM 1332 C C . GLY A 1 178 ? 25.358 6.931 -16.905 1.00 83.00 178 GLY A C 1
ATOM 1333 O O . GLY A 1 178 ? 26.097 6.519 -16.020 1.00 83.00 178 GLY A O 1
ATOM 1334 N N . GLY A 1 179 ? 24.040 7.058 -16.719 1.00 83.88 179 GLY A N 1
ATOM 1335 C CA . GLY A 1 179 ? 23.356 6.635 -15.486 1.00 83.88 179 GLY A CA 1
ATOM 1336 C C . GLY A 1 179 ? 23.056 5.134 -15.463 1.00 83.88 179 GLY A C 1
ATOM 1337 O O . GLY A 1 179 ? 22.857 4.555 -16.531 1.00 83.88 179 GLY A O 1
ATOM 1338 N N . HIS A 1 180 ? 22.993 4.528 -14.278 1.00 88.50 180 HIS A N 1
ATOM 1339 C CA . HIS A 1 180 ? 22.566 3.138 -14.081 1.00 88.50 180 HIS A CA 1
ATOM 1340 C C . HIS A 1 180 ? 21.037 3.023 -14.086 1.00 88.50 180 HIS A C 1
ATOM 1342 O O . HIS A 1 180 ? 20.333 3.938 -13.654 1.00 88.50 180 HIS A O 1
ATOM 1348 N N . ASP A 1 181 ? 20.518 1.930 -14.641 1.00 90.38 181 ASP A N 1
ATOM 1349 C CA . ASP A 1 181 ? 19.084 1.657 -14.690 1.00 90.38 181 ASP A CA 1
ATOM 1350 C C . ASP A 1 181 ? 18.812 0.148 -14.761 1.00 90.38 181 ASP A C 1
ATOM 1352 O O . ASP A 1 181 ? 19.690 -0.651 -15.104 1.00 90.38 181 ASP A O 1
ATOM 1356 N N . TYR A 1 182 ? 17.574 -0.232 -14.451 1.00 92.56 182 TYR A N 1
ATOM 1357 C CA . TYR A 1 182 ? 17.174 -1.625 -14.286 1.00 92.56 182 TYR A CA 1
ATOM 1358 C C . TYR A 1 182 ? 15.911 -1.947 -15.080 1.00 92.56 182 TYR A C 1
ATOM 1360 O O . TYR A 1 182 ? 14.920 -1.217 -15.035 1.00 92.56 182 TYR A O 1
ATOM 1368 N N . VAL A 1 183 ? 15.910 -3.090 -15.767 1.00 89.19 183 VAL A N 1
ATOM 1369 C CA . VAL A 1 183 ? 14.718 -3.643 -16.429 1.00 89.19 183 VAL A CA 1
ATOM 1370 C C . VAL A 1 183 ? 14.505 -5.103 -16.057 1.00 89.19 183 VAL A C 1
ATOM 1372 O O . VAL A 1 183 ? 15.440 -5.831 -15.727 1.00 89.19 183 VAL A O 1
ATOM 1375 N N . GLY A 1 184 ? 13.257 -5.556 -16.123 1.00 89.25 184 GLY A N 1
ATOM 1376 C CA . GLY A 1 184 ? 12.908 -6.956 -15.917 1.00 89.25 184 GLY A CA 1
ATOM 1377 C C . GLY A 1 184 ? 11.602 -7.142 -15.162 1.00 89.25 184 GLY A C 1
ATOM 1378 O O . GLY A 1 184 ? 11.008 -6.202 -14.635 1.00 89.25 184 GLY A O 1
ATOM 1379 N N . THR A 1 185 ? 11.179 -8.399 -15.070 1.00 90.75 185 THR A N 1
ATOM 1380 C CA . THR A 1 185 ? 9.892 -8.775 -14.472 1.00 90.75 185 THR A CA 1
ATOM 1381 C C . THR A 1 185 ? 9.793 -8.422 -12.989 1.00 90.75 185 THR A C 1
ATOM 1383 O O . THR A 1 185 ? 8.696 -8.163 -12.508 1.00 90.75 185 THR A O 1
ATOM 1386 N N . VAL A 1 186 ? 10.913 -8.375 -12.260 1.00 96.19 186 VAL A N 1
ATOM 1387 C CA . VAL A 1 186 ? 10.975 -7.930 -10.854 1.00 96.19 186 VAL A CA 1
ATOM 1388 C C . VAL A 1 186 ? 10.650 -6.439 -10.735 1.00 96.19 186 VAL A C 1
ATOM 1390 O O . VAL A 1 186 ? 9.817 -6.062 -9.912 1.00 96.19 186 VAL A O 1
ATOM 1393 N N . VAL A 1 187 ? 11.232 -5.605 -11.607 1.00 95.88 187 VAL A N 1
ATOM 1394 C CA . VAL A 1 187 ? 10.964 -4.156 -11.661 1.00 95.88 187 VAL A CA 1
ATOM 1395 C C . VAL A 1 187 ? 9.487 -3.912 -11.974 1.00 95.88 187 VAL A C 1
ATOM 1397 O O . VAL A 1 187 ? 8.807 -3.178 -11.255 1.00 95.88 187 VAL A O 1
ATOM 1400 N N . ASP A 1 188 ? 8.963 -4.604 -12.991 1.00 94.38 188 ASP A N 1
ATOM 1401 C CA . ASP A 1 188 ? 7.547 -4.528 -13.351 1.00 94.38 188 ASP A CA 1
ATOM 1402 C C . ASP A 1 188 ? 6.650 -4.964 -12.189 1.00 94.38 188 ASP A C 1
ATOM 1404 O O . ASP A 1 188 ? 5.670 -4.287 -11.881 1.00 94.38 188 ASP A O 1
ATOM 1408 N N . LYS A 1 189 ? 6.980 -6.068 -11.508 1.00 97.19 189 LYS A N 1
ATOM 1409 C CA . LYS A 1 189 ? 6.183 -6.585 -10.390 1.00 97.19 189 LYS A CA 1
ATOM 1410 C C . LYS A 1 189 ? 6.134 -5.601 -9.227 1.00 97.19 189 LYS A C 1
ATOM 1412 O O . LYS A 1 189 ? 5.039 -5.336 -8.738 1.00 97.19 189 LYS A O 1
ATOM 1417 N N . ALA A 1 190 ? 7.270 -5.031 -8.821 1.00 98.38 190 ALA A N 1
ATOM 1418 C CA . ALA A 1 190 ? 7.320 -4.026 -7.758 1.00 98.38 190 ALA A CA 1
ATOM 1419 C C . ALA A 1 190 ? 6.430 -2.820 -8.097 1.00 98.38 190 ALA A C 1
ATOM 1421 O O . ALA A 1 190 ? 5.583 -2.428 -7.290 1.00 98.38 190 ALA A O 1
ATOM 1422 N N . LYS A 1 191 ? 6.522 -2.305 -9.334 1.00 97.81 191 LYS A N 1
ATOM 1423 C CA . LYS A 1 191 ? 5.644 -1.226 -9.807 1.00 97.81 191 LYS A CA 1
ATOM 1424 C C . LYS A 1 191 ? 4.173 -1.629 -9.778 1.00 97.81 191 LYS A C 1
ATOM 1426 O O . LYS A 1 191 ? 3.338 -0.851 -9.331 1.00 97.81 191 LYS A O 1
ATOM 1431 N N . ARG A 1 192 ? 3.825 -2.837 -10.235 1.00 95.62 192 ARG A N 1
ATOM 1432 C CA . ARG A 1 192 ? 2.425 -3.296 -10.245 1.00 95.62 192 ARG A CA 1
ATOM 1433 C C . ARG A 1 192 ? 1.857 -3.541 -8.855 1.00 95.62 192 ARG A C 1
ATOM 1435 O O . ARG A 1 192 ? 0.669 -3.305 -8.662 1.00 95.62 192 ARG A O 1
ATOM 1442 N N . LEU A 1 193 ? 2.672 -3.992 -7.907 1.00 94.56 193 LEU A N 1
ATOM 1443 C CA . LEU A 1 193 ? 2.269 -4.097 -6.508 1.00 94.56 193 LEU A CA 1
ATOM 1444 C C . LEU A 1 193 ? 1.995 -2.712 -5.923 1.00 94.56 193 LEU A C 1
ATOM 1446 O O . LEU A 1 193 ? 0.949 -2.522 -5.314 1.00 94.56 193 LEU A O 1
ATOM 1450 N N . CYS A 1 194 ? 2.865 -1.736 -6.197 1.00 97.31 194 CYS A N 1
ATOM 1451 C CA . CYS A 1 194 ? 2.659 -0.342 -5.805 1.00 97.31 194 CYS A CA 1
ATOM 1452 C C . CYS A 1 194 ? 1.368 0.236 -6.415 1.00 97.31 194 CYS A C 1
ATOM 1454 O O . CYS A 1 194 ? 0.551 0.827 -5.712 1.00 97.31 194 CYS A O 1
ATOM 1456 N N . ASP A 1 195 ? 1.124 -0.022 -7.704 1.00 89.56 195 ASP A N 1
ATOM 1457 C CA . ASP A 1 195 ? -0.090 0.416 -8.403 1.00 89.56 195 ASP A CA 1
ATOM 1458 C C . ASP A 1 195 ? -1.361 -0.174 -7.787 1.00 89.56 195 ASP A C 1
ATOM 1460 O O . ASP A 1 195 ? -2.382 0.510 -7.714 1.00 89.56 195 ASP A O 1
ATOM 1464 N N . ALA A 1 196 ? -1.308 -1.440 -7.368 1.00 84.50 196 ALA A N 1
ATOM 1465 C CA . ALA A 1 196 ? -2.443 -2.167 -6.814 1.00 84.50 196 ALA A CA 1
ATOM 1466 C C . ALA A 1 196 ? -2.676 -1.894 -5.319 1.00 84.50 196 ALA A C 1
ATOM 1468 O O . ALA A 1 196 ? -3.780 -2.133 -4.836 1.00 84.50 196 ALA A O 1
ATOM 1469 N N . ALA A 1 197 ? -1.670 -1.411 -4.593 1.00 83.38 197 ALA A N 1
ATOM 1470 C CA . ALA A 1 197 ? -1.701 -1.169 -3.154 1.00 83.38 197 ALA A CA 1
ATOM 1471 C C . ALA A 1 197 ? -2.594 0.028 -2.790 1.00 83.38 197 ALA A C 1
ATOM 1473 O O . ALA A 1 197 ? -2.422 1.120 -3.325 1.00 83.38 197 ALA A O 1
ATOM 1474 N N . SER A 1 198 ? -3.549 -0.141 -1.869 1.00 85.81 198 SER A N 1
ATOM 1475 C CA . SER A 1 198 ? -4.351 0.983 -1.366 1.00 85.81 198 SER A CA 1
ATOM 1476 C C . SER A 1 198 ? -3.475 2.091 -0.772 1.00 85.81 198 SER A C 1
ATOM 1478 O O . SER A 1 198 ? -2.329 1.849 -0.390 1.00 85.81 198 SER A O 1
ATOM 1480 N N . PRO A 1 199 ? -4.006 3.317 -0.629 1.00 90.94 199 PRO A N 1
ATOM 1481 C CA . PRO A 1 199 ? -3.300 4.371 0.088 1.00 90.94 199 PRO A CA 1
ATOM 1482 C C . PRO A 1 199 ? -2.850 3.876 1.461 1.00 90.94 199 PRO A C 1
ATOM 1484 O O . PRO A 1 199 ? -3.677 3.325 2.194 1.00 90.94 199 PRO A O 1
ATOM 1487 N N . LYS A 1 200 ? -1.570 4.109 1.783 1.00 95.25 200 LYS A N 1
ATOM 1488 C CA . LYS A 1 200 ? -0.851 3.658 2.987 1.00 95.25 200 LYS A CA 1
ATOM 1489 C C . LYS A 1 200 ? -0.446 2.177 3.028 1.00 95.25 200 LYS A C 1
ATOM 1491 O O . LYS A 1 200 ? 0.224 1.769 3.975 1.00 95.25 200 LYS A O 1
ATOM 1496 N N . ALA A 1 201 ? -0.818 1.374 2.033 1.00 92.00 201 ALA A N 1
ATOM 1497 C CA . ALA A 1 201 ? -0.432 -0.033 1.973 1.00 92.00 201 ALA A CA 1
ATOM 1498 C C . ALA A 1 201 ? 1.038 -0.196 1.541 1.00 92.00 201 ALA A C 1
ATOM 1500 O O . ALA A 1 201 ? 1.554 0.571 0.719 1.00 92.00 201 ALA A O 1
ATOM 1501 N N . ILE A 1 202 ? 1.687 -1.232 2.079 1.00 98.69 202 ILE A N 1
ATOM 1502 C CA . ILE A 1 202 ? 3.015 -1.699 1.668 1.00 98.69 202 ILE A CA 1
ATOM 1503 C C . ILE A 1 202 ? 2.871 -3.149 1.225 1.00 98.69 202 ILE A C 1
ATOM 1505 O O . ILE A 1 202 ? 2.635 -4.024 2.057 1.00 98.69 202 ILE A O 1
ATOM 1509 N N . PHE A 1 203 ? 3.021 -3.411 -0.068 1.00 98.50 203 PHE A N 1
ATOM 1510 C CA . PHE A 1 203 ? 2.973 -4.763 -0.614 1.00 98.50 203 PHE A CA 1
ATOM 1511 C C . PHE A 1 203 ? 4.363 -5.277 -0.940 1.00 98.50 203 PHE A C 1
ATOM 1513 O O . PHE A 1 203 ? 5.139 -4.605 -1.613 1.00 98.50 203 PHE A O 1
ATOM 1520 N N . VAL A 1 204 ? 4.648 -6.502 -0.518 1.00 98.25 204 VAL A N 1
ATOM 1521 C CA . VAL A 1 204 ? 5.890 -7.208 -0.832 1.00 98.25 204 VAL A CA 1
ATOM 1522 C C . VAL A 1 204 ? 5.554 -8.505 -1.550 1.00 98.25 204 VAL A C 1
ATOM 1524 O O . VAL A 1 204 ? 4.602 -9.193 -1.179 1.00 98.25 204 VAL A O 1
ATOM 1527 N N . ASP A 1 205 ? 6.300 -8.858 -2.592 1.00 96.88 205 ASP A N 1
ATOM 1528 C CA . ASP A 1 205 ? 6.125 -10.166 -3.216 1.00 96.88 205 ASP A CA 1
ATOM 1529 C C . ASP A 1 205 ? 6.685 -11.294 -2.332 1.00 96.88 205 ASP A C 1
ATOM 1531 O O . ASP A 1 205 ? 7.375 -11.077 -1.330 1.00 96.88 205 ASP A O 1
ATOM 1535 N N . ARG A 1 206 ? 6.393 -12.540 -2.709 1.00 91.50 206 ARG A N 1
ATOM 1536 C CA . ARG A 1 206 ? 6.884 -13.708 -1.969 1.00 91.50 206 ARG A CA 1
ATOM 1537 C C . ARG A 1 206 ? 8.410 -13.799 -1.884 1.00 91.50 206 ARG A C 1
ATOM 1539 O O . ARG A 1 206 ? 8.926 -14.306 -0.887 1.00 91.50 206 ARG A O 1
ATOM 1546 N N . ALA A 1 207 ? 9.131 -13.344 -2.908 1.00 89.19 207 ALA A N 1
ATOM 1547 C CA . ALA A 1 207 ? 10.588 -13.396 -2.913 1.00 89.19 207 ALA A CA 1
ATOM 1548 C C . ALA A 1 207 ? 11.172 -12.396 -1.907 1.00 89.19 207 ALA A C 1
ATOM 1550 O O . ALA A 1 207 ? 12.039 -12.773 -1.124 1.00 89.19 207 ALA A O 1
ATOM 1551 N N . THR A 1 208 ? 10.636 -11.175 -1.848 1.00 97.62 208 THR A N 1
ATOM 1552 C CA . THR A 1 208 ? 10.991 -10.182 -0.830 1.00 97.62 208 THR A CA 1
ATOM 1553 C C . THR A 1 208 ? 10.656 -10.682 0.569 1.00 97.62 208 THR A C 1
ATOM 1555 O O . THR A 1 208 ? 11.518 -10.624 1.435 1.00 97.62 208 THR A O 1
ATOM 1558 N N . ALA A 1 209 ? 9.462 -11.243 0.794 1.00 93.56 209 ALA A N 1
ATOM 1559 C CA . ALA A 1 209 ? 9.095 -11.812 2.095 1.00 93.56 209 ALA A CA 1
ATOM 1560 C C . ALA A 1 209 ? 10.032 -12.953 2.538 1.00 93.56 209 ALA A C 1
ATOM 1562 O O . ALA A 1 209 ? 10.314 -13.099 3.721 1.00 93.56 209 ALA A O 1
ATOM 1563 N N . SER A 1 210 ? 10.548 -13.744 1.590 1.00 89.25 210 SER A N 1
ATOM 1564 C CA . SER A 1 210 ? 11.505 -14.821 1.890 1.00 89.25 210 SER A CA 1
ATOM 1565 C C . SER A 1 210 ? 12.925 -14.302 2.143 1.00 89.25 210 SER A C 1
ATOM 1567 O O . SER A 1 210 ? 13.669 -14.909 2.908 1.00 89.25 210 SER A O 1
ATOM 1569 N N . ALA A 1 211 ? 13.322 -13.217 1.471 1.00 87.81 211 ALA A N 1
ATOM 1570 C CA . ALA A 1 211 ? 14.649 -12.615 1.597 1.00 87.81 211 ALA A CA 1
ATOM 1571 C C . ALA A 1 211 ? 14.760 -11.677 2.810 1.00 87.81 211 ALA A C 1
ATOM 1573 O O . ALA A 1 211 ? 15.839 -11.512 3.379 1.00 87.81 211 ALA A O 1
ATOM 1574 N N . ALA A 1 212 ? 13.653 -11.050 3.207 1.00 93.50 212 ALA A N 1
ATOM 1575 C CA . ALA A 1 212 ? 13.596 -10.169 4.358 1.00 93.50 212 ALA A CA 1
ATOM 1576 C C . ALA A 1 212 ? 13.581 -10.971 5.666 1.00 93.50 212 ALA A C 1
ATOM 1578 O O . ALA A 1 212 ? 12.897 -11.982 5.814 1.00 93.50 212 ALA A O 1
ATOM 1579 N N . ASN A 1 213 ? 14.310 -10.478 6.661 1.00 91.25 213 ASN A N 1
ATOM 1580 C CA . ASN A 1 213 ? 14.268 -11.018 8.006 1.00 91.25 213 ASN A CA 1
ATOM 1581 C C . ASN A 1 213 ? 13.134 -10.344 8.785 1.00 91.25 213 ASN A C 1
ATOM 1583 O O . ASN A 1 213 ? 13.305 -9.234 9.292 1.00 91.25 213 ASN A O 1
ATOM 1587 N N . VAL A 1 214 ? 11.998 -11.035 8.914 1.00 87.88 214 VAL A N 1
ATOM 1588 C CA . VAL A 1 214 ? 10.808 -10.522 9.616 1.00 87.88 214 VAL A CA 1
ATOM 1589 C C . VAL A 1 214 ? 11.100 -10.092 11.060 1.00 87.88 214 VAL A C 1
ATOM 1591 O O . VAL A 1 214 ? 10.518 -9.125 11.537 1.00 87.88 214 VAL A O 1
ATOM 1594 N N . MET A 1 215 ? 12.090 -10.706 11.722 1.00 84.25 215 MET A N 1
ATOM 1595 C CA . MET A 1 215 ? 12.520 -10.355 13.087 1.00 84.25 215 MET A CA 1
ATOM 1596 C C . MET A 1 215 ? 13.097 -8.944 13.209 1.00 84.25 215 MET A C 1
ATOM 1598 O O . MET A 1 215 ? 13.246 -8.429 14.315 1.00 84.25 215 MET A O 1
ATOM 1602 N N . LYS A 1 216 ? 13.473 -8.341 12.082 1.00 93.50 216 LYS A N 1
ATOM 1603 C CA . LYS A 1 216 ? 14.065 -7.006 12.002 1.00 93.50 216 LYS A CA 1
ATOM 1604 C C . LYS A 1 216 ? 13.121 -5.979 11.380 1.00 93.50 216 LYS A C 1
ATOM 1606 O O . LYS A 1 216 ? 13.518 -4.822 11.250 1.00 93.50 216 LYS A O 1
ATOM 1611 N N . ILE A 1 217 ? 11.914 -6.382 10.983 1.00 95.44 217 ILE A N 1
ATOM 1612 C CA . ILE A 1 217 ? 10.894 -5.451 10.504 1.00 95.44 217 ILE A CA 1
ATOM 1613 C C . ILE A 1 217 ? 10.230 -4.821 11.722 1.00 95.44 217 ILE A C 1
ATOM 1615 O O . ILE A 1 217 ? 9.758 -5.528 12.613 1.00 95.44 217 ILE A O 1
ATOM 1619 N N . ALA A 1 218 ? 10.204 -3.492 11.773 1.00 94.19 218 ALA A N 1
ATOM 1620 C CA . ALA A 1 218 ? 9.582 -2.782 12.878 1.00 94.19 218 ALA A CA 1
ATOM 1621 C C . ALA A 1 218 ? 9.007 -1.433 12.449 1.00 94.19 218 ALA A C 1
ATOM 1623 O O . ALA A 1 218 ? 9.546 -0.763 11.574 1.00 94.19 218 ALA A O 1
ATOM 1624 N N . SER A 1 219 ? 7.935 -1.020 13.122 1.00 97.75 219 SER A N 1
ATOM 1625 C CA . SER A 1 219 ? 7.371 0.327 13.043 1.00 97.75 219 SER A CA 1
ATOM 1626 C C . SER A 1 219 ? 7.302 0.930 14.444 1.00 97.75 219 SER A C 1
ATOM 1628 O O . SER A 1 219 ? 7.189 0.203 15.435 1.00 97.75 219 SER A O 1
ATOM 1630 N N . ARG A 1 220 ? 7.347 2.259 14.561 1.00 97.38 220 ARG A N 1
ATOM 1631 C CA . ARG A 1 220 ? 7.243 2.979 15.840 1.00 97.38 220 ARG A CA 1
ATOM 1632 C C . ARG A 1 220 ? 5.979 2.583 16.594 1.00 97.38 220 ARG A C 1
ATOM 1634 O O . ARG A 1 220 ? 6.039 2.299 17.790 1.00 97.38 220 ARG A O 1
ATOM 1641 N N . LEU A 1 221 ? 4.843 2.517 15.896 1.00 91.69 221 LEU A N 1
ATOM 1642 C CA . LEU A 1 221 ? 3.581 2.108 16.506 1.00 91.69 221 LEU A CA 1
ATOM 1643 C C . LEU A 1 221 ? 3.588 0.627 16.895 1.00 91.69 221 LEU A C 1
ATOM 1645 O O . LEU A 1 221 ? 3.127 0.283 17.980 1.00 91.69 221 LEU A O 1
ATOM 1649 N N . GLY A 1 222 ? 4.117 -0.251 16.042 1.00 92.00 222 GLY A N 1
ATOM 1650 C CA . GLY A 1 222 ? 4.206 -1.674 16.351 1.00 92.00 222 GLY A CA 1
ATOM 1651 C C . GLY A 1 222 ? 5.070 -1.934 17.586 1.00 92.00 222 GLY A C 1
ATOM 1652 O O . GLY A 1 222 ? 4.648 -2.677 18.467 1.00 92.00 222 GLY A O 1
ATOM 1653 N N . ILE A 1 223 ? 6.209 -1.247 17.721 1.00 94.75 223 ILE A N 1
ATOM 1654 C CA . ILE A 1 223 ? 7.043 -1.281 18.933 1.00 94.75 223 ILE A CA 1
ATOM 1655 C C . ILE A 1 223 ? 6.244 -0.805 20.152 1.00 94.75 223 ILE A C 1
ATOM 1657 O O . ILE A 1 223 ? 6.227 -1.486 21.175 1.00 94.75 223 ILE A O 1
ATOM 1661 N N . ALA A 1 224 ? 5.547 0.331 20.047 1.00 92.69 224 ALA A N 1
ATOM 1662 C CA . ALA A 1 224 ? 4.757 0.881 21.149 1.00 92.69 224 ALA A CA 1
ATOM 1663 C C . ALA A 1 224 ? 3.616 -0.050 21.602 1.00 92.69 224 ALA A C 1
ATOM 1665 O O . ALA A 1 224 ? 3.266 -0.067 22.781 1.00 92.69 224 ALA A O 1
ATOM 1666 N N . LEU A 1 225 ? 3.053 -0.836 20.681 1.00 89.44 225 LEU A N 1
ATOM 1667 C CA . LEU A 1 225 ? 2.007 -1.823 20.956 1.00 89.44 225 LEU A CA 1
ATOM 1668 C C . LEU A 1 225 ? 2.553 -3.205 21.357 1.00 89.44 225 LEU A C 1
ATOM 1670 O O . LEU A 1 225 ? 1.761 -4.109 21.612 1.00 89.44 225 LEU A O 1
ATOM 1674 N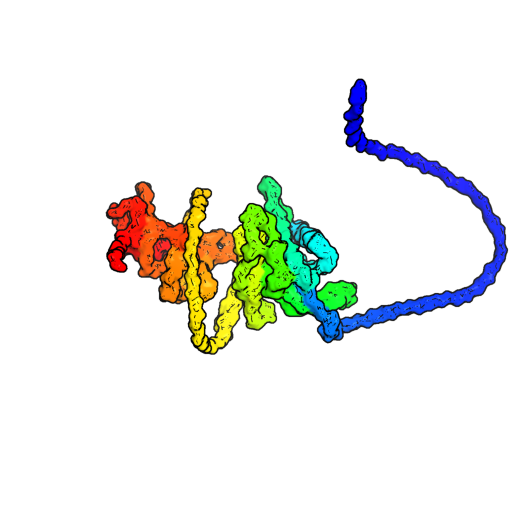 N . GLY A 1 226 ? 3.876 -3.394 21.402 1.00 90.31 226 GLY A N 1
ATOM 1675 C CA . GLY A 1 226 ? 4.485 -4.695 21.692 1.00 90.31 226 GLY A CA 1
ATOM 1676 C C . GLY A 1 226 ? 4.215 -5.745 20.610 1.00 90.31 226 GLY A C 1
ATOM 1677 O O . GLY A 1 226 ? 4.061 -6.924 20.923 1.00 90.31 226 GLY A O 1
ATOM 1678 N N . ARG A 1 227 ? 4.120 -5.319 19.344 1.00 92.44 227 ARG A N 1
ATOM 1679 C CA . ARG A 1 227 ? 3.870 -6.191 18.193 1.00 92.44 227 ARG A CA 1
ATOM 1680 C C . ARG A 1 227 ? 4.995 -7.215 18.049 1.00 92.44 227 ARG A C 1
ATOM 1682 O O . ARG A 1 227 ? 6.158 -6.843 17.891 1.00 92.44 227 ARG A O 1
ATOM 1689 N N . ALA A 1 228 ? 4.634 -8.494 18.072 1.00 88.31 228 ALA A N 1
ATOM 1690 C CA . ALA A 1 228 ? 5.553 -9.581 17.777 1.00 88.31 228 ALA A CA 1
ATOM 1691 C C . ALA A 1 228 ? 5.977 -9.529 16.296 1.00 88.31 228 ALA A C 1
ATOM 1693 O O . ALA A 1 228 ? 5.168 -9.133 15.450 1.00 88.31 228 ALA A O 1
ATOM 1694 N N . PRO A 1 229 ? 7.213 -9.926 15.953 1.00 84.75 229 PRO A N 1
ATOM 1695 C CA . PRO A 1 229 ? 7.721 -9.815 14.589 1.00 84.75 229 PRO A CA 1
ATOM 1696 C C . PRO A 1 229 ? 6.830 -10.450 13.519 1.00 84.75 229 PRO A C 1
ATOM 1698 O O . PRO A 1 229 ? 6.575 -9.849 12.481 1.00 84.75 229 PRO A O 1
ATOM 1701 N N . GLU A 1 230 ? 6.268 -11.623 13.796 1.00 85.62 230 GLU A N 1
ATOM 1702 C CA . GLU A 1 230 ? 5.431 -12.373 12.856 1.00 85.62 230 GLU A CA 1
ATOM 1703 C C . GLU A 1 230 ? 4.133 -11.628 12.517 1.00 85.62 230 GLU A C 1
ATOM 1705 O O . GLU A 1 230 ? 3.546 -11.850 11.464 1.00 85.62 230 GLU A O 1
ATOM 1710 N N . GLN A 1 231 ? 3.701 -10.705 13.381 1.00 85.12 231 GLN A N 1
ATOM 1711 C CA . GLN A 1 231 ? 2.498 -9.899 13.180 1.00 85.12 231 GLN A CA 1
ATOM 1712 C C . GLN A 1 231 ? 2.719 -8.722 12.220 1.00 85.12 231 GLN A C 1
ATOM 1714 O O . GLN A 1 231 ? 1.748 -8.074 11.831 1.00 85.12 231 GLN A O 1
ATOM 1719 N N . TYR A 1 232 ? 3.966 -8.405 11.851 1.00 89.12 232 TYR A N 1
ATOM 1720 C CA . TYR A 1 232 ? 4.244 -7.376 10.843 1.00 89.12 232 TYR A CA 1
ATOM 1721 C C . TYR A 1 232 ? 3.931 -7.843 9.425 1.00 89.12 232 TYR A C 1
ATOM 1723 O O . TYR A 1 232 ? 3.745 -7.002 8.553 1.00 89.12 232 TYR A O 1
ATOM 1731 N N . GLN A 1 233 ? 3.858 -9.149 9.177 1.00 90.06 233 GLN A N 1
ATOM 1732 C CA . GLN A 1 233 ? 3.508 -9.686 7.871 1.00 90.06 233 GLN A CA 1
ATOM 1733 C C . GLN A 1 233 ? 2.077 -10.221 7.907 1.00 90.06 233 GLN A C 1
ATOM 1735 O O . GLN A 1 233 ? 1.755 -11.098 8.704 1.00 90.06 233 GLN A O 1
ATOM 1740 N N . GLY A 1 234 ? 1.212 -9.697 7.040 1.00 79.81 234 GLY A N 1
ATOM 1741 C CA . GLY A 1 234 ? -0.128 -10.245 6.851 1.00 79.81 234 GLY A CA 1
ATOM 1742 C C . GLY A 1 234 ? -0.111 -11.635 6.208 1.00 79.81 234 GLY A C 1
ATOM 1743 O O . GLY A 1 234 ? 0.937 -12.172 5.851 1.00 79.81 234 GLY A O 1
ATOM 1744 N N . ASP A 1 235 ? -1.296 -12.206 6.007 1.00 77.19 235 ASP A N 1
ATOM 1745 C CA . ASP A 1 235 ? -1.438 -13.463 5.272 1.00 77.19 235 ASP A CA 1
ATOM 1746 C C . ASP A 1 235 ? -1.054 -13.307 3.796 1.00 77.19 235 ASP A C 1
ATOM 1748 O O . ASP A 1 235 ? -1.124 -12.217 3.218 1.00 77.19 235 ASP A O 1
ATOM 1752 N N . VAL A 1 236 ? -0.700 -14.426 3.159 1.00 77.19 236 VAL A N 1
ATOM 1753 C CA . VAL A 1 236 ? -0.479 -14.451 1.711 1.00 77.19 236 VAL A CA 1
ATOM 1754 C C . VAL A 1 236 ? -1.774 -14.113 0.975 1.00 77.19 236 VAL A C 1
ATOM 1756 O O . VAL A 1 236 ? -2.826 -14.719 1.185 1.00 77.19 236 VAL A O 1
ATOM 1759 N N . GLN A 1 237 ? -1.684 -13.151 0.068 1.00 80.06 237 GLN A N 1
ATOM 1760 C CA . GLN A 1 237 ? -2.765 -12.721 -0.806 1.00 80.06 237 GLN A CA 1
ATOM 1761 C C . GLN A 1 237 ? -2.354 -12.888 -2.268 1.00 80.06 237 GLN A C 1
ATOM 1763 O O . GLN A 1 237 ? -1.183 -13.078 -2.594 1.00 80.06 237 GLN A O 1
ATOM 1768 N N . ARG A 1 238 ? -3.336 -12.857 -3.173 1.00 71.31 238 ARG A N 1
ATOM 1769 C CA . ARG A 1 238 ? -3.121 -12.999 -4.617 1.00 71.31 238 ARG A CA 1
ATOM 1770 C C . ARG A 1 238 ? -3.842 -11.894 -5.369 1.00 71.31 238 ARG A C 1
ATOM 1772 O O . ARG A 1 238 ? -5.047 -11.724 -5.196 1.00 71.31 238 ARG A O 1
ATOM 1779 N N . ALA A 1 239 ? -3.126 -11.201 -6.248 1.00 72.56 239 ALA A N 1
ATOM 1780 C CA . ALA A 1 239 ? -3.695 -10.195 -7.140 1.00 72.56 239 ALA A CA 1
ATOM 1781 C C . ALA A 1 239 ? -3.232 -10.444 -8.583 1.00 72.56 239 ALA A C 1
ATOM 1783 O O . ALA A 1 239 ? -2.035 -10.609 -8.820 1.00 72.56 239 ALA A O 1
ATOM 1784 N N . PRO A 1 240 ? -4.127 -10.483 -9.583 1.00 72.06 240 PRO A N 1
ATOM 1785 C CA . PRO A 1 240 ? -3.712 -10.453 -10.970 1.00 72.06 240 PRO A CA 1
ATOM 1786 C C . PRO A 1 240 ? -3.235 -9.038 -11.304 1.00 72.06 240 PRO A C 1
ATOM 1788 O O . PRO A 1 240 ? -3.933 -8.040 -11.137 1.00 72.06 240 PRO A O 1
ATOM 1791 N N . LEU A 1 241 ? -1.998 -8.969 -11.775 1.00 79.06 241 LEU A N 1
ATOM 1792 C CA . LEU A 1 241 ? -1.317 -7.725 -12.083 1.00 79.06 241 LEU A CA 1
ATOM 1793 C C . LEU A 1 241 ? -1.164 -7.589 -13.599 1.00 79.06 241 LEU A C 1
ATOM 1795 O O . LEU A 1 241 ? -1.012 -8.573 -14.327 1.00 79.06 241 LEU A O 1
ATOM 1799 N N . LYS A 1 242 ? -1.209 -6.355 -14.106 1.00 79.19 242 LYS A N 1
ATOM 1800 C CA . LYS A 1 242 ? -0.989 -6.089 -15.536 1.00 79.19 242 LYS A CA 1
ATOM 1801 C C . LYS A 1 242 ? 0.389 -6.621 -15.952 1.00 79.19 242 LYS A C 1
ATOM 1803 O O . LYS A 1 242 ? 1.389 -6.228 -15.362 1.00 79.19 242 LYS A O 1
ATOM 1808 N N . GLY A 1 243 ? 0.429 -7.446 -16.998 1.00 74.12 243 GLY A N 1
ATOM 1809 C CA . GLY A 1 243 ? 1.664 -8.059 -17.506 1.00 74.12 243 GLY A CA 1
ATOM 1810 C C . GLY A 1 243 ? 2.022 -9.405 -16.869 1.00 74.12 243 GLY A C 1
ATOM 1811 O O . GLY A 1 243 ? 3.032 -9.982 -17.247 1.00 74.12 243 GLY A O 1
ATOM 1812 N N . PHE A 1 244 ? 1.197 -9.918 -15.949 1.00 74.31 244 PHE A N 1
ATOM 1813 C CA . PHE A 1 244 ? 1.355 -11.244 -15.354 1.00 74.31 244 PHE A CA 1
ATOM 1814 C C . PHE A 1 244 ? 0.143 -12.117 -15.696 1.00 74.31 244 PHE A C 1
ATOM 1816 O O . PHE A 1 244 ? -1.006 -11.701 -15.508 1.00 74.31 244 PHE A O 1
ATOM 1823 N N . ASP A 1 245 ? 0.411 -13.321 -16.206 1.00 65.19 245 ASP A N 1
ATOM 1824 C CA . ASP A 1 245 ? -0.628 -14.278 -16.612 1.00 65.19 245 ASP A CA 1
ATOM 1825 C C . ASP A 1 245 ? -1.247 -14.998 -15.413 1.00 65.19 245 ASP A C 1
ATOM 1827 O O . ASP A 1 245 ? -2.432 -15.327 -15.414 1.00 65.19 245 ASP A O 1
ATOM 1831 N N . GLN A 1 246 ? -0.448 -15.211 -14.367 1.00 70.19 246 GLN A N 1
ATOM 1832 C CA . GLN A 1 246 ? -0.898 -15.775 -13.101 1.00 70.19 246 GLN A CA 1
ATOM 1833 C C . GLN A 1 246 ? -1.047 -14.674 -12.047 1.00 70.19 246 GLN A C 1
ATOM 1835 O O . GLN A 1 246 ? -0.261 -13.719 -12.046 1.00 70.19 246 GLN A O 1
ATOM 1840 N N . PRO A 1 247 ? -2.021 -14.795 -11.125 1.00 69.88 247 PRO A N 1
ATOM 1841 C CA . PRO A 1 247 ? -2.086 -13.936 -9.953 1.00 69.88 247 PRO A CA 1
ATOM 1842 C C . PRO A 1 247 ? -0.764 -13.957 -9.186 1.00 69.88 247 PRO A C 1
ATOM 1844 O O . PRO A 1 247 ? -0.235 -15.020 -8.864 1.00 69.88 247 PRO A O 1
ATOM 1847 N N . VAL A 1 248 ? -0.242 -12.772 -8.894 1.00 78.94 248 VAL A N 1
ATOM 1848 C CA . VAL A 1 248 ? 0.989 -12.595 -8.132 1.00 78.94 248 VAL A CA 1
ATOM 1849 C C . VAL A 1 248 ? 0.670 -12.752 -6.652 1.00 78.94 248 VAL A C 1
ATOM 1851 O O . VAL A 1 248 ? -0.242 -12.100 -6.139 1.00 78.94 248 VAL A O 1
ATOM 1854 N N . GLU A 1 249 ? 1.417 -13.628 -5.981 1.00 84.50 249 GLU A N 1
ATOM 1855 C CA . GLU A 1 249 ? 1.397 -13.758 -4.524 1.00 84.50 249 GLU A CA 1
ATOM 1856 C C . GLU A 1 249 ? 2.129 -12.579 -3.880 1.00 84.50 249 GLU A C 1
ATOM 1858 O O . GLU A 1 249 ? 3.264 -12.264 -4.255 1.00 84.50 249 GLU A O 1
ATOM 1863 N N . TYR A 1 250 ? 1.485 -11.954 -2.901 1.00 92.69 250 TYR A N 1
ATOM 1864 C CA . TYR A 1 250 ? 2.047 -10.853 -2.131 1.00 92.69 250 TYR A CA 1
ATOM 1865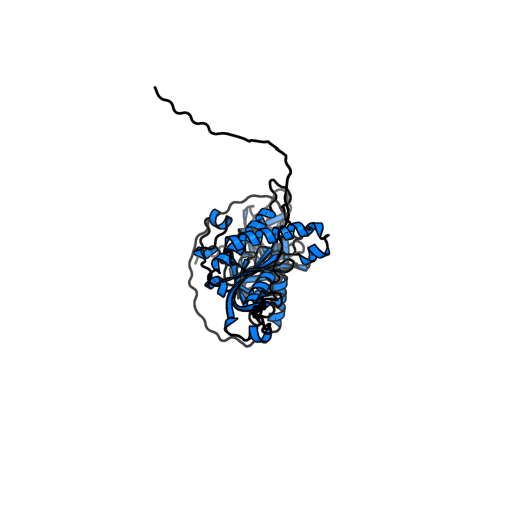 C C . TYR A 1 250 ? 1.616 -10.927 -0.667 1.00 92.69 250 TYR A C 1
ATOM 1867 O O . TYR A 1 250 ? 0.647 -11.603 -0.319 1.00 92.69 250 TYR A O 1
ATOM 1875 N N . TYR A 1 251 ? 2.341 -10.204 0.173 1.00 94.38 251 TYR A N 1
ATOM 1876 C CA 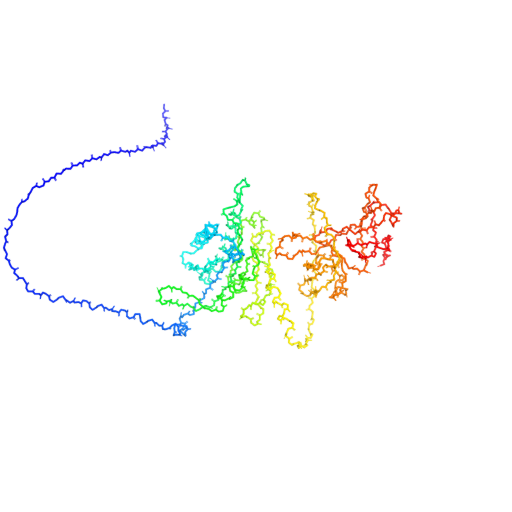. TYR A 1 251 ? 2.028 -9.962 1.572 1.00 94.38 251 TYR A CA 1
ATOM 1877 C C . TYR A 1 251 ? 1.885 -8.461 1.785 1.00 94.38 251 TYR A C 1
ATOM 1879 O O . TYR A 1 251 ? 2.549 -7.668 1.113 1.00 94.38 251 TYR A O 1
ATOM 1887 N N . GLU A 1 252 ? 1.038 -8.069 2.728 1.00 95.75 252 GLU A N 1
ATOM 1888 C CA . GLU A 1 252 ? 0.983 -6.687 3.190 1.00 95.75 252 GLU A CA 1
ATOM 1889 C C . GLU A 1 252 ? 1.756 -6.540 4.503 1.00 95.75 252 GLU A C 1
ATOM 1891 O O . GLU A 1 252 ? 1.599 -7.360 5.410 1.00 95.75 252 GLU A O 1
ATOM 1896 N N . ILE A 1 253 ? 2.586 -5.499 4.600 1.00 97.56 253 ILE A N 1
ATOM 1897 C CA . ILE A 1 253 ? 3.346 -5.195 5.815 1.00 97.56 253 ILE A CA 1
ATOM 1898 C C . ILE A 1 253 ? 2.521 -4.285 6.730 1.00 97.56 253 ILE A C 1
ATOM 1900 O O . ILE A 1 253 ? 2.196 -3.146 6.385 1.00 97.56 253 ILE A O 1
ATOM 1904 N N . LEU A 1 254 ? 2.203 -4.786 7.924 1.00 94.31 254 LEU A N 1
ATOM 1905 C CA . LEU A 1 254 ? 1.472 -4.075 8.964 1.00 94.31 254 LEU A CA 1
ATOM 1906 C C . LEU A 1 254 ? 2.394 -3.093 9.691 1.00 94.31 254 LEU A C 1
ATOM 1908 O O . LEU A 1 254 ? 3.030 -3.424 10.693 1.00 94.31 254 LEU A O 1
ATOM 1912 N N . TRP A 1 255 ? 2.436 -1.856 9.209 1.00 97.06 255 TRP A N 1
ATOM 1913 C CA . TRP A 1 255 ? 3.186 -0.780 9.858 1.00 97.06 255 TRP A CA 1
ATOM 1914 C C . TRP A 1 255 ? 2.319 0.060 10.818 1.00 97.06 255 TRP A C 1
ATOM 1916 O O . TRP A 1 255 ? 2.827 0.542 11.829 1.00 97.06 255 TRP A O 1
ATOM 1926 N N . ASP A 1 256 ? 1.007 0.153 10.580 1.00 92.00 256 ASP A N 1
ATOM 1927 C CA . ASP A 1 256 ? 0.043 0.940 11.372 1.00 92.00 256 ASP A CA 1
ATOM 1928 C C . ASP A 1 256 ? -0.905 0.032 12.202 1.00 92.00 256 ASP A C 1
ATOM 1930 O O . ASP A 1 256 ? -0.569 -1.117 12.488 1.00 92.00 256 ASP A O 1
ATOM 1934 N N . GLN A 1 257 ? -2.070 0.524 12.638 1.00 79.75 257 GLN A N 1
ATOM 1935 C CA . GLN A 1 257 ? -3.083 -0.226 13.400 1.00 79.75 257 GLN A CA 1
ATOM 1936 C C . GLN A 1 257 ? -3.798 -1.311 12.584 1.00 79.75 257 GLN A C 1
ATOM 1938 O O . GLN A 1 257 ? -4.335 -2.253 13.162 1.00 79.75 257 GLN A O 1
ATOM 1943 N N . GLN A 1 258 ? -3.835 -1.175 11.257 1.00 77.12 258 GLN A N 1
ATOM 1944 C CA . GLN A 1 258 ? -4.576 -2.064 10.364 1.00 77.12 258 GLN A CA 1
ATOM 1945 C C . GLN A 1 258 ? -3.865 -2.248 9.020 1.00 77.12 258 GLN A C 1
ATOM 1947 O O . GLN A 1 258 ? -3.033 -1.430 8.628 1.00 77.12 258 GLN A O 1
ATOM 1952 N N . LEU A 1 259 ? -4.258 -3.304 8.308 1.00 77.19 259 LEU A N 1
ATOM 1953 C CA . LEU A 1 259 ? -3.947 -3.510 6.894 1.00 77.19 259 LEU A CA 1
ATOM 1954 C C . LEU A 1 259 ? -4.899 -2.681 6.013 1.00 77.19 259 LEU A C 1
ATOM 1956 O O . LEU A 1 259 ? -6.056 -2.451 6.371 1.00 77.19 259 LEU A O 1
ATOM 1960 N N . TYR A 1 260 ? -4.417 -2.250 4.855 1.00 76.62 260 TYR A N 1
ATOM 1961 C CA . TYR A 1 260 ? -5.072 -1.327 3.933 1.00 76.62 260 TYR A CA 1
ATOM 1962 C C . TYR A 1 260 ? -5.589 -2.004 2.652 1.00 76.62 260 TYR A C 1
ATOM 1964 O O . TYR A 1 260 ? -6.565 -1.519 2.076 1.00 76.62 260 TYR A O 1
ATOM 1972 N N . GLY A 1 261 ? -5.002 -3.125 2.221 1.00 73.62 261 GLY A N 1
ATOM 1973 C CA . GLY A 1 261 ? -5.496 -3.946 1.110 1.00 73.62 261 GLY A CA 1
ATOM 1974 C C . GLY A 1 261 ? -5.320 -3.346 -0.296 1.00 73.62 261 GLY A C 1
ATOM 1975 O O . GLY A 1 261 ? -4.508 -2.453 -0.521 1.00 73.62 261 GLY A O 1
ATOM 1976 N N . LEU A 1 262 ? -6.049 -3.883 -1.283 1.00 66.56 262 LEU A N 1
ATOM 1977 C CA . LEU A 1 262 ? -5.968 -3.496 -2.707 1.00 66.56 262 LEU A CA 1
ATOM 1978 C C . LEU A 1 262 ? -6.764 -2.216 -3.018 1.00 66.56 262 LEU A C 1
ATOM 1980 O O . LEU A 1 262 ? -7.789 -1.966 -2.385 1.00 66.56 262 LEU A O 1
ATOM 1984 N N . LYS A 1 263 ? -6.358 -1.459 -4.048 1.00 65.00 263 LYS A N 1
ATOM 1985 C CA . LYS A 1 263 ? -7.171 -0.395 -4.666 1.00 65.00 263 LYS A CA 1
ATOM 1986 C C . LYS A 1 263 ? -8.395 -1.000 -5.362 1.00 65.00 263 LYS A C 1
ATOM 1988 O O . LYS A 1 263 ? -8.282 -2.023 -6.042 1.00 65.00 263 LYS A O 1
ATOM 1993 N N . SER A 1 264 ? -9.539 -0.321 -5.283 1.00 44.56 264 SER A N 1
ATOM 1994 C CA . SER A 1 264 ? -10.814 -0.752 -5.879 1.00 44.56 264 SER A CA 1
ATOM 1995 C C . SER A 1 264 ? -10.708 -1.094 -7.377 1.00 44.56 264 SER A C 1
ATOM 1997 O O . SER A 1 264 ? -11.233 -2.112 -7.817 1.00 44.56 264 SER A O 1
ATOM 1999 N N . GLU A 1 265 ? -9.953 -0.319 -8.164 1.00 44.72 265 GLU A N 1
ATOM 2000 C CA . GLU A 1 265 ? -9.775 -0.555 -9.610 1.00 44.72 265 GLU A CA 1
ATOM 2001 C C . GLU A 1 265 ? -9.018 -1.847 -9.944 1.00 44.72 265 GLU A C 1
ATOM 2003 O O . GLU A 1 265 ? -9.289 -2.496 -10.960 1.00 44.72 265 GLU A O 1
ATOM 2008 N N . ALA A 1 266 ? -8.061 -2.236 -9.094 1.00 35.06 266 ALA A N 1
ATOM 2009 C CA . ALA A 1 266 ? -7.363 -3.505 -9.240 1.00 35.06 266 ALA A CA 1
ATOM 2010 C C . ALA A 1 266 ? -8.342 -4.662 -8.999 1.00 35.06 266 ALA A C 1
ATOM 2012 O O . ALA A 1 266 ? -8.332 -5.633 -9.743 1.00 35.06 266 ALA A O 1
ATOM 2013 N N . VAL A 1 267 ? -9.266 -4.519 -8.045 1.00 36.09 267 VAL A N 1
ATOM 2014 C CA . VAL A 1 267 ? -10.299 -5.522 -7.746 1.00 36.09 267 VAL A CA 1
ATOM 2015 C C . VAL A 1 267 ? -11.300 -5.686 -8.904 1.00 36.09 267 VAL A C 1
ATOM 2017 O O . VAL A 1 267 ? -11.626 -6.821 -9.251 1.00 36.09 267 VAL A O 1
ATOM 2020 N N . THR A 1 268 ? -11.721 -4.605 -9.572 1.00 30.91 268 THR A N 1
ATOM 2021 C CA . THR A 1 268 ? -12.663 -4.669 -10.714 1.00 30.91 268 THR A CA 1
ATOM 2022 C C . THR A 1 268 ? -12.059 -5.355 -11.950 1.00 30.91 268 THR A C 1
ATOM 2024 O O . THR A 1 268 ? -12.730 -6.135 -12.630 1.00 30.91 268 THR A O 1
ATOM 2027 N N . ARG A 1 269 ? -10.756 -5.171 -12.217 1.00 36.38 269 ARG A N 1
ATOM 2028 C CA . ARG A 1 269 ? -10.057 -5.916 -13.288 1.00 36.38 269 ARG A CA 1
ATOM 2029 C C . ARG A 1 269 ? -9.921 -7.413 -12.968 1.00 36.38 269 ARG A C 1
ATOM 2031 O O . ARG A 1 269 ? -9.874 -8.229 -13.893 1.00 36.38 269 ARG A O 1
ATOM 2038 N N . ASN A 1 270 ? -9.902 -7.789 -11.683 1.00 33.06 270 ASN A N 1
ATOM 2039 C CA . ASN A 1 270 ? -9.878 -9.193 -11.247 1.00 33.06 270 ASN A CA 1
ATOM 2040 C C . ASN A 1 270 ? -11.188 -9.906 -11.581 1.00 33.06 270 ASN A C 1
ATOM 2042 O O . ASN A 1 270 ? -11.166 -11.071 -11.977 1.00 33.06 270 ASN A O 1
ATOM 2046 N N . THR A 1 271 ? -12.326 -9.225 -11.435 1.00 35.78 271 THR A N 1
ATOM 2047 C CA . THR A 1 271 ? -13.644 -9.801 -11.732 1.00 35.78 271 THR A CA 1
ATOM 2048 C C . THR A 1 271 ? -13.853 -10.050 -13.223 1.00 35.78 271 THR A C 1
ATOM 2050 O O . THR A 1 271 ? -14.365 -11.111 -13.578 1.00 35.78 271 THR A O 1
ATOM 2053 N N . ASP A 1 272 ? -13.375 -9.160 -14.098 1.00 29.84 272 ASP A N 1
ATOM 2054 C CA . ASP A 1 272 ? -13.529 -9.324 -15.551 1.00 29.84 272 ASP A CA 1
ATOM 2055 C C . ASP A 1 272 ? -12.617 -10.411 -16.140 1.00 29.84 272 ASP A C 1
ATOM 2057 O O . ASP A 1 272 ? -13.071 -11.215 -16.956 1.00 29.84 272 ASP A O 1
ATOM 2061 N N . ARG A 1 273 ? -11.354 -10.517 -15.693 1.00 36.03 273 ARG A N 1
ATOM 2062 C CA . ARG A 1 273 ? -10.439 -11.582 -16.159 1.00 36.03 273 ARG A CA 1
ATOM 2063 C C . ARG A 1 273 ? -10.865 -12.975 -15.695 1.00 36.03 273 ARG A C 1
ATOM 2065 O O . ARG A 1 273 ? -10.765 -13.927 -16.464 1.00 36.03 273 ARG A O 1
ATOM 2072 N N . MET A 1 274 ? -11.374 -13.108 -14.467 1.00 33.38 274 MET A N 1
ATOM 2073 C CA . MET A 1 274 ? -11.865 -14.397 -13.958 1.00 33.38 274 MET A CA 1
ATOM 2074 C C . MET A 1 274 ? -13.163 -14.853 -14.644 1.00 33.38 274 MET A C 1
ATOM 2076 O O . MET A 1 274 ? -13.439 -16.049 -14.662 1.00 33.38 274 MET A O 1
ATOM 2080 N N . ARG A 1 275 ? -13.937 -13.937 -15.244 1.00 35.25 275 ARG A N 1
ATOM 2081 C CA . ARG A 1 275 ? -15.148 -14.264 -16.018 1.00 35.25 275 ARG A CA 1
ATOM 2082 C C . ARG A 1 275 ? -14.842 -14.878 -17.392 1.00 35.25 275 ARG A C 1
ATOM 2084 O O . ARG A 1 275 ? -15.727 -15.483 -17.986 1.00 35.25 275 ARG A O 1
ATOM 2091 N N . GLN A 1 276 ? -13.614 -14.721 -17.896 1.00 31.00 276 GLN A N 1
ATOM 2092 C CA . GLN A 1 276 ? -13.212 -15.102 -19.260 1.00 31.00 276 GLN A CA 1
ATOM 2093 C C . GLN A 1 276 ? -12.334 -16.366 -19.338 1.00 31.00 276 GLN A C 1
ATOM 2095 O O . GLN A 1 276 ? -11.942 -16.765 -20.432 1.00 31.00 276 GLN A O 1
ATOM 2100 N N . ALA A 1 277 ? -12.024 -17.022 -18.215 1.00 28.47 277 ALA A N 1
ATOM 2101 C CA . ALA A 1 277 ? -11.244 -18.260 -18.221 1.00 28.47 277 ALA A CA 1
ATOM 2102 C C . ALA A 1 277 ? -12.155 -19.495 -18.420 1.00 28.47 277 ALA A C 1
ATOM 2104 O O . ALA A 1 277 ? -13.121 -19.651 -17.670 1.00 28.47 277 ALA A O 1
ATOM 2105 N N . PRO A 1 278 ? -11.872 -20.398 -19.381 1.00 29.34 278 PRO A N 1
ATOM 2106 C CA . PRO A 1 278 ? -12.649 -21.621 -19.555 1.00 29.34 278 PRO A CA 1
ATOM 2107 C C . PRO A 1 278 ? -12.414 -22.584 -18.383 1.00 29.34 278 PRO A C 1
ATOM 2109 O O . PRO A 1 278 ? -11.291 -23.002 -18.102 1.00 29.34 278 PRO A O 1
ATOM 2112 N N . SER A 1 279 ? -13.495 -22.940 -17.691 1.00 30.08 279 SER A N 1
ATOM 2113 C CA . SER A 1 279 ? -13.499 -23.890 -16.579 1.00 30.08 279 SER A CA 1
ATOM 2114 C C . SER A 1 279 ? -13.231 -25.316 -17.069 1.00 30.08 279 SER A C 1
ATOM 2116 O O . SER A 1 279 ? -14.034 -25.868 -17.820 1.00 30.08 279 SER A O 1
ATOM 2118 N N . SER A 1 280 ? -12.147 -25.935 -16.599 1.00 27.55 280 SER A N 1
ATOM 2119 C CA . SER A 1 280 ? -12.014 -27.400 -16.569 1.00 27.55 280 SER A CA 1
ATOM 2120 C C . SER A 1 280 ? -12.368 -27.915 -15.162 1.00 27.55 280 SER A C 1
ATOM 2122 O O . SER A 1 280 ? -12.083 -27.211 -14.189 1.00 27.55 280 SER A O 1
ATOM 2124 N N . PRO A 1 281 ? -13.013 -29.089 -15.019 1.00 30.50 281 PRO A N 1
ATOM 2125 C CA . PRO A 1 281 ? -13.609 -29.513 -13.754 1.00 30.50 281 PRO A CA 1
ATOM 2126 C C . PRO A 1 281 ? -12.576 -30.065 -12.750 1.00 30.50 281 PRO A C 1
ATOM 2128 O O . PRO A 1 281 ? -11.578 -30.657 -13.169 1.00 30.50 281 PRO A O 1
ATOM 2131 N N . PRO A 1 282 ? -12.800 -29.908 -11.429 1.00 31.06 282 PRO A N 1
ATOM 2132 C CA . PRO A 1 282 ? -11.825 -30.278 -10.408 1.00 31.06 282 PRO A CA 1
ATOM 2133 C C . PRO A 1 282 ? -11.945 -31.744 -9.964 1.00 31.06 282 PRO A C 1
ATOM 2135 O O . PRO A 1 282 ? -13.028 -32.232 -9.643 1.00 31.06 282 PRO A O 1
ATOM 2138 N N . GLY A 1 283 ? -10.792 -32.414 -9.891 1.00 25.50 283 GLY A N 1
ATOM 2139 C CA . GLY A 1 283 ? -10.602 -33.674 -9.177 1.00 25.50 283 GLY A CA 1
ATOM 2140 C C . GLY A 1 283 ? -10.514 -33.448 -7.666 1.00 25.50 283 GLY A C 1
ATOM 2141 O O . GLY A 1 283 ? -9.895 -32.499 -7.188 1.00 25.50 283 GLY A O 1
ATOM 2142 N N . THR A 1 284 ? -11.182 -34.321 -6.926 1.00 26.52 284 THR A N 1
ATOM 2143 C CA . THR A 1 284 ? -11.354 -34.325 -5.476 1.00 26.52 284 THR A CA 1
ATOM 2144 C C . THR A 1 284 ? -10.150 -34.920 -4.746 1.00 26.52 284 THR A C 1
ATOM 2146 O O . THR A 1 284 ? -9.821 -36.084 -4.953 1.00 26.52 284 THR A O 1
ATOM 2149 N N . THR A 1 285 ? -9.597 -34.187 -3.775 1.00 23.88 285 THR A N 1
ATOM 2150 C CA . THR A 1 285 ? -8.830 -34.795 -2.674 1.00 23.88 285 THR A CA 1
ATOM 2151 C C . THR A 1 285 ? -9.143 -34.067 -1.366 1.00 23.88 285 THR A C 1
ATOM 2153 O O . THR A 1 285 ? -8.977 -32.855 -1.258 1.00 23.88 285 THR A O 1
ATOM 2156 N N . ARG A 1 286 ? -9.675 -34.818 -0.394 1.00 22.41 286 ARG A N 1
ATOM 2157 C CA . ARG A 1 286 ? -10.086 -34.384 0.954 1.00 22.41 286 ARG A CA 1
ATOM 2158 C C . ARG A 1 286 ? -8.975 -34.619 1.992 1.00 22.41 286 ARG A C 1
ATOM 2160 O O . ARG A 1 286 ? -8.177 -35.535 1.813 1.00 22.41 286 ARG A O 1
ATOM 2167 N N . LEU A 1 287 ? -9.151 -33.918 3.128 1.00 23.27 287 LEU A N 1
ATOM 2168 C CA . LEU A 1 287 ? -8.728 -34.171 4.532 1.00 23.27 287 LEU A CA 1
ATOM 2169 C C . LEU A 1 287 ? -7.557 -33.304 5.055 1.00 23.27 287 LEU A C 1
ATOM 2171 O O . LEU A 1 287 ? -6.656 -33.010 4.277 1.00 23.27 287 LEU A O 1
ATOM 2175 N N . PRO A 1 288 ? -7.455 -33.035 6.381 1.00 24.81 288 PRO A N 1
ATOM 2176 C CA . PRO A 1 288 ? -8.493 -32.803 7.404 1.00 24.81 288 PRO A CA 1
ATOM 2177 C C . PRO A 1 288 ? -8.222 -31.565 8.310 1.00 24.81 288 PRO A C 1
ATOM 2179 O O . PRO A 1 288 ? -7.134 -31.000 8.338 1.00 24.81 288 PRO A O 1
ATOM 2182 N N . VAL A 1 289 ? -9.256 -31.162 9.058 1.00 23.36 289 VAL A N 1
ATOM 2183 C CA . VAL A 1 289 ? -9.318 -30.021 9.994 1.00 23.36 289 VAL A CA 1
ATOM 2184 C C . VAL A 1 289 ? -8.841 -30.430 11.391 1.00 23.36 289 VAL A C 1
ATOM 2186 O O . VAL A 1 289 ? -9.349 -31.411 11.931 1.00 23.36 289 VAL A O 1
ATOM 2189 N N . GLU A 1 290 ? -7.976 -29.627 12.017 1.00 24.12 290 GLU A N 1
ATOM 2190 C CA . GLU A 1 290 ? -7.747 -29.656 13.468 1.00 24.12 290 GLU A CA 1
ATOM 2191 C C . GLU A 1 290 ? -8.241 -28.363 14.130 1.00 24.12 290 GLU A C 1
ATOM 2193 O O . GLU A 1 290 ? -7.948 -27.247 13.703 1.00 24.12 290 GLU A O 1
ATOM 2198 N N . ARG A 1 291 ? -9.049 -28.551 15.178 1.00 22.91 291 ARG A N 1
ATOM 2199 C CA . ARG A 1 291 ? -9.621 -27.521 16.048 1.00 22.91 291 ARG A CA 1
ATOM 2200 C C . ARG A 1 291 ? -8.585 -27.091 17.087 1.00 22.91 291 ARG A C 1
ATOM 2202 O O . ARG A 1 291 ? -7.944 -27.938 17.701 1.00 22.91 291 ARG A O 1
ATOM 2209 N N . SER A 1 292 ? -8.529 -25.802 17.410 1.00 26.62 292 SER A N 1
ATOM 2210 C CA . SER A 1 292 ? -8.052 -25.360 18.724 1.00 26.62 292 SER A CA 1
ATOM 2211 C C . SER A 1 292 ? -8.815 -24.135 19.207 1.00 26.62 292 SER A C 1
ATOM 2213 O O . SER A 1 292 ? -9.106 -23.205 18.460 1.00 26.62 292 SER A O 1
ATOM 2215 N N . ALA A 1 293 ? -9.209 -24.220 20.472 1.00 25.17 293 ALA A N 1
ATOM 2216 C CA . ALA A 1 293 ? -10.181 -23.381 21.137 1.00 25.17 293 ALA A CA 1
ATOM 2217 C C . ALA A 1 293 ? -9.522 -22.252 21.946 1.00 25.17 293 ALA A C 1
ATOM 2219 O O . ALA A 1 293 ? -8.540 -22.477 22.642 1.00 25.17 293 ALA A O 1
ATOM 2220 N N . GLY A 1 294 ? -10.176 -21.086 21.937 1.00 23.70 294 GLY A N 1
ATOM 2221 C CA . GLY A 1 294 ? -10.441 -20.276 23.131 1.00 23.70 294 GLY A CA 1
ATOM 2222 C C . GLY A 1 294 ? -9.342 -19.352 23.670 1.00 23.70 294 GLY A C 1
ATOM 2223 O O . GLY A 1 294 ? -8.422 -19.802 24.343 1.00 23.70 294 GLY A O 1
ATOM 2224 N N . LYS A 1 295 ? -9.581 -18.032 23.581 1.00 25.50 295 LYS A N 1
ATOM 2225 C CA . LYS A 1 295 ? -9.882 -17.173 24.755 1.00 25.50 295 LYS A CA 1
ATOM 2226 C C . LYS A 1 295 ? -10.229 -15.732 24.339 1.00 25.50 295 LYS A C 1
ATOM 2228 O O . LYS A 1 295 ? -9.443 -15.053 23.692 1.00 25.50 295 LYS A O 1
ATOM 2233 N N . ARG A 1 296 ? -11.423 -15.280 24.743 1.00 23.50 296 ARG A N 1
ATOM 2234 C CA . ARG A 1 296 ? -11.930 -13.892 24.688 1.00 23.50 296 ARG A CA 1
ATOM 2235 C C . ARG A 1 296 ? -11.648 -13.171 26.011 1.00 23.50 296 ARG A C 1
ATOM 2237 O O . ARG A 1 296 ? -11.724 -13.835 27.041 1.00 23.50 296 ARG A O 1
ATOM 2244 N N . GLN A 1 297 ? -11.478 -11.840 25.966 1.00 28.53 297 GLN A N 1
ATOM 2245 C CA . GLN A 1 297 ? -12.085 -10.796 26.840 1.00 28.53 297 GLN A CA 1
ATOM 2246 C C . GLN A 1 297 ? -11.311 -9.455 26.732 1.00 28.53 297 GLN A C 1
ATOM 2248 O O . GLN A 1 297 ? -10.122 -9.494 26.436 1.00 28.53 297 GLN A O 1
ATOM 2253 N N . PRO A 1 298 ? -11.879 -8.289 27.118 1.00 28.62 298 PRO A N 1
ATOM 2254 C CA . PRO A 1 298 ? -13.207 -7.741 26.829 1.00 28.62 298 PRO A CA 1
ATOM 2255 C C . PRO A 1 298 ? -13.152 -6.271 26.323 1.00 28.62 298 PRO A C 1
ATOM 2257 O O . PRO A 1 298 ? -12.117 -5.611 26.323 1.00 28.62 298 PRO A O 1
ATOM 2260 N N . ALA A 1 299 ? -14.315 -5.773 25.898 1.00 28.31 299 ALA A N 1
ATOM 2261 C CA . ALA A 1 299 ? -14.565 -4.472 25.282 1.00 28.31 299 ALA A CA 1
ATOM 2262 C C . ALA A 1 299 ? -14.375 -3.246 26.202 1.00 28.31 299 ALA A C 1
ATOM 2264 O O . ALA A 1 299 ? -14.647 -3.307 27.402 1.00 28.31 299 ALA A O 1
ATOM 2265 N N . GLN A 1 300 ? -14.062 -2.094 25.594 1.00 29.84 300 GLN A N 1
ATOM 2266 C CA . GLN A 1 300 ? -14.393 -0.779 26.145 1.00 29.84 300 GLN A CA 1
ATOM 2267 C C . GLN A 1 300 ? -15.129 0.082 25.116 1.00 29.84 300 GLN A C 1
ATOM 2269 O O . GLN A 1 300 ? -14.665 0.341 24.010 1.00 29.84 300 GLN A O 1
ATOM 2274 N N . ASP A 1 301 ? -16.313 0.488 25.551 1.00 26.41 301 ASP A N 1
ATOM 2275 C CA . ASP A 1 301 ? -17.351 1.233 24.865 1.00 26.41 301 ASP A CA 1
ATOM 2276 C C . ASP A 1 301 ? -17.253 2.719 25.261 1.00 26.41 301 ASP A C 1
ATOM 2278 O O . ASP A 1 301 ? -17.019 3.009 26.439 1.00 26.41 301 ASP A O 1
ATOM 2282 N N . LYS A 1 302 ? -17.426 3.631 24.288 1.00 26.44 302 LYS A N 1
ATOM 2283 C CA . LYS A 1 302 ? -17.982 5.005 24.390 1.00 26.44 302 LYS A CA 1
ATOM 2284 C C . LYS A 1 302 ? -17.458 5.922 23.276 1.00 26.44 302 LYS A C 1
ATOM 2286 O O . LYS A 1 302 ? -16.374 6.488 23.388 1.00 26.44 302 LYS A O 1
ATOM 2291 N N . ARG A 1 303 ? -18.326 6.228 22.304 1.00 27.83 303 ARG A N 1
ATOM 2292 C CA . ARG A 1 303 ? -18.709 7.611 21.946 1.00 27.83 303 ARG A CA 1
ATOM 2293 C C . ARG A 1 303 ? -19.979 7.609 21.089 1.00 27.83 303 ARG A C 1
ATOM 2295 O O . ARG A 1 303 ? -20.120 6.842 20.148 1.00 27.83 303 ARG A O 1
ATOM 2302 N N . GLN A 1 304 ? -20.912 8.464 21.493 1.00 25.47 304 GLN A N 1
ATOM 2303 C CA . GLN A 1 304 ? -22.263 8.627 20.970 1.00 25.47 304 GLN A CA 1
ATOM 2304 C C . GLN A 1 304 ? -22.313 9.055 19.495 1.00 25.47 304 GLN A C 1
ATOM 2306 O O . GLN A 1 304 ? -21.708 10.054 19.120 1.00 25.47 304 GLN A O 1
ATOM 2311 N N . GLY A 1 305 ? -23.189 8.390 18.734 1.00 27.98 305 GLY A N 1
ATOM 2312 C CA . GLY A 1 305 ? -24.259 9.097 18.024 1.00 27.98 305 GLY A CA 1
ATOM 2313 C C . GLY A 1 305 ? -24.049 9.470 16.557 1.00 27.98 305 GLY A C 1
ATOM 2314 O O . GLY A 1 305 ? -24.607 10.479 16.138 1.00 27.98 305 GLY A O 1
ATOM 2315 N N . ALA A 1 306 ? -23.322 8.685 15.760 1.00 31.69 306 ALA A N 1
ATOM 2316 C CA . ALA A 1 306 ? -23.610 8.661 14.324 1.00 31.69 306 ALA A CA 1
ATOM 2317 C C . ALA A 1 306 ? -24.908 7.858 14.124 1.00 31.69 306 ALA A C 1
ATOM 2319 O O . ALA A 1 306 ? -25.037 6.774 14.695 1.00 31.69 306 ALA A O 1
ATOM 2320 N N . LEU A 1 307 ? -25.895 8.395 13.395 1.00 49.62 307 LEU A N 1
ATOM 2321 C CA . LEU A 1 307 ? -27.084 7.623 13.014 1.00 49.62 307 LEU A CA 1
ATOM 2322 C C . LEU A 1 307 ? -26.608 6.342 12.311 1.00 49.62 307 LEU A C 1
ATOM 2324 O O . LEU A 1 307 ? -25.903 6.439 11.312 1.00 49.62 307 LEU A O 1
ATOM 2328 N N . GLU A 1 308 ? -26.979 5.167 12.825 1.00 63.59 308 GLU A N 1
ATOM 2329 C CA . GLU A 1 308 ? -26.730 3.899 12.131 1.00 63.59 308 GLU A CA 1
ATOM 2330 C C . GLU A 1 308 ? -27.432 3.941 10.767 1.00 63.59 308 GLU A C 1
ATOM 2332 O O . GLU A 1 308 ? -28.669 3.946 10.684 1.00 63.59 308 GLU A O 1
ATOM 2337 N N . GLU A 1 309 ? -26.636 4.011 9.702 1.00 81.50 309 GLU A N 1
ATOM 2338 C CA . GLU A 1 309 ? -27.119 4.013 8.328 1.00 81.50 309 GLU A CA 1
ATOM 2339 C C . GLU A 1 309 ? -27.464 2.572 7.953 1.00 81.50 309 GLU A C 1
ATOM 2341 O O . GLU A 1 309 ? -26.596 1.734 7.714 1.00 81.50 309 GLU A O 1
ATOM 2346 N N . ARG A 1 310 ? -28.755 2.252 8.043 1.00 87.19 310 ARG A N 1
ATOM 2347 C CA . ARG A 1 310 ? -29.292 0.907 7.833 1.00 87.19 310 ARG A CA 1
ATOM 2348 C C . ARG A 1 310 ? -29.761 0.762 6.397 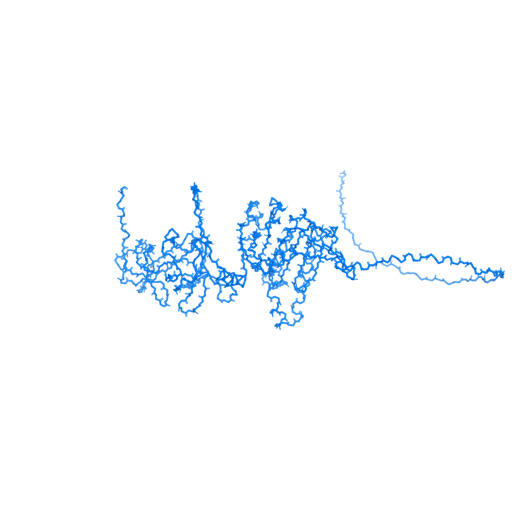1.00 87.19 310 ARG A C 1
ATOM 2350 O O . ARG A 1 310 ? -30.445 1.640 5.874 1.00 87.19 310 ARG A O 1
ATOM 2357 N N . HIS A 1 311 ? -29.428 -0.375 5.813 1.00 90.31 311 HIS A N 1
ATOM 2358 C CA . HIS A 1 311 ? -29.590 -0.665 4.400 1.00 90.31 311 HIS A CA 1
ATOM 2359 C C . HIS A 1 311 ? -30.217 -2.038 4.185 1.00 90.31 311 HIS A C 1
ATOM 2361 O O . HIS A 1 311 ? -30.199 -2.910 5.062 1.00 90.31 311 HIS A O 1
ATOM 2367 N N . SER A 1 312 ? -30.763 -2.226 2.989 1.00 90.12 312 SER A N 1
ATOM 2368 C CA . SER A 1 312 ? -31.227 -3.518 2.495 1.00 90.12 312 SER A CA 1
ATOM 2369 C C . SER A 1 312 ? -30.741 -3.680 1.068 1.00 90.12 312 SER A C 1
ATOM 2371 O O . SER A 1 312 ? -30.857 -2.745 0.276 1.00 90.12 312 SER A O 1
ATOM 2373 N N . GLY A 1 313 ? -30.226 -4.851 0.727 1.00 90.12 313 GLY A N 1
ATOM 2374 C CA . GLY A 1 313 ? -29.618 -5.061 -0.574 1.00 90.12 313 GLY A CA 1
ATOM 2375 C C . GLY A 1 313 ? -29.607 -6.509 -1.014 1.00 90.12 313 GLY A C 1
ATOM 2376 O O . GLY A 1 313 ? -30.037 -7.409 -0.292 1.00 90.12 313 GLY A O 1
ATOM 2377 N N . GLU A 1 314 ? -29.095 -6.715 -2.217 1.00 91.44 314 GLU A N 1
ATOM 2378 C CA . GLU A 1 314 ? -28.920 -8.032 -2.815 1.00 91.44 314 GLU A CA 1
ATOM 2379 C C . GLU A 1 314 ? -27.432 -8.347 -2.935 1.00 91.44 314 GLU A C 1
ATOM 2381 O O . GLU A 1 314 ? -26.631 -7.511 -3.363 1.00 91.44 314 GLU A O 1
ATOM 2386 N N . VAL A 1 315 ? -27.045 -9.555 -2.534 1.00 88.88 315 VAL A N 1
ATOM 2387 C CA . VAL A 1 315 ? -25.667 -10.028 -2.642 1.00 88.88 315 VAL A CA 1
ATOM 2388 C C . VAL A 1 315 ? -25.324 -10.194 -4.116 1.00 88.88 315 VAL A C 1
ATOM 2390 O O . VAL A 1 315 ? -25.804 -11.104 -4.785 1.00 88.88 315 VAL A O 1
ATOM 2393 N N . THR A 1 316 ? -24.458 -9.333 -4.635 1.00 86.75 316 THR A N 1
ATOM 2394 C CA . THR A 1 316 ? -24.015 -9.376 -6.035 1.00 86.75 316 THR A CA 1
ATOM 2395 C C . THR A 1 316 ? -22.813 -10.294 -6.226 1.00 86.75 316 THR A C 1
ATOM 2397 O O . THR A 1 316 ? -22.549 -10.770 -7.331 1.00 86.75 316 THR A O 1
ATOM 2400 N N . CYS A 1 317 ? -22.081 -10.576 -5.148 1.00 84.38 317 CYS A N 1
ATOM 2401 C CA . CYS A 1 317 ? -20.928 -11.461 -5.152 1.00 84.38 317 CYS A CA 1
ATOM 2402 C C . CYS A 1 317 ? -20.772 -12.114 -3.779 1.00 84.38 317 CYS A C 1
ATOM 2404 O O . CYS A 1 317 ? -20.761 -11.422 -2.764 1.00 84.38 317 CYS A O 1
ATOM 2406 N N . TRP A 1 318 ? -20.583 -13.431 -3.748 1.00 85.62 318 TRP A N 1
ATOM 2407 C CA . TRP A 1 318 ? -20.179 -14.144 -2.542 1.00 85.62 318 TRP A CA 1
ATOM 2408 C C . TRP A 1 318 ? -19.128 -15.195 -2.886 1.00 85.62 318 TRP A C 1
ATOM 2410 O O . TRP A 1 318 ? -19.356 -16.060 -3.733 1.00 85.62 318 TRP A O 1
ATOM 2420 N N . LYS A 1 319 ? -17.957 -15.103 -2.250 1.00 78.62 319 LYS A N 1
ATOM 2421 C CA . LYS A 1 319 ? -16.854 -16.053 -2.419 1.00 78.62 319 LYS A CA 1
ATOM 2422 C C . LYS A 1 319 ? -16.491 -16.654 -1.061 1.00 78.62 319 LYS A C 1
ATOM 2424 O O . LYS A 1 319 ? -15.573 -16.147 -0.413 1.00 78.62 319 LYS A O 1
ATOM 2429 N N . PRO A 1 320 ? -17.144 -17.755 -0.643 1.00 72.06 320 PRO A N 1
ATOM 2430 C CA . PRO A 1 320 ? -16.921 -18.340 0.679 1.00 72.06 320 PRO A CA 1
ATOM 2431 C C . PRO A 1 320 ? -15.461 -18.763 0.883 1.00 72.06 320 PRO A C 1
ATOM 2433 O O . PRO A 1 320 ? -14.876 -18.469 1.919 1.00 72.06 320 PRO A O 1
ATOM 2436 N N . GLY A 1 321 ? -14.819 -19.333 -0.144 1.00 67.25 321 GLY A N 1
ATOM 2437 C CA . GLY A 1 321 ? -13.407 -19.735 -0.074 1.00 67.25 321 GLY A CA 1
ATOM 2438 C C . GLY A 1 321 ? -12.402 -18.579 0.041 1.00 67.25 321 GLY A C 1
ATOM 2439 O O . GLY A 1 321 ? -11.270 -18.808 0.446 1.00 67.25 321 GLY A O 1
ATOM 2440 N N . ALA A 1 322 ? -12.797 -17.349 -0.301 1.00 60.25 322 ALA A N 1
ATOM 2441 C CA . ALA A 1 322 ? -11.960 -16.151 -0.175 1.00 60.25 322 ALA A CA 1
ATOM 2442 C C . ALA A 1 322 ? -12.446 -15.203 0.939 1.00 60.25 322 ALA A C 1
ATOM 2444 O O . ALA A 1 322 ? -11.898 -14.115 1.100 1.00 60.25 322 ALA A O 1
ATOM 2445 N N . ASN A 1 323 ? -13.476 -15.609 1.691 1.00 77.19 323 ASN A N 1
ATOM 2446 C CA . ASN A 1 323 ? -14.075 -14.871 2.797 1.00 77.19 323 ASN A CA 1
ATOM 2447 C C . ASN A 1 323 ? -14.452 -13.410 2.467 1.00 77.19 323 ASN A C 1
ATOM 2449 O O . ASN A 1 323 ? -14.215 -12.500 3.265 1.00 77.19 323 ASN A O 1
ATOM 2453 N N . PHE A 1 324 ? -15.029 -13.166 1.287 1.00 83.25 324 PHE A N 1
ATOM 2454 C CA . PHE A 1 324 ? -15.541 -11.840 0.941 1.00 83.25 324 PHE A CA 1
ATOM 2455 C C . PHE A 1 324 ? -16.766 -11.878 0.029 1.00 83.25 324 PHE A C 1
ATOM 2457 O O . PHE A 1 324 ? -16.978 -12.826 -0.732 1.00 83.25 324 PHE A O 1
ATOM 2464 N N . GLY A 1 325 ? -17.537 -10.796 0.077 1.00 83.00 325 GLY A N 1
ATOM 2465 C CA . GLY A 1 325 ? -18.676 -10.557 -0.791 1.00 83.00 325 GLY A CA 1
ATOM 2466 C C . GLY A 1 325 ? -18.954 -9.078 -1.015 1.00 83.00 325 GLY A C 1
ATOM 2467 O O . GLY A 1 325 ? -18.331 -8.205 -0.408 1.00 83.00 325 GLY A O 1
ATOM 2468 N N . PHE A 1 326 ? -19.897 -8.825 -1.914 1.00 86.94 326 PHE A N 1
ATOM 2469 C CA . PHE A 1 326 ? -20.452 -7.506 -2.180 1.00 86.94 326 PHE A CA 1
ATOM 2470 C C . PHE A 1 326 ? -21.972 -7.571 -2.126 1.00 86.94 326 PHE A C 1
ATOM 2472 O O . PHE A 1 326 ? -22.575 -8.550 -2.574 1.00 86.94 326 PHE A O 1
ATOM 2479 N N . VAL A 1 327 ? -22.576 -6.522 -1.584 1.00 90.69 327 VAL A N 1
ATOM 2480 C CA . VAL A 1 327 ? -24.021 -6.308 -1.576 1.00 90.69 327 VAL A CA 1
ATOM 2481 C C . VAL A 1 327 ? -24.318 -4.979 -2.248 1.00 90.69 327 VAL A C 1
ATOM 2483 O O . VAL A 1 327 ? -23.668 -3.984 -1.947 1.00 90.69 327 VAL A O 1
ATOM 2486 N N . ARG A 1 328 ? -25.300 -4.961 -3.145 1.00 87.94 328 ARG A N 1
ATOM 2487 C CA . ARG A 1 328 ? -25.812 -3.727 -3.735 1.00 87.94 328 ARG A CA 1
ATOM 2488 C C . ARG A 1 328 ? -27.036 -3.271 -2.967 1.00 87.94 328 ARG A C 1
ATOM 2490 O O . ARG A 1 328 ? -28.009 -4.021 -2.885 1.00 87.94 328 ARG A O 1
ATOM 2497 N N . ASP A 1 329 ? -27.000 -2.064 -2.417 1.00 89.31 329 ASP A N 1
ATOM 2498 C CA . ASP A 1 329 ? -28.162 -1.486 -1.748 1.00 89.31 329 ASP A CA 1
ATOM 2499 C C . ASP A 1 329 ? -29.297 -1.255 -2.747 1.00 89.31 329 ASP A C 1
ATOM 2501 O O . ASP A 1 329 ? -29.109 -0.696 -3.829 1.00 89.31 329 ASP A O 1
ATOM 2505 N N . SER A 1 330 ? -30.498 -1.698 -2.380 1.00 82.69 330 SER A N 1
ATOM 2506 C CA . SER A 1 330 ? -31.663 -1.668 -3.262 1.00 82.69 330 SER A CA 1
ATOM 2507 C C . SER A 1 330 ? -32.186 -0.254 -3.523 1.00 82.69 330 SER A C 1
ATOM 2509 O O . SER A 1 330 ? -32.959 -0.067 -4.461 1.00 82.69 330 SER A O 1
ATOM 2511 N N . ARG A 1 331 ? -31.803 0.738 -2.708 1.00 78.69 331 ARG A N 1
ATOM 2512 C CA . ARG A 1 331 ? -32.300 2.113 -2.806 1.00 78.69 331 ARG A CA 1
ATOM 2513 C C . ARG A 1 331 ? -31.292 3.051 -3.461 1.00 78.69 331 ARG A C 1
ATOM 2515 O O . ARG A 1 331 ? -31.667 3.800 -4.358 1.00 78.69 331 ARG A O 1
ATOM 2522 N N . SER A 1 332 ? -30.049 3.061 -2.990 1.00 79.44 332 SER A N 1
ATOM 2523 C CA . SER A 1 332 ? -28.990 3.927 -3.512 1.00 79.44 332 SER A CA 1
ATOM 2524 C C . SER A 1 332 ? -28.295 3.332 -4.735 1.00 79.44 332 SER A C 1
ATOM 2526 O O . SER A 1 332 ? -27.704 4.079 -5.510 1.00 79.44 332 SER A O 1
ATOM 2528 N N . GLY A 1 333 ? -28.356 2.007 -4.920 1.00 79.56 333 GLY A N 1
ATOM 2529 C CA . GLY A 1 333 ? -27.580 1.297 -5.938 1.00 79.56 333 GLY A CA 1
ATOM 2530 C C . GLY A 1 333 ? -26.084 1.205 -5.620 1.00 79.56 333 GLY A C 1
ATOM 2531 O O . GLY A 1 333 ? -25.317 0.735 -6.457 1.00 79.56 333 GLY A O 1
ATOM 2532 N N . GLU A 1 334 ? -25.667 1.649 -4.433 1.00 82.31 334 GLU A N 1
ATOM 2533 C CA . GLU A 1 334 ? -24.282 1.602 -3.970 1.00 82.31 334 GLU A CA 1
ATOM 2534 C C . GLU A 1 334 ? -23.861 0.169 -3.626 1.00 82.31 334 GLU A C 1
ATOM 2536 O O . GLU A 1 334 ? -24.640 -0.599 -3.057 1.00 82.31 334 GLU A O 1
ATOM 2541 N N . ASP A 1 335 ? -22.614 -0.179 -3.946 1.00 81.75 335 ASP A N 1
ATOM 2542 C CA . ASP A 1 335 ? -22.026 -1.474 -3.613 1.00 81.75 335 ASP A CA 1
ATOM 2543 C C . ASP A 1 335 ? -21.227 -1.397 -2.307 1.00 81.75 335 ASP A C 1
ATOM 2545 O O . ASP A 1 335 ? -20.271 -0.628 -2.183 1.00 81.75 335 ASP A O 1
ATOM 2549 N N . PHE A 1 336 ? -21.564 -2.269 -1.362 1.00 86.75 336 PHE A N 1
ATOM 2550 C CA . PHE A 1 336 ? -20.894 -2.396 -0.076 1.00 86.75 336 PHE A CA 1
ATOM 2551 C C . PHE A 1 336 ? -20.094 -3.688 -0.003 1.00 86.75 336 PHE A C 1
ATOM 2553 O O . PHE A 1 336 ? -20.548 -4.757 -0.414 1.00 86.75 336 PHE A O 1
ATOM 2560 N N . TYR A 1 337 ? -18.895 -3.591 0.558 1.00 85.31 337 TYR A N 1
ATOM 2561 C CA . TYR A 1 337 ? -18.013 -4.731 0.779 1.00 85.31 337 TYR A CA 1
ATOM 2562 C C . TYR A 1 337 ? -18.327 -5.429 2.105 1.00 85.31 337 TYR A C 1
ATOM 2564 O O . TYR A 1 337 ? -18.549 -4.766 3.117 1.00 85.31 337 TYR A O 1
ATOM 2572 N N . PHE A 1 338 ? -18.266 -6.761 2.141 1.00 86.19 338 PHE A N 1
ATOM 2573 C CA . PHE A 1 338 ? -18.339 -7.515 3.392 1.00 86.19 338 PHE A CA 1
ATOM 2574 C C . PHE A 1 338 ? -17.482 -8.788 3.391 1.00 86.19 338 PHE A C 1
ATOM 2576 O O . PHE A 1 338 ? -16.924 -9.203 2.377 1.00 86.19 338 PHE A O 1
ATOM 2583 N N . ARG A 1 339 ? -17.368 -9.408 4.569 1.00 85.94 339 ARG A N 1
ATOM 2584 C CA . ARG A 1 339 ? -16.657 -10.666 4.856 1.00 85.94 339 ARG A CA 1
ATOM 2585 C C . ARG A 1 339 ? -17.573 -11.546 5.698 1.00 85.94 339 ARG A C 1
ATOM 2587 O O . ARG A 1 339 ? -18.508 -11.010 6.285 1.00 85.94 339 ARG A O 1
ATOM 2594 N N . ALA A 1 340 ? -17.287 -12.842 5.834 1.00 83.81 340 ALA A N 1
ATOM 2595 C CA . ALA A 1 340 ? -18.102 -13.729 6.670 1.00 83.81 340 ALA A CA 1
ATOM 2596 C C . ALA A 1 340 ? -18.240 -13.198 8.103 1.00 83.81 340 ALA A C 1
ATOM 2598 O O . ALA A 1 340 ? -19.333 -13.182 8.641 1.00 83.81 340 ALA A O 1
ATOM 2599 N N . GLY A 1 341 ? -17.160 -12.665 8.689 1.00 82.62 341 GLY A N 1
ATOM 2600 C CA . GLY A 1 341 ? -17.184 -12.120 10.055 1.00 82.62 341 GLY A CA 1
ATOM 2601 C C . GLY A 1 341 ? -18.087 -10.895 10.261 1.00 82.62 341 GLY A C 1
ATOM 2602 O O . GLY A 1 341 ? -18.328 -10.514 11.400 1.00 82.62 341 GLY A O 1
ATOM 2603 N N . HIS A 1 342 ? -18.582 -10.283 9.181 1.00 89.00 342 HIS A N 1
ATOM 2604 C CA . HIS A 1 342 ? -19.578 -9.212 9.234 1.00 89.00 342 HIS A CA 1
ATOM 2605 C C . HIS A 1 342 ? -21.022 -9.739 9.274 1.00 89.00 342 HIS A C 1
ATOM 2607 O O . HIS A 1 342 ? -21.943 -8.948 9.470 1.00 89.00 342 HIS A O 1
ATOM 2613 N N . LEU A 1 343 ? -21.235 -11.044 9.068 1.00 86.56 343 LEU A N 1
ATOM 2614 C CA . LEU A 1 343 ? -22.520 -11.695 9.300 1.00 86.56 343 LEU A CA 1
ATOM 2615 C C . LEU A 1 343 ? -22.717 -11.945 10.791 1.00 86.56 343 LEU A C 1
ATOM 2617 O O . LEU A 1 343 ? -21.766 -12.223 11.523 1.00 86.56 343 LEU A O 1
ATOM 2621 N N . VAL A 1 344 ? -23.971 -11.853 11.225 1.00 83.56 344 VAL A N 1
ATOM 2622 C CA . VAL A 1 344 ? -24.354 -12.194 12.600 1.00 83.56 344 VAL A CA 1
ATOM 2623 C C . VAL A 1 344 ? -24.154 -13.690 12.855 1.00 83.56 344 VAL A C 1
ATOM 2625 O O . VAL A 1 344 ? -23.589 -14.046 13.886 1.00 83.56 344 VAL A O 1
ATOM 2628 N N . TYR A 1 345 ? -24.501 -14.529 11.873 1.00 81.00 345 TYR A N 1
ATOM 2629 C CA . TYR A 1 345 ? -24.358 -15.989 11.912 1.00 81.00 345 TYR A CA 1
ATOM 2630 C C . TYR A 1 345 ? -23.471 -16.477 10.753 1.00 81.00 345 TYR A C 1
ATOM 2632 O O . TYR A 1 345 ? -23.973 -16.870 9.699 1.00 81.00 345 TYR A O 1
ATOM 2640 N N . PRO A 1 346 ? -22.133 -16.381 10.863 1.00 71.50 346 PRO A N 1
ATOM 2641 C CA . PRO A 1 346 ? -21.221 -16.803 9.797 1.00 71.50 346 PRO A CA 1
ATOM 2642 C C . PRO A 1 346 ? -21.187 -18.322 9.569 1.00 71.50 346 PRO A C 1
ATOM 2644 O O . PRO A 1 346 ? -20.748 -18.771 8.511 1.00 71.50 346 PRO A O 1
ATOM 2647 N N . GLU A 1 347 ? -21.621 -19.113 10.544 1.00 65.44 347 GLU A N 1
ATOM 2648 C CA . GLU A 1 347 ? -21.751 -20.569 10.473 1.00 65.44 347 GLU A CA 1
ATOM 2649 C C . GLU A 1 347 ? -22.808 -21.035 9.457 1.00 65.44 347 GLU A C 1
ATOM 2651 O O . GLU A 1 347 ? -22.568 -22.012 8.745 1.00 65.44 347 GLU A O 1
ATOM 2656 N N . ASP A 1 348 ? -23.896 -20.282 9.286 1.00 59.88 348 ASP A N 1
ATOM 2657 C CA . ASP A 1 348 ? -25.021 -20.635 8.399 1.00 59.88 348 ASP A CA 1
ATOM 2658 C C . ASP A 1 348 ? -24.755 -20.275 6.918 1.00 59.88 348 ASP A C 1
ATOM 2660 O O . ASP A 1 348 ? -25.528 -20.552 5.996 1.00 59.88 348 ASP A O 1
ATOM 2664 N N . VAL A 1 349 ? -23.594 -19.674 6.650 1.00 59.38 349 VAL A N 1
ATOM 2665 C CA . VAL A 1 349 ? -23.213 -19.072 5.363 1.00 59.38 349 VAL A CA 1
ATOM 2666 C C . VAL A 1 349 ? -22.873 -20.095 4.285 1.00 59.38 349 VAL A C 1
ATOM 2668 O O . VAL A 1 349 ? -22.986 -19.797 3.093 1.00 59.38 349 VAL A O 1
ATOM 2671 N N . GLY A 1 350 ? -22.446 -21.298 4.677 1.00 54.25 350 GLY A N 1
ATOM 2672 C CA . GLY A 1 350 ? -22.104 -22.367 3.734 1.00 54.25 350 GLY A CA 1
ATOM 2673 C C . GLY A 1 350 ? -23.303 -22.843 2.909 1.00 54.25 350 GLY A C 1
ATOM 2674 O O . GLY A 1 350 ? -23.138 -23.247 1.754 1.00 54.25 350 GLY A O 1
ATOM 2675 N N . GLU A 1 351 ? -24.509 -22.739 3.471 1.00 58.22 351 GLU A N 1
ATOM 2676 C CA . GLU A 1 351 ? -25.726 -23.282 2.871 1.00 58.22 351 GLU A CA 1
ATOM 2677 C C . GLU A 1 351 ? -26.671 -22.192 2.346 1.00 58.22 351 GLU A C 1
ATOM 2679 O O . GLU A 1 351 ? -27.207 -22.378 1.249 1.00 58.22 351 GLU A O 1
ATOM 2684 N N . SER A 1 352 ? -26.782 -21.038 3.019 1.00 62.97 352 SER A N 1
ATOM 2685 C CA . SER A 1 352 ? -27.850 -20.053 2.755 1.00 62.97 352 SER A CA 1
ATOM 2686 C C . SER A 1 352 ? -27.419 -18.800 1.979 1.00 62.97 352 SER A C 1
ATOM 2688 O O . SER A 1 352 ? -28.199 -18.253 1.194 1.00 62.97 352 SER A O 1
ATOM 2690 N N . LEU A 1 353 ? -26.168 -18.344 2.121 1.00 79.81 353 LEU A N 1
ATOM 2691 C CA . LEU A 1 353 ? -25.710 -17.126 1.443 1.00 79.81 353 LEU A CA 1
ATOM 2692 C C . LEU A 1 353 ? -25.244 -17.432 0.015 1.00 79.81 353 LEU A C 1
ATOM 2694 O O . LEU A 1 353 ? -24.251 -18.133 -0.202 1.00 79.81 353 LEU A O 1
ATOM 2698 N N . ARG A 1 354 ? -25.928 -16.871 -0.984 1.00 83.69 354 ARG A N 1
ATOM 2699 C CA . ARG A 1 354 ? -25.557 -16.966 -2.402 1.00 83.69 354 ARG A CA 1
ATOM 2700 C C . ARG A 1 354 ? -25.664 -15.607 -3.081 1.00 83.69 354 ARG A C 1
ATOM 2702 O O . ARG A 1 354 ? -26.232 -14.658 -2.552 1.00 83.69 354 ARG A O 1
ATOM 2709 N N . VAL A 1 355 ? -25.110 -15.520 -4.286 1.00 86.31 355 VAL A N 1
ATOM 2710 C CA . VAL A 1 355 ? -25.421 -14.397 -5.176 1.00 86.31 355 VAL A CA 1
ATOM 2711 C C . VAL A 1 355 ? -26.930 -14.398 -5.423 1.00 86.31 355 VAL A C 1
ATOM 2713 O O . VAL A 1 355 ? -27.491 -15.442 -5.752 1.00 86.31 355 VAL A O 1
ATOM 2716 N N . GLY A 1 356 ? -27.568 -13.252 -5.217 1.00 86.44 356 GLY A N 1
ATOM 2717 C CA . GLY A 1 356 ? -29.019 -13.089 -5.244 1.00 86.44 356 GLY A CA 1
ATOM 2718 C C . GLY A 1 356 ? -29.701 -13.121 -3.875 1.00 86.44 356 GLY A C 1
ATOM 2719 O O . GLY A 1 356 ? -30.869 -12.753 -3.770 1.00 86.44 356 GLY A O 1
ATOM 2720 N N . SER A 1 357 ? -29.003 -13.523 -2.807 1.00 88.19 357 SER A N 1
ATOM 2721 C CA . SER A 1 357 ? -29.569 -13.473 -1.455 1.00 88.19 357 SER A CA 1
ATOM 2722 C C . SER A 1 357 ? -29.876 -12.030 -1.061 1.00 88.19 357 SER A C 1
ATOM 2724 O O . SER A 1 357 ? -29.042 -11.135 -1.225 1.00 88.19 357 SER A O 1
ATOM 2726 N N . ARG A 1 358 ? -31.066 -11.807 -0.502 1.00 91.44 358 ARG A N 1
ATOM 2727 C CA . ARG A 1 358 ? -31.446 -10.518 0.077 1.00 91.44 358 ARG A CA 1
ATOM 2728 C C . ARG A 1 358 ? -30.932 -10.437 1.506 1.00 91.44 358 ARG A C 1
ATOM 2730 O O . ARG A 1 358 ? -31.092 -11.379 2.277 1.00 91.44 358 ARG A O 1
ATOM 2737 N N . ILE A 1 359 ? -30.324 -9.312 1.857 1.00 93.50 359 ILE A N 1
ATOM 2738 C CA . ILE A 1 359 ? -29.751 -9.084 3.185 1.00 93.50 359 ILE A CA 1
ATOM 2739 C C . ILE A 1 359 ? -30.096 -7.689 3.702 1.00 93.50 359 ILE A C 1
ATOM 2741 O O . ILE A 1 359 ? -30.369 -6.765 2.930 1.00 93.50 359 ILE A O 1
ATOM 2745 N N . VAL A 1 360 ? -30.028 -7.523 5.018 1.00 92.94 360 VAL A N 1
ATOM 2746 C CA . VAL A 1 360 ? -30.086 -6.223 5.696 1.00 92.94 360 VAL A CA 1
ATOM 2747 C C . VAL A 1 360 ? -28.799 -6.001 6.476 1.00 92.94 360 VAL A C 1
ATOM 2749 O O . VAL A 1 360 ? -28.243 -6.938 7.048 1.00 92.94 360 VAL A O 1
ATOM 2752 N N . PHE A 1 361 ? -28.300 -4.768 6.482 1.00 93.06 361 PHE A N 1
ATOM 2753 C CA . PHE A 1 361 ? -26.978 -4.459 7.026 1.00 93.06 361 PHE A CA 1
ATOM 2754 C C . PHE A 1 361 ? -26.860 -3.010 7.498 1.00 93.06 361 PHE A C 1
ATOM 2756 O O . PHE A 1 361 ? -27.702 -2.164 7.193 1.00 93.06 361 PHE A O 1
ATOM 2763 N N . VAL A 1 362 ? -25.784 -2.724 8.228 1.00 91.12 362 VAL A N 1
ATOM 2764 C CA . VAL A 1 362 ? -25.379 -1.367 8.603 1.00 91.12 362 VAL A CA 1
ATOM 2765 C C . VAL A 1 362 ? -24.186 -0.960 7.748 1.00 91.12 362 VAL A C 1
ATOM 2767 O O . VAL A 1 362 ? -23.208 -1.702 7.646 1.00 91.12 362 VAL A O 1
ATOM 2770 N N . ALA A 1 363 ? -24.261 0.211 7.125 1.00 87.75 363 ALA A N 1
ATOM 2771 C CA . ALA A 1 363 ? -23.139 0.785 6.403 1.00 87.75 363 ALA A CA 1
ATOM 2772 C C . ALA A 1 363 ? -22.137 1.412 7.376 1.00 87.75 363 ALA A C 1
ATOM 2774 O O . ALA A 1 363 ? -22.495 2.153 8.293 1.00 87.75 363 ALA A O 1
ATOM 2775 N N . THR A 1 364 ? -20.855 1.146 7.148 1.00 80.94 364 THR A N 1
ATOM 2776 C CA . THR A 1 364 ? -19.744 1.770 7.870 1.00 80.94 364 THR A CA 1
ATOM 2777 C C . THR A 1 364 ? -18.718 2.316 6.880 1.00 80.94 364 THR A C 1
ATOM 2779 O O . THR A 1 364 ? -18.498 1.753 5.810 1.00 80.94 364 THR A O 1
ATOM 2782 N N . GLY A 1 365 ? -18.106 3.453 7.214 1.00 66.62 365 GLY A N 1
ATOM 2783 C CA . GLY A 1 365 ? -17.287 4.239 6.281 1.00 66.62 365 GLY A CA 1
ATOM 2784 C C . GLY A 1 365 ? -17.980 5.536 5.848 1.00 66.62 365 GLY A C 1
ATOM 2785 O O . GLY A 1 365 ? -19.162 5.740 6.121 1.00 66.62 365 GLY A O 1
ATOM 2786 N N . ARG A 1 366 ? -17.234 6.458 5.227 1.00 55.53 366 ARG A N 1
ATOM 2787 C CA . ARG A 1 366 ? -17.752 7.778 4.825 1.00 55.53 366 ARG A CA 1
ATOM 2788 C C . ARG A 1 366 ? -18.274 7.756 3.389 1.00 55.53 366 ARG A C 1
ATOM 2790 O O . ARG A 1 366 ? -17.614 7.217 2.509 1.00 55.53 366 ARG A O 1
ATOM 2797 N N . VAL A 1 367 ? -19.433 8.387 3.176 1.00 48.38 367 VAL A N 1
ATOM 2798 C CA . VAL A 1 367 ? -20.102 8.536 1.864 1.00 48.38 367 VAL A CA 1
ATOM 2799 C C . VAL A 1 367 ? -19.246 9.334 0.865 1.00 48.38 367 VAL A C 1
ATOM 2801 O O . VAL A 1 367 ? -19.387 9.154 -0.335 1.00 48.38 367 VAL A O 1
ATOM 2804 N N . ASP A 1 368 ? -18.340 10.194 1.347 1.00 40.59 368 ASP A N 1
ATOM 2805 C CA . ASP A 1 368 ? -17.461 11.034 0.515 1.00 40.59 368 ASP A CA 1
ATOM 2806 C C . ASP A 1 368 ? -16.139 10.364 0.108 1.00 40.59 368 ASP A C 1
ATOM 2808 O O . ASP A 1 368 ? -15.312 10.990 -0.555 1.00 40.59 368 ASP A O 1
ATOM 2812 N N . SER A 1 369 ? -15.909 9.116 0.526 1.00 37.84 369 SER A N 1
ATOM 2813 C CA . SER A 1 369 ? -14.636 8.445 0.287 1.00 37.84 369 SER A CA 1
ATOM 2814 C C . SER A 1 369 ? -14.657 7.673 -1.029 1.00 37.84 369 SER A C 1
ATOM 2816 O O . SER A 1 369 ? -15.607 6.957 -1.319 1.00 37.84 369 SER A O 1
ATOM 2818 N N . GLU A 1 370 ? -13.565 7.730 -1.792 1.00 38.06 370 GLU A N 1
ATOM 2819 C CA . GLU A 1 370 ? -13.325 6.913 -3.000 1.00 38.06 370 GLU A CA 1
ATOM 2820 C C . GLU A 1 370 ? -13.210 5.389 -2.708 1.00 38.06 370 GLU A C 1
ATOM 2822 O O . GLU A 1 370 ? -12.718 4.612 -3.529 1.00 38.06 370 GLU A O 1
ATOM 2827 N N . ARG A 1 371 ? -13.624 4.933 -1.515 1.00 46.72 371 ARG A N 1
ATOM 2828 C CA . ARG A 1 371 ? -13.648 3.532 -1.074 1.00 46.72 371 ARG A CA 1
ATOM 2829 C C . ARG A 1 371 ? -15.098 3.067 -0.928 1.00 46.72 371 ARG A C 1
ATOM 2831 O O . ARG A 1 371 ? -15.912 3.778 -0.350 1.00 46.72 371 ARG A O 1
ATOM 2838 N N . ASN A 1 372 ? -15.391 1.836 -1.355 1.00 55.56 372 ASN A N 1
ATOM 2839 C CA . ASN A 1 372 ? -16.690 1.218 -1.085 1.00 55.56 372 ASN A CA 1
ATOM 2840 C C . ASN A 1 372 ? -16.876 1.066 0.424 1.00 55.56 372 ASN A C 1
ATOM 2842 O O . ASN A 1 372 ? -16.009 0.529 1.122 1.00 55.56 372 ASN A O 1
ATOM 2846 N N . ARG A 1 373 ? -18.016 1.534 0.922 1.00 83.31 373 ARG A N 1
ATOM 2847 C CA . ARG A 1 373 ? -18.378 1.405 2.329 1.00 83.31 373 ARG A CA 1
ATOM 2848 C C . ARG A 1 373 ? -18.574 -0.065 2.691 1.00 83.31 373 ARG A C 1
ATOM 2850 O O . ARG A 1 373 ? -18.817 -0.922 1.841 1.00 83.31 373 ARG A O 1
ATOM 2857 N N . HIS A 1 374 ? -18.406 -0.382 3.963 1.00 86.50 374 HIS A N 1
ATOM 2858 C CA . HIS A 1 374 ? -18.507 -1.750 4.449 1.00 86.50 374 HIS A CA 1
ATOM 2859 C C . HIS A 1 374 ? -19.930 -2.035 4.922 1.00 86.50 374 HIS A C 1
ATOM 2861 O O . HIS A 1 374 ? -20.518 -1.220 5.633 1.00 86.50 374 HIS A O 1
ATOM 2867 N N . ALA A 1 375 ? -20.449 -3.210 4.578 1.00 90.38 375 ALA A N 1
ATOM 2868 C CA . ALA A 1 375 ? -21.653 -3.765 5.176 1.00 90.38 375 ALA A CA 1
ATOM 2869 C C . ALA A 1 375 ? -21.263 -4.613 6.396 1.00 90.38 375 ALA A C 1
ATOM 2871 O O . ALA A 1 375 ? -20.475 -5.554 6.279 1.00 90.38 375 ALA A O 1
ATOM 2872 N N . VAL A 1 376 ? -21.803 -4.259 7.563 1.00 91.50 376 VAL A N 1
ATOM 2873 C CA . VAL A 1 376 ? -21.569 -4.940 8.849 1.00 91.50 376 VAL A CA 1
ATOM 2874 C C . VAL A 1 376 ? -22.885 -5.304 9.534 1.00 91.50 376 VAL A C 1
ATOM 2876 O O . VAL A 1 376 ? -23.936 -4.771 9.166 1.00 91.50 376 VAL A O 1
ATOM 2879 N N . GLY A 1 377 ? -22.848 -6.205 10.524 1.00 88.88 377 GLY A N 1
ATOM 2880 C CA . GLY A 1 377 ? -24.060 -6.659 11.216 1.00 88.88 377 GLY A CA 1
ATOM 2881 C C . GLY A 1 377 ? -25.094 -7.265 10.261 1.00 88.88 377 GLY A C 1
ATOM 2882 O O . GLY A 1 377 ? -26.283 -6.957 10.349 1.00 88.88 377 GLY A O 1
ATOM 2883 N N . ILE A 1 378 ? -24.631 -8.051 9.293 1.00 92.00 378 ILE A N 1
ATOM 2884 C CA . ILE A 1 378 ? -25.437 -8.562 8.186 1.00 92.00 378 ILE A CA 1
ATOM 2885 C C . ILE A 1 378 ? -26.370 -9.674 8.671 1.00 92.00 378 ILE A C 1
ATOM 2887 O O . ILE A 1 378 ? -25.925 -10.638 9.299 1.00 92.00 378 ILE A O 1
ATOM 2891 N N . LEU A 1 379 ? -27.644 -9.560 8.302 1.00 89.25 379 LEU A N 1
ATOM 2892 C CA . LEU A 1 379 ? -28.673 -10.584 8.470 1.00 89.25 379 LEU A CA 1
ATOM 2893 C C . LEU A 1 379 ? -29.265 -10.954 7.106 1.00 89.25 379 LEU A C 1
ATOM 2895 O O . LEU A 1 379 ? -29.472 -10.073 6.265 1.00 89.25 379 LEU A O 1
ATOM 2899 N N . LEU A 1 380 ? -29.559 -12.235 6.897 1.00 88.69 380 LEU A N 1
ATOM 2900 C CA . LEU A 1 380 ? -30.254 -12.713 5.703 1.00 88.69 380 LEU A CA 1
ATOM 2901 C C . LEU A 1 380 ? -31.755 -12.469 5.859 1.00 88.69 380 LEU A C 1
ATOM 2903 O O . LEU A 1 380 ? -32.312 -12.688 6.928 1.00 88.69 380 LEU A O 1
ATOM 2907 N N . VAL A 1 381 ? -32.397 -11.979 4.801 1.00 87.81 381 VAL A N 1
ATOM 2908 C CA . VAL A 1 381 ? -33.857 -11.838 4.758 1.00 87.81 381 VAL A CA 1
ATOM 2909 C C . VAL A 1 381 ? -34.481 -13.227 4.635 1.00 87.81 381 VAL A C 1
ATOM 2911 O O . VAL A 1 381 ? -33.934 -14.078 3.941 1.00 87.81 381 VAL A O 1
ATOM 2914 N N . ASP A 1 382 ? -35.625 -13.417 5.288 1.00 82.25 382 ASP A N 1
ATOM 2915 C CA . ASP A 1 382 ? -36.388 -14.663 5.432 1.00 82.25 382 ASP A CA 1
ATOM 2916 C C . ASP A 1 382 ? -35.791 -15.714 6.385 1.00 82.25 382 ASP A C 1
ATOM 2918 O O . ASP A 1 382 ? -36.493 -16.668 6.724 1.00 82.25 382 ASP A O 1
ATOM 2922 N N . ASP A 1 383 ? -34.577 -15.493 6.896 1.00 84.38 383 ASP A N 1
ATOM 2923 C CA . ASP A 1 383 ? -33.982 -16.293 7.972 1.00 84.38 383 ASP A CA 1
ATOM 2924 C C . ASP A 1 383 ? -34.416 -15.794 9.362 1.00 84.38 383 ASP A C 1
ATOM 2926 O O . ASP A 1 383 ? -34.923 -14.678 9.523 1.00 84.38 383 ASP A O 1
ATOM 2930 N N . TYR A 1 384 ? -34.211 -16.629 10.385 1.00 83.88 384 TYR A N 1
ATOM 2931 C CA . TYR A 1 384 ? -34.438 -16.255 11.782 1.00 83.88 384 TYR A CA 1
ATOM 2932 C C . TYR A 1 384 ? -33.169 -15.703 12.426 1.00 83.88 384 TYR A C 1
ATOM 2934 O O . TYR A 1 384 ? -32.053 -16.117 12.120 1.00 83.88 384 TYR A O 1
ATOM 2942 N N . ALA A 1 385 ? -33.356 -14.765 13.348 1.00 84.88 385 ALA A N 1
ATOM 2943 C CA . ALA A 1 385 ? -32.298 -14.184 14.152 1.00 84.88 385 ALA A CA 1
ATOM 2944 C C . ALA A 1 385 ? -32.765 -13.973 15.592 1.00 84.88 385 ALA A C 1
ATOM 2946 O O . ALA A 1 385 ? -33.954 -13.835 15.873 1.00 84.88 385 ALA A O 1
ATOM 2947 N N . GLU A 1 386 ? -31.805 -13.886 16.504 1.00 82.75 386 GLU A N 1
ATOM 2948 C CA . GLU A 1 386 ? -32.031 -13.602 17.914 1.00 82.75 386 GLU A CA 1
ATOM 2949 C C . GLU A 1 386 ? -31.475 -12.229 18.276 1.00 82.75 386 GLU A C 1
ATOM 2951 O O . GLU A 1 386 ? -30.327 -11.895 17.979 1.00 82.75 386 GLU A O 1
ATOM 2956 N N . GLY A 1 387 ? -32.288 -11.416 18.947 1.00 84.44 387 GLY A N 1
ATOM 2957 C CA . GLY A 1 387 ? -31.912 -10.056 19.308 1.00 84.44 387 GLY A CA 1
ATOM 2958 C C . GLY A 1 387 ? -32.459 -9.628 20.658 1.00 84.44 387 GLY A C 1
ATOM 2959 O O . GLY A 1 387 ? -33.504 -10.085 21.117 1.00 84.44 387 GLY A O 1
ATOM 2960 N N . THR A 1 388 ? -31.747 -8.711 21.310 1.00 84.44 388 THR A N 1
ATOM 2961 C CA . THR A 1 388 ? -32.190 -8.141 22.587 1.00 84.44 388 THR A CA 1
ATOM 2962 C C . THR A 1 388 ? -33.131 -6.966 22.353 1.00 84.44 388 THR A C 1
ATOM 2964 O O . THR A 1 388 ? -32.781 -6.006 21.657 1.00 84.44 388 THR A O 1
ATOM 2967 N N . LEU A 1 389 ? -34.301 -7.000 22.987 1.00 87.25 389 LEU A N 1
ATOM 2968 C CA . LEU A 1 389 ? -35.320 -5.967 22.868 1.00 87.25 389 LEU A CA 1
ATOM 2969 C C . LEU A 1 389 ? -34.904 -4.655 23.540 1.00 87.25 389 LEU A C 1
ATOM 2971 O O . LEU A 1 389 ? -34.750 -4.568 24.757 1.00 87.25 389 LEU A O 1
ATOM 2975 N N . LYS A 1 390 ? -34.811 -3.588 22.748 1.00 86.94 390 LYS A N 1
ATOM 2976 C CA . LYS A 1 390 ? -34.687 -2.204 23.207 1.00 86.94 390 LYS A CA 1
ATOM 2977 C C . LYS A 1 390 ? -35.975 -1.443 22.926 1.00 86.94 390 LYS A C 1
ATOM 2979 O O . LYS A 1 390 ? -36.298 -1.142 21.779 1.00 86.94 390 LYS A O 1
ATOM 2984 N N . LEU A 1 391 ? -36.680 -1.082 23.995 1.00 85.00 391 LEU A N 1
ATOM 2985 C CA . LEU A 1 391 ? -37.902 -0.282 23.949 1.00 85.00 391 LEU A CA 1
ATOM 2986 C C . LEU A 1 391 ? -37.678 1.059 24.649 1.00 85.00 391 LEU A C 1
ATOM 2988 O O . LEU A 1 391 ? -37.716 1.114 25.877 1.00 85.00 391 LEU A O 1
ATOM 2992 N N . PRO A 1 392 ? -37.463 2.152 23.902 1.00 79.00 392 PRO A N 1
ATOM 2993 C CA . PRO A 1 392 ? -37.438 3.478 24.494 1.00 79.00 392 PRO A CA 1
ATOM 2994 C C . PRO A 1 392 ? -38.810 3.853 25.044 1.00 79.00 392 PRO A C 1
ATOM 2996 O O . PRO A 1 392 ? -39.859 3.536 24.468 1.00 79.00 392 PRO A O 1
ATOM 2999 N N . GLU A 1 393 ? -38.798 4.588 26.146 1.00 78.81 393 GLU A N 1
ATOM 3000 C CA . GLU A 1 393 ? -40.009 5.123 26.745 1.00 78.81 393 GLU A CA 1
ATOM 3001 C C . GLU A 1 393 ? -40.658 6.169 25.820 1.00 78.81 393 GLU A C 1
ATOM 3003 O O . GLU A 1 393 ? -39.979 6.956 25.157 1.00 78.81 393 GLU A O 1
ATOM 3008 N N . GLY A 1 394 ? -41.988 6.133 25.705 1.00 77.38 394 GLY A N 1
ATOM 3009 C CA . GLY A 1 394 ? -42.754 7.079 24.884 1.00 77.38 394 GLY A CA 1
ATOM 3010 C C . GLY A 1 394 ? -42.629 6.927 23.358 1.00 77.38 394 GLY A C 1
ATOM 3011 O O . GLY A 1 394 ? -43.213 7.725 22.627 1.00 77.38 394 GLY A O 1
ATOM 3012 N N . LYS A 1 395 ? -41.904 5.927 22.834 1.00 79.12 395 LYS A N 1
ATOM 3013 C CA . LYS A 1 395 ? -41.818 5.660 21.384 1.00 79.12 395 LYS A CA 1
ATOM 3014 C C . LYS A 1 395 ? -42.799 4.568 20.953 1.00 79.12 395 LYS A C 1
ATOM 3016 O O . LYS A 1 395 ? -42.939 3.549 21.623 1.00 79.12 395 LYS A O 1
ATOM 3021 N N . ALA A 1 396 ? -43.427 4.755 19.789 1.00 79.44 396 ALA A N 1
ATOM 3022 C CA . ALA A 1 396 ? -44.341 3.785 19.167 1.00 79.44 396 ALA A CA 1
ATOM 3023 C C . ALA A 1 396 ? -43.630 2.567 18.531 1.00 79.44 396 ALA A C 1
ATOM 3025 O O . ALA A 1 396 ? -44.276 1.692 17.958 1.00 79.44 396 ALA A O 1
ATOM 3026 N N . HIS A 1 397 ? -42.304 2.503 18.621 1.00 83.19 397 HIS A N 1
ATOM 3027 C CA . HIS A 1 397 ? -41.467 1.438 18.076 1.00 83.19 397 HIS A CA 1
ATOM 3028 C C . HIS A 1 397 ? -40.310 1.128 19.027 1.00 83.19 397 HIS A C 1
ATOM 3030 O O . HIS A 1 397 ? -39.984 1.932 19.905 1.00 83.19 397 HIS A O 1
ATOM 3036 N N . GLY A 1 398 ? -39.693 -0.029 18.823 1.00 85.44 398 GLY A N 1
ATOM 3037 C CA . GLY A 1 398 ? -38.450 -0.447 19.452 1.00 85.44 398 GLY A CA 1
ATOM 3038 C C . GLY A 1 398 ? -37.495 -1.051 18.432 1.00 85.44 398 GLY A C 1
ATOM 3039 O O . GLY A 1 398 ? -37.718 -0.975 17.220 1.00 85.44 398 GLY A O 1
ATOM 3040 N N . TRP A 1 399 ? -36.436 -1.665 18.946 1.00 90.00 399 TRP A N 1
ATOM 3041 C CA . TRP A 1 399 ? -35.449 -2.367 18.138 1.00 90.00 399 TRP A CA 1
ATOM 3042 C C . TRP A 1 399 ? -35.039 -3.687 18.769 1.00 90.00 399 TRP A C 1
ATOM 3044 O O . TRP A 1 399 ? -34.925 -3.777 19.990 1.00 90.00 399 TRP A O 1
ATOM 3054 N N . LEU A 1 400 ? -34.747 -4.676 17.934 1.00 85.12 400 LEU A N 1
ATOM 3055 C CA . LEU A 1 400 ? -34.009 -5.872 18.321 1.00 85.12 400 LEU A CA 1
ATOM 3056 C C . LEU A 1 400 ? -32.546 -5.636 17.956 1.00 85.12 400 LEU A C 1
ATOM 3058 O O . LEU A 1 400 ? -32.210 -5.434 16.789 1.00 85.12 400 LEU A O 1
ATOM 3062 N N . ARG A 1 401 ? -31.684 -5.560 18.972 1.00 89.06 401 ARG A N 1
ATOM 3063 C CA . ARG A 1 401 ? -30.244 -5.392 18.770 1.00 89.06 401 ARG A CA 1
ATOM 3064 C C . ARG A 1 401 ? -29.614 -6.761 18.555 1.00 89.06 401 ARG A C 1
ATOM 3066 O O . ARG A 1 401 ? -29.635 -7.578 19.473 1.00 89.06 401 ARG A O 1
ATOM 3073 N N . VAL A 1 402 ? -28.999 -6.938 17.394 1.00 84.56 402 VAL A N 1
ATOM 3074 C CA . VAL A 1 402 ? -28.105 -8.060 17.083 1.00 84.56 402 VAL A CA 1
ATOM 3075 C C . VAL A 1 402 ? -26.662 -7.561 16.999 1.00 84.56 402 VAL A C 1
ATOM 3077 O O . VAL A 1 402 ? -26.425 -6.352 16.879 1.00 84.56 402 VAL A O 1
ATOM 3080 N N . GLN A 1 403 ? -25.692 -8.468 17.088 1.00 84.00 403 GLN A N 1
ATOM 3081 C CA . GLN A 1 403 ? -24.273 -8.130 17.014 1.00 84.00 403 GLN A CA 1
ATOM 3082 C C . GLN A 1 403 ? -23.517 -9.193 16.216 1.00 84.00 403 GLN A C 1
ATOM 3084 O O . GLN A 1 403 ? -23.716 -10.379 16.457 1.00 84.00 403 GLN A O 1
ATOM 3089 N N . ASP A 1 404 ? -22.659 -8.774 15.285 1.00 82.19 404 ASP A N 1
ATOM 3090 C CA . ASP A 1 404 ? -21.767 -9.700 14.580 1.00 82.19 404 ASP A CA 1
ATOM 3091 C C . ASP A 1 404 ? -20.576 -10.139 15.449 1.00 82.19 404 ASP A C 1
ATOM 3093 O O . ASP A 1 404 ? -20.346 -9.637 16.556 1.00 82.19 404 ASP A O 1
ATOM 3097 N N . GLN A 1 405 ? -19.780 -11.085 14.943 1.00 74.94 405 GLN A N 1
ATOM 3098 C CA . GLN A 1 405 ? -18.624 -11.613 15.675 1.00 74.94 405 GLN A CA 1
ATOM 3099 C C . GLN A 1 405 ? -17.507 -10.580 15.898 1.00 74.94 405 GLN A C 1
ATOM 3101 O O . GLN A 1 405 ? -16.652 -10.780 16.765 1.00 74.94 405 GLN A O 1
ATOM 3106 N N . LEU A 1 406 ? -17.518 -9.483 15.138 1.00 73.12 406 LEU A N 1
ATOM 3107 C CA . LEU A 1 406 ? -16.559 -8.383 15.222 1.00 73.12 406 LEU A CA 1
ATOM 3108 C C . LEU A 1 406 ? -17.035 -7.260 16.158 1.00 73.12 406 LEU A C 1
ATOM 3110 O O . LEU A 1 406 ? -16.295 -6.310 16.407 1.00 73.12 406 LEU A O 1
ATOM 3114 N N . GLY A 1 407 ? -18.237 -7.384 16.723 1.00 78.56 407 GLY A N 1
ATOM 3115 C CA . GLY A 1 407 ? -18.792 -6.448 17.691 1.00 78.56 407 GLY A CA 1
ATOM 3116 C C . GLY A 1 407 ? -19.648 -5.335 17.083 1.00 78.56 407 GLY A C 1
ATOM 3117 O O . GLY A 1 407 ? -20.152 -4.495 17.838 1.00 78.56 407 GLY A O 1
ATOM 3118 N N . ASN A 1 408 ? -19.881 -5.325 15.771 1.00 82.44 408 ASN A N 1
ATOM 3119 C CA . ASN A 1 408 ? -20.751 -4.335 15.143 1.00 82.44 408 ASN A CA 1
ATOM 3120 C C . ASN A 1 408 ? -22.210 -4.641 15.483 1.00 82.44 408 ASN A C 1
ATOM 3122 O O . ASN A 1 408 ? -22.659 -5.781 15.383 1.00 82.44 408 ASN A O 1
ATOM 3126 N N . SER A 1 409 ? -22.955 -3.622 15.914 1.00 85.19 409 SER A N 1
ATOM 3127 C CA . SER A 1 409 ? -24.370 -3.767 16.270 1.00 85.19 409 SER A CA 1
ATOM 3128 C C . SER A 1 409 ? -25.272 -3.393 15.099 1.00 85.19 409 SER A C 1
ATOM 3130 O O . SER A 1 409 ? -24.995 -2.427 14.395 1.00 85.19 409 SER A O 1
ATOM 3132 N N . HIS A 1 410 ? -26.381 -4.113 14.947 1.00 89.88 410 HIS A N 1
ATOM 3133 C CA . HIS A 1 410 ? -27.455 -3.771 14.019 1.00 89.88 410 HIS A CA 1
ATOM 3134 C C . HIS A 1 410 ? -28.787 -3.748 14.779 1.00 89.88 410 HIS A C 1
ATOM 3136 O O . HIS A 1 410 ? -29.174 -4.721 15.426 1.00 89.88 410 HIS A O 1
ATOM 3142 N N . HIS A 1 411 ? -29.476 -2.606 14.744 1.00 90.19 411 HIS A N 1
ATOM 3143 C CA . HIS A 1 411 ? -30.792 -2.428 15.357 1.00 90.19 411 HIS A CA 1
ATOM 3144 C C . HIS A 1 411 ? -31.924 -2.647 14.337 1.00 90.19 411 HIS A C 1
ATOM 3146 O O . HIS A 1 411 ? -32.292 -1.737 13.581 1.00 90.19 411 HIS A O 1
ATOM 3152 N N . VAL A 1 412 ? -32.509 -3.847 14.365 1.00 87.50 412 VAL A N 1
ATOM 3153 C CA . VAL A 1 412 ? -33.647 -4.251 13.526 1.00 87.50 412 VAL A CA 1
ATOM 3154 C C . VAL A 1 412 ? -34.932 -3.636 14.074 1.00 87.50 412 VAL A C 1
ATOM 3156 O O . VAL A 1 412 ? -35.184 -3.681 15.277 1.00 87.50 412 VAL A O 1
ATOM 3159 N N . PHE A 1 413 ? -35.740 -3.015 13.217 1.00 89.44 413 PHE A N 1
ATOM 3160 C CA . PHE A 1 413 ? -36.945 -2.302 13.637 1.00 89.44 413 PHE A CA 1
ATOM 3161 C C . PHE A 1 413 ? -38.066 -3.262 14.059 1.00 89.44 413 PHE A C 1
ATOM 3163 O O . PHE A 1 413 ? -38.336 -4.246 13.377 1.00 89.44 413 PHE A O 1
ATOM 3170 N N . THR A 1 414 ? -38.777 -2.928 15.138 1.00 87.06 414 THR A N 1
ATOM 3171 C CA . THR A 1 414 ? -40.003 -3.625 15.551 1.00 87.06 414 THR A CA 1
ATOM 3172 C C . THR A 1 414 ? -41.070 -2.622 16.024 1.00 87.06 414 THR A C 1
ATOM 3174 O O . THR A 1 414 ? -40.761 -1.711 16.804 1.00 87.06 414 THR A O 1
ATOM 3177 N N . PRO A 1 415 ? -42.333 -2.710 15.563 1.00 85.31 415 PRO A N 1
ATOM 3178 C CA . PRO A 1 415 ? -43.405 -1.862 16.075 1.00 85.31 415 PRO A CA 1
ATOM 3179 C C . PRO A 1 415 ? -43.725 -2.238 17.527 1.00 85.31 415 PRO A C 1
ATOM 3181 O O . PRO A 1 415 ? -43.762 -3.413 17.883 1.00 85.31 415 PRO A O 1
ATOM 3184 N N . ARG A 1 416 ? -44.016 -1.249 18.385 1.00 85.62 416 ARG A N 1
ATOM 3185 C CA . ARG A 1 416 ? -44.254 -1.507 19.817 1.00 85.62 416 ARG A CA 1
ATOM 3186 C C . ARG A 1 416 ? -45.403 -2.491 20.051 1.00 85.62 416 ARG A C 1
ATOM 3188 O O . ARG A 1 416 ? -45.326 -3.288 20.977 1.00 85.62 416 ARG A O 1
ATOM 3195 N N . SER A 1 417 ? -46.431 -2.465 19.205 1.00 87.00 417 SER A N 1
ATOM 3196 C CA . SER A 1 417 ? -47.565 -3.393 19.265 1.00 87.00 417 SER A CA 1
ATOM 3197 C C . SER A 1 417 ? -47.159 -4.862 19.100 1.00 87.00 417 SER A C 1
ATOM 3199 O O . SER A 1 417 ? -47.779 -5.718 19.722 1.00 87.00 417 SER A O 1
ATOM 3201 N N . ALA A 1 418 ? -46.109 -5.162 18.326 1.00 84.75 418 ALA A N 1
ATOM 3202 C CA . ALA A 1 418 ? -45.636 -6.533 18.111 1.00 84.75 418 ALA A CA 1
ATOM 3203 C C . ALA A 1 418 ? -44.868 -7.101 19.316 1.00 84.75 418 ALA A C 1
ATOM 3205 O O . ALA A 1 418 ? -44.784 -8.315 19.479 1.00 84.75 418 ALA A O 1
ATOM 3206 N N . VAL A 1 419 ? -44.334 -6.234 20.183 1.00 86.88 419 VAL A N 1
ATOM 3207 C CA . VAL A 1 419 ? -43.462 -6.623 21.308 1.00 86.88 419 VAL A CA 1
ATOM 3208 C C . VAL A 1 419 ? -43.976 -6.176 22.675 1.00 86.88 419 VAL A C 1
ATOM 3210 O O . VAL A 1 419 ? -43.294 -6.356 23.676 1.00 86.88 419 VAL A O 1
ATOM 3213 N N . GLN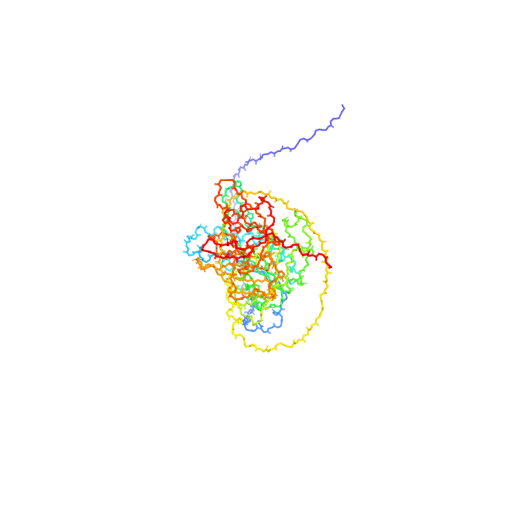 A 1 420 ? -45.194 -5.632 22.754 1.00 85.44 420 GLN A N 1
ATOM 3214 C CA . GLN A 1 420 ? -45.783 -5.125 24.003 1.00 85.44 420 GLN A CA 1
ATOM 3215 C C . GLN A 1 420 ? -45.921 -6.187 25.107 1.00 85.44 420 GLN A C 1
ATOM 3217 O O . GLN A 1 420 ? -46.035 -5.836 26.277 1.00 85.44 420 GLN A O 1
ATOM 3222 N N . ARG A 1 421 ? -45.930 -7.473 24.727 1.00 87.38 421 ARG A N 1
ATOM 3223 C CA . ARG A 1 421 ? -46.005 -8.625 25.637 1.00 87.38 421 ARG A CA 1
ATOM 3224 C C . ARG A 1 421 ? -44.658 -9.011 26.261 1.00 87.38 421 ARG A C 1
ATOM 3226 O O . ARG A 1 421 ? -44.647 -9.819 27.179 1.00 87.38 421 ARG A O 1
ATOM 3233 N N . PHE A 1 422 ? -43.549 -8.449 25.778 1.00 86.75 422 PHE A N 1
ATOM 3234 C CA . PHE A 1 422 ? -42.198 -8.796 26.213 1.00 86.75 422 PHE A CA 1
ATOM 3235 C C . PHE A 1 422 ? -41.566 -7.667 27.032 1.00 86.75 422 PHE A C 1
ATOM 3237 O O . PHE A 1 422 ? -41.791 -6.480 26.780 1.00 86.75 422 PHE A O 1
ATOM 3244 N N . ALA A 1 423 ? -40.744 -8.032 28.016 1.00 83.06 423 ALA A N 1
ATOM 3245 C CA . ALA A 1 423 ? -40.021 -7.061 28.829 1.00 83.06 423 ALA A CA 1
ATOM 3246 C C . ALA A 1 423 ? -38.864 -6.415 28.034 1.00 83.06 423 ALA A C 1
ATOM 3248 O O . ALA A 1 423 ? -38.176 -7.108 27.278 1.00 83.06 423 ALA A O 1
ATOM 3249 N N . PRO A 1 424 ? -38.580 -5.109 28.215 1.00 84.19 424 PRO A N 1
ATOM 3250 C CA . PRO A 1 424 ? -37.347 -4.511 27.709 1.00 84.19 424 PRO A CA 1
ATOM 3251 C C . PRO A 1 424 ? -36.123 -5.298 28.201 1.00 84.19 424 PRO A C 1
ATOM 3253 O O . PRO A 1 424 ? -36.023 -5.618 29.382 1.00 84.19 424 PRO A O 1
ATOM 3256 N N . GLY A 1 425 ? -35.194 -5.606 27.300 1.00 79.25 425 GLY A N 1
ATOM 3257 C CA . GLY A 1 425 ? -34.027 -6.442 27.577 1.00 79.25 425 GLY A CA 1
ATOM 3258 C C . GLY A 1 425 ? -34.235 -7.943 27.354 1.00 79.25 425 GLY A C 1
ATOM 3259 O O . GLY A 1 425 ? -33.261 -8.683 27.457 1.00 79.25 425 GLY A O 1
ATOM 3260 N N . ALA A 1 426 ? -35.448 -8.403 27.024 1.00 79.88 426 ALA A N 1
ATOM 3261 C CA . ALA A 1 426 ? -35.685 -9.801 26.661 1.00 79.88 426 ALA A CA 1
ATOM 3262 C C . ALA A 1 426 ? -34.922 -10.189 25.382 1.00 79.88 426 ALA A C 1
ATOM 3264 O O . ALA A 1 426 ? -34.828 -9.389 24.445 1.00 79.88 426 ALA A O 1
ATOM 3265 N N . LEU A 1 427 ? -34.393 -11.414 25.348 1.00 81.25 427 LEU A N 1
ATOM 3266 C CA . LEU A 1 427 ? -33.883 -12.044 24.132 1.00 81.25 427 LEU A CA 1
ATOM 3267 C C . LEU A 1 427 ? -35.068 -12.652 23.381 1.00 81.25 427 LEU A C 1
ATOM 3269 O O . LEU A 1 427 ? -35.829 -13.413 23.974 1.00 81.25 427 LEU A O 1
ATOM 3273 N N . LEU A 1 428 ? -35.234 -12.290 22.113 1.00 81.62 428 LEU A N 1
ATOM 3274 C CA . LEU A 1 428 ? -36.352 -12.723 21.280 1.00 81.62 428 LEU A CA 1
ATOM 3275 C C . LEU A 1 428 ? -35.826 -13.273 19.958 1.00 81.62 428 LEU A C 1
ATOM 3277 O O . LEU A 1 428 ? -34.894 -12.697 19.391 1.00 81.62 428 LEU A O 1
ATOM 3281 N N . SER A 1 429 ? -36.455 -14.344 19.479 1.00 83.25 429 SER A N 1
ATOM 3282 C CA . SER A 1 429 ? -36.282 -14.848 18.119 1.00 83.25 429 SER A CA 1
ATOM 3283 C C . SER A 1 429 ? -37.274 -14.147 17.193 1.00 83.25 429 SER A C 1
ATOM 3285 O O . SER A 1 429 ? -38.391 -13.813 17.598 1.00 83.25 429 SER A O 1
ATOM 3287 N N . PHE A 1 430 ? -36.853 -13.854 15.971 1.00 86.56 430 PHE A N 1
ATOM 3288 C CA . PHE A 1 430 ? -37.674 -13.176 14.977 1.00 86.56 430 PHE A CA 1
ATOM 3289 C C . PHE A 1 430 ? -37.239 -13.548 13.567 1.00 86.56 430 PHE A C 1
ATOM 3291 O O . PHE A 1 430 ? -36.059 -13.792 13.313 1.00 86.56 430 PHE A O 1
ATOM 3298 N N . LYS A 1 431 ? -38.185 -13.510 12.633 1.00 86.00 431 LYS A N 1
ATOM 3299 C CA . LYS A 1 431 ? -37.906 -13.621 11.207 1.00 86.00 431 LYS A CA 1
ATOM 3300 C C . LYS A 1 431 ? -37.463 -12.272 10.652 1.00 86.00 431 LYS A C 1
ATOM 3302 O O . LYS A 1 431 ? -38.094 -11.239 10.905 1.00 86.00 431 LYS A O 1
ATOM 3307 N N . VAL A 1 432 ? -36.366 -12.266 9.904 1.00 88.00 432 VAL A N 1
ATOM 3308 C CA . VAL A 1 432 ? -35.798 -11.054 9.316 1.00 88.00 432 VAL A CA 1
ATOM 3309 C C . VAL A 1 432 ? -36.551 -10.691 8.040 1.00 88.00 432 VAL A C 1
ATOM 3311 O O . VAL A 1 432 ? -36.491 -11.393 7.038 1.00 88.00 432 VAL A O 1
ATOM 3314 N N . ALA A 1 433 ? -37.203 -9.536 8.046 1.00 85.50 433 ALA A N 1
ATOM 3315 C CA . ALA A 1 433 ? -37.806 -8.917 6.873 1.00 85.50 433 ALA A CA 1
ATOM 3316 C C . ALA A 1 433 ? -37.051 -7.633 6.486 1.00 85.50 433 ALA A C 1
ATOM 3318 O O . ALA A 1 433 ? -36.239 -7.099 7.247 1.00 85.50 433 ALA A O 1
ATOM 3319 N N . ALA A 1 434 ? -37.323 -7.101 5.294 1.00 88.06 434 ALA A N 1
ATOM 3320 C CA . ALA A 1 434 ? -36.699 -5.874 4.796 1.00 88.06 434 ALA A CA 1
ATOM 3321 C C . ALA A 1 434 ? -37.728 -4.912 4.195 1.00 88.06 434 ALA A C 1
ATOM 3323 O O . ALA A 1 434 ? -38.628 -5.325 3.464 1.00 88.06 434 ALA A O 1
ATOM 3324 N N . ASN A 1 435 ? -37.550 -3.617 4.450 1.00 77.38 435 ASN A N 1
ATOM 3325 C CA . ASN A 1 435 ? -38.284 -2.531 3.802 1.00 77.38 435 ASN A CA 1
ATOM 3326 C C . ASN A 1 435 ? -37.322 -1.417 3.347 1.00 77.38 435 ASN A C 1
ATOM 3328 O O . ASN A 1 435 ? -36.115 -1.498 3.555 1.00 77.38 435 ASN A O 1
ATOM 3332 N N . GLU A 1 436 ? -37.855 -0.336 2.770 1.00 68.94 436 GLU A N 1
ATOM 3333 C CA . GLU A 1 436 ? -37.065 0.799 2.249 1.00 68.94 436 GLU A CA 1
ATOM 3334 C C . GLU A 1 436 ? -36.195 1.532 3.296 1.00 68.94 436 GLU A C 1
ATOM 3336 O O . GLU A 1 436 ? -35.386 2.394 2.944 1.00 68.94 436 GLU A O 1
ATOM 3341 N N . LYS A 1 437 ? -36.385 1.244 4.591 1.00 68.44 437 LYS A N 1
ATOM 3342 C CA . LYS A 1 437 ? -35.656 1.837 5.723 1.00 68.44 437 LYS A CA 1
ATOM 3343 C C . LYS A 1 437 ? -34.708 0.843 6.414 1.00 68.44 437 LYS A C 1
ATOM 3345 O O . LYS A 1 437 ? -34.139 1.199 7.449 1.00 68.44 437 LYS A O 1
ATOM 3350 N N . GLY A 1 438 ? -34.554 -0.371 5.878 1.00 81.94 438 GLY A N 1
ATOM 3351 C CA . GLY A 1 438 ? -33.684 -1.426 6.403 1.00 81.94 438 GLY A CA 1
ATOM 3352 C C . GLY A 1 438 ? -34.450 -2.631 6.963 1.00 81.94 438 GLY A C 1
ATOM 3353 O O . GLY A 1 438 ? -35.534 -2.972 6.488 1.00 81.94 438 GLY A O 1
ATOM 3354 N N . GLY A 1 439 ? -33.867 -3.292 7.967 1.00 86.50 439 GLY A N 1
ATOM 3355 C CA . GLY A 1 439 ? -34.422 -4.507 8.572 1.00 86.50 439 GLY A CA 1
ATOM 3356 C C . GLY A 1 439 ? -35.654 -4.282 9.452 1.00 86.50 439 GLY A C 1
ATOM 3357 O O . GLY A 1 439 ? -35.690 -3.359 10.273 1.00 86.50 439 GLY A O 1
ATOM 3358 N N . LEU A 1 440 ? -36.631 -5.176 9.309 1.00 88.56 440 LEU A N 1
ATOM 3359 C CA . LEU A 1 440 ? -37.855 -5.312 10.102 1.00 88.56 440 LEU A CA 1
ATOM 3360 C C . LEU A 1 440 ? -37.862 -6.696 10.766 1.00 88.56 440 LEU A C 1
ATOM 3362 O O . LEU A 1 440 ? -37.433 -7.673 10.161 1.00 88.56 440 LEU A O 1
ATOM 3366 N N . ALA A 1 441 ? -38.366 -6.776 11.991 1.00 87.38 441 ALA A N 1
ATOM 3367 C CA . ALA A 1 441 ? -38.624 -8.039 12.665 1.00 87.38 441 ALA A CA 1
ATOM 3368 C C . ALA A 1 441 ? -40.092 -8.456 12.497 1.00 87.38 441 ALA A C 1
ATOM 3370 O O . ALA A 1 441 ? -40.998 -7.691 12.844 1.00 87.38 441 ALA A O 1
ATOM 3371 N N . GLU A 1 442 ? -40.310 -9.672 12.005 1.00 87.19 442 GLU A N 1
ATOM 3372 C CA . GLU A 1 442 ? -41.609 -10.344 11.907 1.00 87.19 442 GLU A CA 1
ATOM 3373 C C . GLU A 1 442 ? -41.595 -11.632 12.745 1.00 87.19 442 GLU A C 1
ATOM 3375 O O . GLU A 1 442 ? -40.538 -12.049 13.210 1.00 87.19 442 GLU A O 1
ATOM 3380 N N . GLU A 1 443 ? -42.764 -12.236 12.988 1.00 86.75 443 GLU A N 1
ATOM 3381 C CA . GLU A 1 443 ? -42.879 -13.524 13.704 1.00 86.75 443 GLU A CA 1
ATOM 3382 C C . GLU A 1 443 ? -42.080 -13.568 15.030 1.00 86.75 443 GLU A C 1
ATOM 3384 O O . GLU A 1 443 ? -41.264 -14.453 15.265 1.00 86.75 443 GLU A O 1
ATOM 3389 N N . ILE A 1 444 ? -42.265 -12.551 15.885 1.00 88.12 444 ILE A N 1
ATOM 3390 C CA . ILE A 1 444 ? -41.445 -12.356 17.092 1.00 88.12 444 ILE A CA 1
ATOM 3391 C C . ILE A 1 444 ? -41.936 -13.232 18.252 1.00 88.12 444 ILE A C 1
ATOM 3393 O O . ILE A 1 444 ? -43.054 -13.047 18.760 1.00 88.12 444 ILE A O 1
ATOM 3397 N N . GLU A 1 445 ? -41.063 -14.107 18.740 1.00 86.56 445 GLU A N 1
ATOM 3398 C CA . GLU A 1 445 ? -41.343 -15.096 19.784 1.00 86.56 445 GLU A CA 1
ATOM 3399 C C . GLU A 1 445 ? -40.197 -15.190 20.808 1.00 86.56 445 GLU A C 1
ATOM 3401 O O . GLU A 1 445 ? -39.098 -14.671 20.601 1.00 86.56 445 GLU A O 1
ATOM 3406 N N . GLU A 1 446 ? -40.455 -15.819 21.957 1.00 80.31 446 GLU A N 1
ATOM 3407 C CA . GLU A 1 446 ? -39.365 -16.213 22.857 1.00 80.31 446 GLU A CA 1
ATOM 3408 C C . GLU A 1 446 ? -38.584 -17.357 22.197 1.00 80.31 446 GLU A C 1
ATOM 3410 O O . GLU A 1 446 ? -39.215 -18.239 21.610 1.00 80.31 446 GLU A O 1
ATOM 3415 N N . PRO A 1 447 ? -37.240 -17.362 22.261 1.00 75.38 447 PRO A N 1
ATOM 3416 C CA . PRO A 1 447 ? -36.459 -18.450 21.693 1.00 75.38 447 PRO A CA 1
ATOM 3417 C C . PRO A 1 447 ? -36.924 -19.767 22.316 1.00 75.38 447 PRO A C 1
ATOM 3419 O O . PRO A 1 447 ? -37.021 -19.891 23.543 1.00 75.38 447 PRO A O 1
ATOM 3422 N N . GLY A 1 448 ? -37.275 -20.732 21.463 1.00 58.03 448 GLY A N 1
ATOM 3423 C CA . GLY A 1 448 ? -37.691 -22.051 21.912 1.00 58.03 448 GLY A CA 1
ATOM 3424 C C . GLY A 1 448 ? -36.607 -22.630 22.814 1.00 58.03 448 GLY A C 1
ATOM 3425 O O . GLY A 1 448 ? -35.433 -22.638 22.450 1.00 58.03 448 GLY A O 1
ATOM 3426 N N . LYS A 1 449 ? -36.982 -23.091 24.011 1.00 43.66 449 LYS A N 1
ATOM 3427 C CA . LYS A 1 449 ? -36.085 -23.931 24.804 1.00 43.66 449 LYS A CA 1
ATOM 3428 C C . LYS A 1 449 ? -35.852 -25.196 23.990 1.00 43.66 449 LYS A C 1
ATOM 3430 O O . LYS A 1 449 ? -36.727 -26.053 23.951 1.00 43.66 449 LYS A O 1
ATOM 3435 N N . GLU A 1 450 ? -34.712 -25.292 23.318 1.00 40.31 450 GLU A N 1
ATOM 3436 C CA . GLU A 1 450 ? -34.234 -26.579 22.839 1.00 40.31 450 GLU A CA 1
ATOM 3437 C C . GLU A 1 450 ? -34.053 -27.461 24.077 1.00 40.31 450 GLU A C 1
ATOM 3439 O O . GLU A 1 450 ? -33.255 -27.164 24.973 1.00 40.31 450 GLU A O 1
ATOM 3444 N N . ASP A 1 451 ? -34.907 -28.479 24.177 1.00 34.75 451 ASP A N 1
ATOM 3445 C CA . ASP A 1 451 ? -34.838 -29.498 25.207 1.00 34.75 451 ASP A CA 1
ATOM 3446 C C . ASP A 1 451 ? -33.434 -30.104 25.187 1.00 34.75 451 ASP A C 1
ATOM 3448 O O . ASP A 1 451 ? -32.994 -30.681 24.194 1.00 34.75 451 ASP A O 1
ATOM 3452 N N . ALA A 1 452 ? -32.722 -29.946 26.301 1.00 35.06 452 ALA A N 1
ATOM 3453 C CA . ALA A 1 452 ? -31.462 -30.622 26.536 1.00 35.06 452 ALA A CA 1
ATOM 3454 C C . ALA A 1 452 ? -31.687 -32.141 26.451 1.00 35.06 452 ALA A C 1
ATOM 3456 O O . ALA A 1 452 ? -32.331 -32.720 27.331 1.00 35.06 452 ALA A O 1
ATOM 3457 N N . ALA A 1 453 ? -31.142 -32.765 25.407 1.00 30.72 453 ALA A N 1
ATOM 3458 C CA . ALA A 1 453 ? -31.005 -34.210 25.264 1.00 30.72 453 ALA A CA 1
ATOM 3459 C C . ALA A 1 453 ? -29.548 -34.567 24.960 1.00 30.72 453 ALA A C 1
ATOM 3461 O O . ALA A 1 453 ? -28.970 -33.958 24.030 1.00 30.72 453 ALA A O 1
#

Organism: NCBI:txid1817406

Sequence (453 aa):
MRSHHYDGLSPPCQQRLGAGSLQPCPLVGVGGRPGPVPVRIASHRRVRHMATQLREAFAEPQSREARTVLFIDQVGSTVMKEQQPEASWLPALGWLYDAVTALAVQADPEAEIKYLGDGIMITFDSDRATDAVNVAVSVQEAVHDANQGRTGARGVIDFNCSIGVSTGSVVAFTTPTGGHDYVGTVVDKAKRLCDAASPKAIFVDRATASAANVMKIASRLGIALGRAPEQYQGDVQRAPLKGFDQPVEYYEILWDQQLYGLKSEAVTRNTDRMRQAPSSPPGTTRLPVERSAGKRQPAQDKRQGALEERHSGEVTCWKPGANFGFVRDSRSGEDFYFRAGHLVYPEDVGESLRVGSRIVFVATGRVDSERNRHAVGILLVDDYAEGTLKLPEGKAHGWLRVQDQLGNSHHVFTPRSAVQRFAPGALLSFKVAANEKGGLAEEIEEPGKEDAA